Protein AF-A0A496V2T5-F1 (afdb_monomer_lite)

Sequence (507 aa):
MSQLFDITVASKQLRLDTTGYGETTFTVTNTSSEALRVATRLVTDNPKYQNWLKIESDSERNFPAKGTHQYRVKIDVPPDEFQGHFNFRLDAYSVEEPEDKFTEGQTVFVEMPPVVKPKPKKGFPWLVAIIVVLVLTNIGSGVALWLLKQQIDIALSKANTAIETANQAESKTDKVQGHADTAVSNAHTALETAKKADSKAKEAESKASQAIDTAKKAKYNAVQAIDKAKQANIKADTVQQTASMAESKATQAQKNADTAVSKANTALETASRADSKADKAQINADTAVSKANTALGTAKTAGIVADKAQENANTAISKTDEAQKIANTAASIANKAIETAKKATIQANQAVETAHLTIKILPIQTRYTDNDDGTVTDNRTRLTWLKNANCFGRQNLSKARRLAKQLKSGKCGLTDGSIQGTWRLPTKAEWETMLDTRYTAPALSNAAGTRRWEKNDAFSSVQSDYYWAASYADGTTNKWNVELNFGHVYPYGKTITGYVWLVRGKQ

pLDDT: mean 84.55, std 16.07, range [27.05, 98.5]

Foldseek 3Di:
DDQQKDKDKPDQEAEADPQFKDKIKIKIWGAAQAKFWKFKDKDWPDPVQSVQKDWPDDRIDIAGGRGMDMTMIMGGDHQVPDAFKTKMFMKMATPVCRPPRIDTGRIHIYHYDHDDDDDDDDDDDDDDDDDDDDDDDYDDDDDDDDDDDDPPVVVVVVVVVVVVVVVVVVVVVVVVVVVVVVVVVVVVVVVVVVVVVVVVVVVVVVVVVVVVVVVVVVVVVVVVVVVVVVVVVVVVVVVVVVVVVVVVVVVVVVVVVVVVVVVVVVVVVVVVVVVVVVVVVVVVVVVVVVVVVVVVVVVVVVVVVVVVVVVVVVVVVVVVVVVVVVVVVVVVVVVVVVVVVVVVVVVVVVVVVVVVVVVPDDDADWQWDAPQQQWIAGPVVRWIWGQEQFQPHWDAPVVLQVVQQCDAAVGSSGPPRGDGHQKGFAAPVRLLVQFAQVDFQFRGAFRRNPHHHDDPGRHHNDGQAWEFHDDDPPPDPFTWIAGRGRGDIDRDDPDRIGTHIIIGHDD

Secondary structure (DSSP, 8-state):
---SEEEEES-SEEE--TTSEEEEEEEEEE-SSS-EEEEEEEEESSGGGGGGEEESS-SEEEEPTT-EEEEEEEEE--TTT--EEEEEEEEEEESS-TTTSEEPPPPEEEEE-----------------------------------S--SSHHHHHHHHHHHHHHHHHHHHHHHHHHHHHHHHHHHHHHHHHHHHHHHHHHHHHHHHHHHHHHHHHHHHHHHHHHHHHHHHHHHHHHHHHHHHHHHHHHHHHHHHHHHHHHHHHHHHHHHHHHHHHHHHHHHHHHHHHHHHHHHHHHHHHHHHHHHHHHHHHHHHHHHHHHHHHHHHHHHHHHHHHHHHHHHHHHHHHHHHHHHHHHTT--PPPPSEEE-SSSEEEETTT--EEESBTTTT-EE-HHHHHHHHHH--TTSTT--S---TTS-BPPBHHHHHHH--TT--SS--B-TTSSSB--TTSSSBS--SSEEE-B----S--PPEEEETTTTEEEE-TT-S-EE---EE---

Structure (mmCIF, N/CA/C/O backbone):
data_AF-A0A496V2T5-F1
#
_entry.id   AF-A0A496V2T5-F1
#
loop_
_atom_site.group_PDB
_atom_site.id
_atom_site.type_symbol
_atom_site.label_atom_id
_atom_site.label_alt_id
_atom_site.label_comp_id
_atom_site.label_asym_id
_atom_site.label_entity_id
_atom_site.label_seq_id
_atom_site.pdbx_PDB_ins_code
_atom_site.Cartn_x
_atom_site.Cartn_y
_atom_site.Cartn_z
_atom_site.occupancy
_atom_site.B_iso_or_equiv
_atom_site.auth_seq_id
_atom_site.auth_comp_id
_atom_site.auth_asym_id
_atom_site.auth_atom_id
_atom_site.pdbx_PDB_model_num
ATOM 1 N N . MET A 1 1 ? -1.426 -23.020 36.860 1.00 50.28 1 MET A N 1
ATOM 2 C CA . MET A 1 1 ? -1.654 -21.572 36.665 1.00 50.28 1 MET A CA 1
ATOM 3 C C . MET A 1 1 ? -0.529 -20.840 37.371 1.00 50.28 1 MET A C 1
ATOM 5 O O . MET A 1 1 ? -0.210 -21.221 38.490 1.00 50.28 1 MET A O 1
ATOM 9 N N . SER A 1 2 ? 0.122 -19.882 36.717 1.00 58.62 2 SER A N 1
ATOM 10 C CA . SER A 1 2 ? 1.158 -19.039 37.327 1.00 58.62 2 SER A CA 1
ATOM 11 C C . SER A 1 2 ? 0.501 -17.880 38.076 1.00 58.62 2 SER A C 1
ATOM 13 O O . SER A 1 2 ? -0.229 -17.109 37.458 1.00 58.62 2 SER A O 1
ATOM 15 N N . GLN A 1 3 ? 0.753 -17.749 39.379 1.00 74.25 3 GLN A N 1
ATOM 16 C CA . GLN A 1 3 ? 0.284 -16.600 40.163 1.00 74.25 3 GLN A CA 1
ATOM 17 C C . GLN A 1 3 ? 0.962 -15.325 39.644 1.00 74.25 3 GLN A C 1
ATOM 19 O O . GLN A 1 3 ? 2.193 -15.276 39.587 1.00 74.25 3 GLN A O 1
ATOM 24 N N . LEU A 1 4 ? 0.178 -14.315 39.243 1.00 84.19 4 LEU A N 1
ATOM 25 C CA . LEU A 1 4 ? 0.700 -13.047 38.701 1.00 84.19 4 LEU A CA 1
ATOM 26 C C . LEU A 1 4 ? 1.333 -12.151 39.773 1.00 84.19 4 LEU A C 1
ATOM 28 O O . LEU A 1 4 ? 2.142 -11.279 39.451 1.00 84.19 4 LEU A O 1
ATOM 32 N N . PHE A 1 5 ? 0.993 -12.385 41.039 1.00 90.31 5 PHE A N 1
ATOM 33 C CA . PHE A 1 5 ? 1.552 -11.673 42.178 1.00 90.31 5 PHE A CA 1
ATOM 34 C C . PHE A 1 5 ? 2.103 -12.673 43.195 1.00 90.31 5 PHE A C 1
ATOM 36 O O . PHE A 1 5 ? 1.476 -13.692 43.469 1.00 90.31 5 PHE A O 1
ATOM 43 N N . ASP A 1 6 ? 3.266 -12.374 43.764 1.00 91.12 6 ASP A N 1
ATOM 44 C CA . ASP A 1 6 ? 3.723 -12.985 45.010 1.00 91.12 6 ASP A CA 1
ATOM 45 C C . ASP A 1 6 ? 3.375 -12.024 46.152 1.00 91.12 6 ASP A C 1
ATOM 47 O O . ASP A 1 6 ? 3.640 -10.822 46.062 1.00 91.12 6 ASP A O 1
ATOM 51 N N . ILE A 1 7 ? 2.724 -12.539 47.194 1.00 93.31 7 ILE A N 1
ATOM 52 C CA . ILE A 1 7 ? 2.193 -11.748 48.305 1.00 93.31 7 ILE A CA 1
ATOM 53 C C . ILE A 1 7 ? 2.734 -12.335 49.603 1.00 93.31 7 ILE A C 1
ATOM 55 O O . ILE A 1 7 ? 2.357 -13.431 50.025 1.00 93.31 7 ILE A O 1
ATOM 59 N N . THR A 1 8 ? 3.602 -11.579 50.265 1.00 91.62 8 THR A N 1
ATOM 60 C CA . THR A 1 8 ? 4.199 -11.930 51.559 1.00 91.62 8 THR A CA 1
ATOM 61 C C . THR A 1 8 ? 3.793 -10.921 52.629 1.00 91.62 8 THR A C 1
ATOM 63 O O . THR A 1 8 ? 3.388 -9.800 52.326 1.00 91.62 8 THR A O 1
ATOM 66 N N . VAL A 1 9 ? 3.861 -11.316 53.901 1.00 93.25 9 VAL A N 1
ATOM 67 C CA . VAL A 1 9 ? 3.476 -10.468 55.038 1.00 93.25 9 VAL A CA 1
ATOM 68 C C . VAL A 1 9 ? 4.521 -10.556 56.143 1.00 93.25 9 VAL A C 1
ATOM 70 O O . VAL A 1 9 ? 5.068 -11.630 56.391 1.00 93.25 9 VAL A O 1
ATOM 73 N N . ALA A 1 10 ? 4.805 -9.428 56.799 1.00 87.00 10 ALA A N 1
ATOM 74 C CA . ALA A 1 10 ? 5.859 -9.319 57.811 1.00 87.00 10 ALA A CA 1
ATOM 75 C C . ALA A 1 10 ? 5.652 -10.247 59.027 1.00 87.00 10 ALA A C 1
ATOM 77 O O . ALA A 1 10 ? 6.622 -10.722 59.613 1.00 87.00 10 ALA A O 1
ATOM 78 N N . SER A 1 11 ? 4.397 -10.538 59.388 1.00 87.38 11 SER A N 1
ATOM 79 C CA . SER A 1 11 ? 4.035 -11.588 60.346 1.00 87.38 11 SER A CA 1
ATOM 80 C C . SER A 1 11 ? 2.668 -12.182 60.011 1.00 87.38 11 SER A C 1
ATOM 82 O O . SER A 1 11 ? 1.758 -11.461 59.604 1.00 87.38 11 SER A O 1
ATOM 84 N N . LYS A 1 12 ? 2.512 -13.492 60.239 1.00 88.19 12 LYS A N 1
ATOM 85 C CA . LYS A 1 12 ? 1.230 -14.217 60.133 1.00 88.19 12 LYS A CA 1
ATOM 86 C C . LYS A 1 12 ? 0.382 -14.144 61.405 1.00 88.19 12 LYS A C 1
ATOM 88 O O . LYS A 1 12 ? -0.788 -14.508 61.365 1.00 88.19 12 LYS A O 1
ATOM 93 N N . GLN A 1 13 ? 0.954 -13.678 62.515 1.00 88.69 13 GLN A N 1
ATOM 94 C CA . GLN A 1 13 ? 0.244 -13.433 63.769 1.00 88.69 13 GLN A CA 1
ATOM 95 C C . GLN A 1 13 ? 0.509 -12.001 64.237 1.00 88.69 13 GLN A C 1
ATOM 97 O O . GLN A 1 13 ? 1.663 -11.582 64.356 1.00 88.69 13 GLN A O 1
ATOM 102 N N . LEU A 1 14 ? -0.561 -11.263 64.523 1.00 90.50 14 LEU A N 1
ATOM 103 C CA . LEU A 1 14 ? -0.520 -9.908 65.058 1.00 90.50 14 LEU A CA 1
ATOM 104 C C . LEU A 1 14 ? -1.245 -9.886 66.407 1.00 90.50 14 LEU A C 1
ATOM 106 O O . LEU A 1 14 ? -2.432 -10.190 66.484 1.00 90.50 14 LEU A O 1
ATOM 110 N N . ARG A 1 15 ? -0.536 -9.517 67.475 1.00 88.88 15 ARG A N 1
ATOM 111 C CA . ARG A 1 15 ? -1.150 -9.240 68.780 1.00 88.88 15 ARG A CA 1
ATOM 112 C C . ARG A 1 15 ? -1.433 -7.744 68.853 1.00 88.88 15 ARG A C 1
ATOM 114 O O . ARG A 1 15 ? -0.506 -6.961 68.660 1.00 88.88 15 ARG A O 1
ATOM 121 N N . LEU A 1 16 ? -2.681 -7.366 69.111 1.00 88.38 16 LEU A N 1
ATOM 122 C CA . LEU A 1 16 ? -3.054 -5.964 69.310 1.00 88.38 16 LEU A CA 1
ATOM 123 C C . LEU A 1 16 ? -2.628 -5.483 70.702 1.00 88.38 16 LEU A C 1
ATOM 125 O O . LEU A 1 16 ? -2.497 -6.282 71.637 1.00 88.38 16 LEU A O 1
ATOM 129 N N . ASP A 1 17 ? -2.416 -4.177 70.837 1.00 85.62 17 ASP A N 1
ATOM 130 C CA . ASP A 1 17 ? -2.117 -3.557 72.126 1.00 85.62 17 ASP A CA 1
ATOM 131 C C . ASP A 1 17 ? -3.363 -3.417 73.026 1.00 85.62 17 ASP A C 1
ATOM 133 O O . ASP A 1 17 ? -4.481 -3.801 72.675 1.00 85.62 17 ASP A O 1
ATOM 137 N N . THR A 1 18 ? -3.181 -2.859 74.226 1.00 78.25 18 THR A N 1
ATOM 138 C CA . THR A 1 18 ? -4.263 -2.662 75.207 1.00 78.25 18 THR A CA 1
ATOM 139 C C . THR A 1 18 ? -5.297 -1.602 74.813 1.00 78.25 18 THR A C 1
ATOM 141 O O . THR A 1 18 ? -6.280 -1.435 75.531 1.00 78.25 18 THR A O 1
ATOM 144 N N . THR A 1 19 ? -5.089 -0.876 73.711 1.00 80.88 19 THR A N 1
ATOM 145 C CA . THR A 1 19 ? -6.068 0.052 73.121 1.00 80.88 19 THR A CA 1
ATOM 146 C C . THR A 1 19 ? -6.819 -0.555 71.933 1.00 80.88 19 THR A C 1
ATOM 148 O O . THR A 1 19 ? -7.841 -0.006 71.533 1.00 80.88 19 THR A O 1
ATOM 151 N N . GLY A 1 20 ? -6.366 -1.709 71.423 1.00 84.88 20 GLY A N 1
ATOM 152 C CA . GLY A 1 20 ? -6.914 -2.367 70.235 1.00 84.88 20 GLY A CA 1
ATOM 153 C C . GLY A 1 20 ? -6.226 -1.979 68.925 1.00 84.88 20 GLY A C 1
ATOM 154 O O . GLY A 1 20 ? -6.755 -2.286 67.855 1.00 84.88 20 GLY A O 1
ATOM 155 N N . TYR A 1 21 ? -5.056 -1.335 68.995 1.00 90.62 21 TYR A N 1
ATOM 156 C CA . TYR A 1 21 ? -4.284 -0.933 67.822 1.00 90.62 21 TYR A CA 1
ATOM 157 C C . TYR A 1 21 ? -3.237 -1.983 67.416 1.00 90.62 21 TYR A C 1
ATOM 159 O O . TYR A 1 21 ? -2.725 -2.747 68.242 1.00 90.62 21 TYR A O 1
ATOM 167 N N . GLY A 1 22 ? -2.892 -2.001 66.128 1.00 90.56 22 GLY A N 1
ATOM 168 C CA . GLY A 1 22 ? -1.762 -2.753 65.585 1.00 90.56 22 GLY A CA 1
ATOM 169 C C . GLY A 1 22 ? -1.443 -2.370 64.139 1.00 90.56 22 GLY A C 1
ATOM 170 O O . GLY A 1 22 ? -2.271 -1.799 63.433 1.00 90.56 22 GLY A O 1
ATOM 171 N N . GLU A 1 23 ? -0.243 -2.716 63.672 1.00 93.06 23 GLU A N 1
ATOM 172 C CA . GLU A 1 23 ? 0.175 -2.525 62.277 1.00 93.06 23 GLU A CA 1
ATOM 173 C C . GLU A 1 23 ? 0.791 -3.811 61.715 1.00 93.06 23 GLU A C 1
ATOM 175 O O . GLU A 1 23 ? 1.459 -4.560 62.428 1.00 93.06 23 GLU A O 1
ATOM 180 N N . THR A 1 24 ? 0.613 -4.052 60.418 1.00 92.81 24 THR A N 1
ATOM 181 C CA . THR A 1 24 ? 1.402 -5.035 59.661 1.00 92.81 24 THR A CA 1
ATOM 182 C C . THR A 1 24 ? 1.671 -4.522 58.249 1.00 92.81 24 THR A C 1
ATOM 184 O O . THR A 1 24 ? 0.987 -3.620 57.764 1.00 92.81 24 THR A O 1
ATOM 187 N N . THR A 1 25 ? 2.658 -5.102 57.569 1.00 93.25 25 THR A N 1
ATOM 188 C CA . THR A 1 25 ? 3.022 -4.731 56.198 1.00 93.25 25 THR A CA 1
ATOM 189 C C . THR A 1 25 ? 2.975 -5.953 55.297 1.00 93.25 25 THR A C 1
ATOM 191 O O . THR A 1 25 ? 3.651 -6.954 55.553 1.00 93.25 25 THR A O 1
ATOM 194 N N . PHE A 1 26 ? 2.204 -5.843 54.218 1.00 93.81 26 PHE A N 1
ATOM 195 C CA . PHE A 1 26 ? 2.225 -6.777 53.100 1.00 93.81 26 PHE A CA 1
ATOM 196 C C . PHE A 1 26 ? 3.207 -6.278 52.042 1.00 93.81 26 PHE A C 1
ATOM 198 O O . PHE A 1 26 ? 3.248 -5.086 51.736 1.00 93.81 26 PHE A O 1
ATOM 205 N N . THR A 1 27 ? 3.982 -7.191 51.469 1.00 93.12 27 THR A N 1
ATOM 206 C CA . THR A 1 27 ? 4.836 -6.941 50.307 1.00 93.12 27 THR A CA 1
ATOM 207 C C . THR A 1 27 ? 4.235 -7.688 49.123 1.00 93.12 27 THR A C 1
ATOM 209 O O . THR A 1 27 ? 4.115 -8.912 49.161 1.00 93.12 27 THR A O 1
ATOM 212 N N . VAL A 1 28 ? 3.837 -6.943 48.094 1.00 94.31 28 VAL A N 1
ATOM 213 C CA . VAL A 1 28 ? 3.300 -7.473 46.835 1.00 94.31 28 VAL A CA 1
ATOM 214 C C . VAL A 1 28 ? 4.384 -7.332 45.773 1.00 94.31 28 VAL A C 1
ATOM 216 O O . VAL A 1 28 ? 4.971 -6.258 45.641 1.00 94.31 28 VAL A O 1
ATOM 219 N N . THR A 1 29 ? 4.635 -8.387 45.004 1.00 92.69 29 THR A N 1
ATOM 220 C CA . THR A 1 29 ? 5.609 -8.413 43.906 1.00 92.69 29 THR A CA 1
ATOM 221 C C . THR A 1 29 ? 4.930 -8.883 42.627 1.00 92.69 29 THR A C 1
ATOM 223 O O . THR A 1 29 ? 4.329 -9.953 42.599 1.00 92.69 29 THR A O 1
ATOM 226 N N . ASN A 1 30 ? 5.048 -8.107 41.552 1.00 93.00 30 ASN A N 1
ATOM 227 C CA . ASN A 1 30 ? 4.602 -8.491 40.215 1.00 93.00 30 ASN A CA 1
ATOM 228 C C . ASN A 1 30 ? 5.513 -9.604 39.673 1.00 93.00 30 ASN A C 1
ATOM 230 O O . ASN A 1 30 ? 6.698 -9.375 39.437 1.00 93.00 30 ASN A O 1
ATOM 234 N N . THR A 1 31 ? 4.985 -10.810 39.461 1.00 90.56 31 THR A N 1
ATOM 235 C CA . THR A 1 31 ? 5.780 -11.949 38.969 1.00 90.56 31 THR A CA 1
ATOM 236 C C . THR A 1 31 ? 5.911 -11.965 37.445 1.00 90.5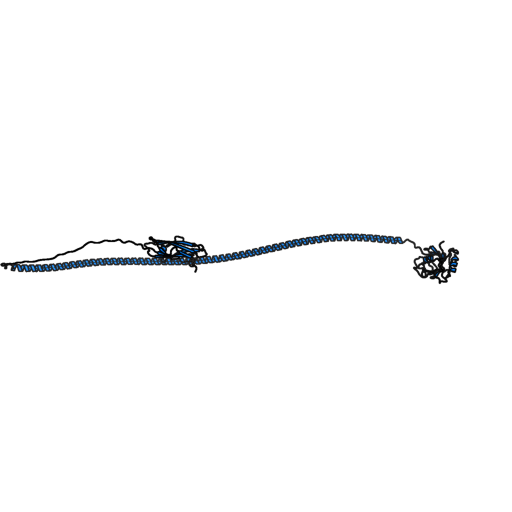6 31 THR A C 1
ATOM 238 O O . THR A 1 31 ? 6.717 -12.737 36.919 1.00 90.56 31 THR A O 1
ATOM 241 N N . SER A 1 32 ? 5.168 -11.123 36.721 1.00 87.62 32 SER A N 1
ATOM 242 C CA . SER A 1 32 ? 5.174 -11.083 35.256 1.00 87.62 32 SER A CA 1
ATOM 243 C C . SER A 1 32 ? 6.420 -10.392 34.672 1.00 87.62 32 SER A C 1
ATOM 245 O O . SER A 1 32 ? 7.260 -9.828 35.381 1.00 87.62 32 SER A O 1
ATOM 247 N N . SER A 1 33 ? 6.562 -10.476 33.349 1.00 86.31 33 SER A N 1
ATOM 248 C CA . SER A 1 33 ? 7.558 -9.751 32.546 1.00 86.31 33 SER A CA 1
ATOM 249 C C . SER A 1 33 ? 7.084 -8.369 32.080 1.00 86.31 33 SER A C 1
ATOM 251 O O . SER A 1 33 ? 7.818 -7.696 31.363 1.00 86.31 33 SER A O 1
ATOM 253 N N . GLU A 1 34 ? 5.882 -7.945 32.467 1.00 89.12 34 GLU A N 1
ATOM 254 C CA . GLU A 1 34 ? 5.214 -6.740 31.967 1.00 89.12 34 GLU A CA 1
ATOM 255 C C . GLU A 1 34 ? 4.880 -5.790 33.122 1.00 89.12 34 GLU A C 1
ATOM 257 O O . GLU A 1 34 ? 4.893 -6.182 34.291 1.00 89.12 34 GLU A O 1
ATOM 262 N N . ALA A 1 35 ? 4.625 -4.517 32.818 1.00 90.06 35 ALA A N 1
ATOM 263 C CA . ALA A 1 35 ? 4.152 -3.570 33.822 1.00 90.06 35 ALA A CA 1
ATOM 264 C C . ALA A 1 35 ? 2.628 -3.691 33.968 1.00 90.06 35 ALA A C 1
ATOM 266 O O . ALA A 1 35 ? 1.927 -3.704 32.963 1.00 90.06 35 ALA A O 1
ATOM 267 N N . LEU A 1 36 ? 2.124 -3.762 35.202 1.00 91.00 36 LEU A N 1
ATOM 268 C CA . LEU A 1 36 ? 0.703 -3.978 35.494 1.00 91.00 36 LEU A CA 1
ATOM 269 C C . LEU A 1 36 ? 0.149 -2.883 36.407 1.00 91.00 36 LEU A C 1
ATOM 271 O O . LEU A 1 36 ? 0.803 -2.471 37.371 1.00 91.00 36 LEU A O 1
ATOM 275 N N . ARG A 1 37 ? -1.090 -2.454 36.155 1.00 92.06 37 ARG A N 1
ATOM 276 C CA . ARG A 1 37 ? -1.883 -1.692 37.126 1.00 92.06 37 ARG A CA 1
ATOM 277 C C . ARG A 1 37 ? -2.508 -2.658 38.125 1.00 92.06 37 ARG A C 1
ATOM 279 O O . ARG A 1 37 ? -3.325 -3.488 37.740 1.00 92.06 37 ARG A O 1
ATOM 286 N N . VAL A 1 38 ? -2.133 -2.557 39.396 1.00 91.56 38 VAL A N 1
ATOM 287 C CA . VAL A 1 38 ? -2.556 -3.500 40.441 1.00 91.56 38 VAL A CA 1
ATOM 288 C C . VAL A 1 38 ? -3.368 -2.771 41.500 1.00 91.56 38 VAL A C 1
ATOM 290 O O . VAL A 1 38 ? -2.902 -1.793 42.088 1.00 91.56 38 VAL A O 1
ATOM 293 N N . ALA A 1 39 ? -4.567 -3.280 41.760 1.00 91.38 39 ALA A N 1
ATOM 294 C CA . ALA A 1 39 ? -5.404 -2.893 42.882 1.00 91.38 39 ALA A CA 1
ATOM 295 C C . ALA A 1 39 ? -5.279 -3.918 44.016 1.00 91.38 39 ALA A C 1
ATOM 297 O O . ALA A 1 39 ? -5.045 -5.108 43.791 1.00 91.38 39 ALA A O 1
ATOM 298 N N . THR A 1 40 ? -5.459 -3.451 45.249 1.00 91.88 40 THR A N 1
ATOM 299 C CA . THR A 1 40 ? -5.415 -4.282 46.458 1.00 91.88 40 THR A CA 1
ATOM 300 C C . THR A 1 40 ? -6.694 -4.144 47.272 1.00 91.88 40 THR A C 1
ATOM 302 O O . THR A 1 40 ? -7.312 -3.079 47.325 1.00 91.88 40 THR A O 1
ATOM 305 N N . ARG A 1 41 ? -7.113 -5.241 47.907 1.00 91.62 41 ARG A N 1
ATOM 306 C CA . ARG A 1 41 ? -8.325 -5.312 48.730 1.00 91.62 41 ARG A CA 1
ATOM 307 C C . ARG A 1 41 ? -8.058 -6.136 49.982 1.00 91.62 41 ARG A C 1
ATOM 309 O O . ARG A 1 41 ? -7.611 -7.275 49.892 1.00 91.62 41 ARG A O 1
ATOM 316 N N . LEU A 1 42 ? -8.385 -5.576 51.143 1.00 92.69 42 LEU A N 1
ATOM 317 C CA . LEU A 1 42 ? -8.433 -6.342 52.388 1.00 92.69 42 LEU A CA 1
ATOM 318 C C . LEU A 1 42 ? -9.703 -7.195 52.414 1.00 92.69 42 LEU A C 1
ATOM 320 O O . LEU A 1 42 ? -10.770 -6.716 52.024 1.00 92.69 42 LEU A O 1
ATOM 324 N N . VAL A 1 43 ? -9.574 -8.446 52.850 1.00 91.06 43 VAL A N 1
ATOM 325 C CA . VAL A 1 43 ? -10.664 -9.427 52.951 1.00 91.06 43 VAL A CA 1
ATOM 326 C C . VAL A 1 43 ? -10.601 -10.093 54.325 1.00 91.06 43 VAL A C 1
ATOM 328 O O . VAL A 1 43 ? -9.517 -10.405 54.816 1.00 91.06 43 VAL A O 1
ATOM 331 N N . THR A 1 44 ? -11.756 -10.296 54.956 1.00 91.19 44 THR A N 1
ATOM 332 C CA . THR A 1 44 ? -11.902 -10.867 56.304 1.00 91.19 44 THR A CA 1
ATOM 333 C C . THR A 1 44 ? -13.207 -11.659 56.409 1.00 91.19 44 THR A C 1
ATOM 335 O O . THR A 1 44 ? -14.183 -11.341 55.729 1.00 91.19 44 THR A O 1
ATOM 338 N N . ASP A 1 45 ? -13.226 -12.680 57.269 1.00 82.88 45 ASP A N 1
ATOM 339 C CA . ASP A 1 45 ? -14.310 -13.669 57.388 1.00 82.88 45 ASP A CA 1
ATOM 340 C C . ASP A 1 45 ? -15.663 -13.069 57.840 1.00 82.88 45 ASP A C 1
ATOM 342 O O . ASP A 1 45 ? -16.708 -13.707 57.713 1.00 82.88 45 ASP A O 1
ATOM 346 N N . ASN A 1 46 ? -15.666 -11.843 58.381 1.00 83.56 46 ASN A N 1
ATOM 347 C CA . ASN A 1 46 ? -16.862 -11.146 58.858 1.00 83.56 46 ASN A CA 1
ATOM 348 C C . ASN A 1 46 ? -16.871 -9.678 58.384 1.00 83.56 46 ASN A C 1
ATOM 350 O O . ASN A 1 46 ? -16.013 -8.903 58.816 1.00 83.56 46 ASN A O 1
ATOM 354 N N . PRO A 1 47 ? -17.873 -9.239 57.593 1.00 83.88 47 PRO A N 1
ATOM 355 C CA . PRO A 1 47 ? -17.967 -7.866 57.093 1.00 83.88 47 PRO A CA 1
ATOM 356 C C . PRO A 1 47 ? -17.910 -6.756 58.154 1.00 83.88 47 PRO A C 1
ATOM 358 O O . PRO A 1 47 ? -17.510 -5.642 57.822 1.00 83.88 47 PRO A O 1
ATOM 361 N N . LYS A 1 48 ? -18.251 -7.021 59.430 1.00 82.69 48 LYS A N 1
ATOM 362 C CA . LYS A 1 48 ? -18.083 -6.022 60.506 1.00 82.69 48 LYS A CA 1
ATOM 363 C C . LYS A 1 48 ? -16.615 -5.600 60.661 1.00 82.69 48 LYS A C 1
ATOM 365 O O . LYS A 1 48 ? -16.345 -4.430 60.924 1.00 82.69 48 LYS A O 1
ATOM 370 N N . TYR A 1 49 ? -15.680 -6.538 60.499 1.00 88.81 49 TYR A N 1
ATOM 371 C CA . TYR A 1 49 ? -14.262 -6.328 60.802 1.00 88.81 49 TYR A CA 1
ATOM 372 C C . TYR A 1 49 ? -13.549 -5.508 59.718 1.00 88.81 49 TYR A C 1
ATOM 374 O O . TYR A 1 49 ? -12.513 -4.911 59.991 1.00 88.81 49 TYR A O 1
ATOM 382 N N . GLN A 1 50 ? -14.130 -5.393 58.517 1.00 88.25 50 GLN A N 1
ATOM 383 C CA . GLN A 1 50 ? -13.586 -4.580 57.424 1.00 88.25 50 GLN A CA 1
ATOM 384 C C . GLN A 1 50 ? -13.385 -3.110 57.835 1.00 88.25 50 GLN A C 1
ATOM 386 O O . GLN A 1 50 ? -12.411 -2.482 57.435 1.00 88.25 50 GLN A O 1
ATOM 391 N N . ASN A 1 51 ? -14.266 -2.572 58.686 1.00 88.19 51 ASN A N 1
ATOM 392 C CA . ASN A 1 51 ? -14.192 -1.189 59.171 1.00 88.19 51 ASN A CA 1
ATOM 393 C C . ASN A 1 51 ? -13.010 -0.934 60.131 1.00 88.19 51 ASN A C 1
ATOM 395 O O . ASN A 1 51 ? -12.643 0.219 60.359 1.00 88.19 51 ASN A O 1
ATOM 399 N N . TRP A 1 52 ? -12.419 -1.996 60.688 1.00 91.44 52 TRP A N 1
ATOM 400 C CA . TRP A 1 52 ? -11.254 -1.946 61.579 1.00 91.44 52 TRP A CA 1
ATOM 401 C C . TRP A 1 52 ? -9.922 -2.007 60.819 1.00 91.44 52 TRP A C 1
ATOM 403 O O . TRP A 1 52 ? -8.866 -1.896 61.436 1.00 91.44 52 TRP A O 1
ATOM 413 N N . LEU A 1 53 ? -9.955 -2.204 59.496 1.00 92.25 53 LEU A N 1
ATOM 414 C CA . LEU A 1 53 ? -8.787 -2.459 58.657 1.00 92.25 53 LEU A CA 1
ATOM 415 C C . LEU A 1 53 ? -8.594 -1.325 57.642 1.00 92.25 53 LEU A C 1
ATOM 417 O O . LEU A 1 53 ? -9.442 -1.095 56.782 1.00 92.25 53 LEU A O 1
ATOM 421 N N . LYS A 1 54 ? -7.467 -0.611 57.722 1.00 91.75 54 LYS A N 1
ATOM 422 C CA . LYS A 1 54 ? -7.185 0.574 56.891 1.00 91.75 54 LYS A CA 1
ATOM 423 C C . LYS A 1 54 ? -5.815 0.441 56.226 1.00 91.75 54 LYS A C 1
ATOM 425 O O . LYS A 1 54 ? -4.818 0.253 56.918 1.00 91.75 54 LYS A O 1
ATOM 430 N N . ILE A 1 55 ? -5.746 0.552 54.899 1.00 91.31 55 ILE A N 1
ATOM 431 C CA . ILE A 1 55 ? -4.466 0.680 54.182 1.00 91.31 55 ILE A CA 1
ATOM 432 C C . ILE A 1 55 ? -4.015 2.147 54.290 1.00 91.31 55 ILE A C 1
ATOM 434 O O . ILE A 1 55 ? -4.813 3.048 54.050 1.00 91.31 55 ILE A O 1
ATOM 438 N N . GLU A 1 56 ? -2.764 2.396 54.683 1.00 86.00 56 GLU A N 1
ATOM 439 C CA . GLU A 1 56 ? -2.213 3.761 54.815 1.00 86.00 56 GLU A CA 1
ATOM 440 C C . GLU A 1 56 ? -1.801 4.381 53.467 1.00 86.00 56 GLU A C 1
ATOM 442 O O . GLU A 1 56 ? -1.740 5.600 53.328 1.00 86.00 56 GLU A O 1
ATOM 447 N N . SER A 1 57 ? -1.507 3.540 52.478 1.00 76.50 57 SER A N 1
ATOM 448 C CA . SER A 1 57 ? -1.024 3.922 51.154 1.00 76.50 57 SER A CA 1
ATOM 449 C C . SER A 1 57 ? -2.086 3.670 50.072 1.00 76.50 57 SER A C 1
ATOM 451 O O . SER A 1 57 ? -2.942 2.804 50.233 1.00 76.50 57 SER A O 1
ATOM 453 N N . ASP A 1 58 ? -2.022 4.408 48.953 1.00 80.88 58 ASP A N 1
ATOM 454 C CA . ASP A 1 58 ? -2.914 4.229 47.789 1.00 80.88 58 ASP A CA 1
ATOM 455 C C . ASP A 1 58 ? -3.064 2.743 47.420 1.00 80.88 58 ASP A C 1
ATOM 457 O O . ASP A 1 58 ? -2.054 2.051 47.226 1.00 80.88 58 ASP A O 1
ATOM 461 N N . SER A 1 59 ? -4.313 2.271 47.336 1.00 78.06 59 SER A N 1
ATOM 462 C CA . SER A 1 59 ? -4.678 0.868 47.097 1.00 78.06 59 SER A CA 1
ATOM 463 C C . SER A 1 59 ? -4.436 0.411 45.656 1.00 78.06 59 SER A C 1
ATOM 465 O O . SER A 1 59 ? -4.219 -0.782 45.433 1.00 78.06 59 SER A O 1
ATOM 467 N N . GLU A 1 60 ? -4.434 1.344 44.700 1.00 90.12 60 GLU A N 1
ATOM 468 C CA . GLU A 1 60 ? -4.027 1.147 43.305 1.00 90.12 60 GLU A CA 1
ATOM 469 C C . GLU A 1 60 ? -2.607 1.667 43.066 1.00 90.12 60 GLU A C 1
ATOM 471 O O . GLU A 1 60 ? -2.289 2.803 43.422 1.00 90.12 60 GLU A O 1
ATOM 476 N N . ARG A 1 61 ? -1.749 0.857 42.431 1.00 91.06 61 ARG A N 1
ATOM 477 C CA . ARG A 1 61 ? -0.377 1.240 42.051 1.00 91.06 61 ARG A CA 1
ATOM 478 C C . ARG A 1 61 ? 0.029 0.632 40.712 1.00 91.06 61 ARG A C 1
ATOM 480 O O . ARG A 1 61 ? -0.397 -0.465 40.358 1.00 91.06 61 ARG A O 1
ATOM 487 N N . ASN A 1 62 ? 0.919 1.317 39.998 1.00 90.94 62 ASN A N 1
ATOM 488 C CA . ASN A 1 62 ? 1.540 0.795 38.781 1.00 90.94 62 ASN A CA 1
ATOM 489 C C . ASN A 1 62 ? 2.816 0.035 39.157 1.00 90.94 62 ASN A C 1
ATOM 491 O O . ASN A 1 62 ? 3.748 0.626 39.699 1.00 90.94 62 ASN A O 1
ATOM 495 N N . PHE A 1 63 ? 2.874 -1.258 38.862 1.00 92.75 63 PHE A N 1
ATOM 496 C CA . PHE A 1 63 ? 4.027 -2.111 39.130 1.00 92.75 63 PHE A CA 1
ATOM 497 C C . PHE A 1 63 ? 4.865 -2.281 37.863 1.00 92.75 63 PHE A C 1
ATOM 499 O O . PHE A 1 63 ? 4.337 -2.780 36.870 1.00 92.75 63 PHE A O 1
ATOM 506 N N . PRO A 1 64 ? 6.170 -1.957 37.879 1.00 92.00 64 PRO A N 1
ATOM 507 C CA . PRO A 1 64 ? 7.095 -2.398 36.839 1.00 92.00 64 PRO A CA 1
ATOM 508 C C . PRO A 1 64 ? 7.126 -3.929 36.710 1.00 92.00 64 PRO A C 1
ATOM 510 O O . PRO A 1 64 ? 6.764 -4.648 37.647 1.00 92.00 64 PRO A O 1
ATOM 513 N N . ALA A 1 65 ? 7.624 -4.432 35.579 1.00 89.94 65 ALA A N 1
ATOM 514 C CA . ALA A 1 65 ? 7.980 -5.843 35.429 1.00 89.94 65 ALA A CA 1
ATOM 515 C C . ALA A 1 65 ? 8.945 -6.268 36.548 1.00 89.94 65 ALA A C 1
ATOM 517 O O . ALA A 1 65 ? 9.936 -5.579 36.797 1.00 89.94 65 ALA A O 1
ATOM 518 N N . LYS A 1 66 ? 8.646 -7.375 37.244 1.00 90.00 66 LYS A N 1
ATOM 519 C CA . LYS A 1 66 ? 9.379 -7.835 38.447 1.00 90.00 66 LYS A CA 1
ATOM 520 C C . LYS A 1 66 ? 9.454 -6.818 39.606 1.00 90.00 66 LYS A C 1
ATOM 522 O O . LYS A 1 66 ? 10.265 -6.988 40.512 1.00 90.00 66 LYS A O 1
ATOM 527 N N . GLY A 1 67 ? 8.632 -5.766 39.585 1.00 90.69 67 GLY A N 1
ATOM 528 C CA . GLY A 1 67 ? 8.599 -4.717 40.606 1.00 90.69 67 GLY A CA 1
ATOM 529 C C . GLY A 1 67 ? 7.815 -5.104 41.864 1.00 90.69 67 GLY A C 1
ATOM 530 O O . GLY A 1 67 ? 6.941 -5.971 41.830 1.00 90.69 67 GLY A O 1
ATOM 531 N N . THR A 1 68 ? 8.090 -4.404 42.966 1.00 94.12 68 THR A N 1
ATOM 532 C CA . THR A 1 68 ? 7.555 -4.693 44.306 1.00 94.12 68 THR A CA 1
ATOM 533 C C . THR A 1 68 ? 7.060 -3.415 44.984 1.00 94.12 68 THR A C 1
ATOM 535 O O . THR A 1 68 ? 7.715 -2.378 44.891 1.00 94.12 68 THR A O 1
ATOM 538 N N . HIS A 1 69 ? 5.946 -3.495 45.716 1.00 94.25 69 HIS A N 1
ATOM 539 C CA . HIS A 1 69 ? 5.457 -2.428 46.597 1.00 94.25 69 HIS A CA 1
ATOM 540 C C . HIS A 1 69 ? 5.063 -2.977 47.970 1.00 94.25 69 HIS A C 1
ATOM 542 O O . HIS A 1 69 ? 4.716 -4.150 48.120 1.00 94.25 69 HIS A O 1
ATOM 548 N N . GLN A 1 70 ? 5.086 -2.097 48.971 1.00 93.19 70 GLN A N 1
ATOM 549 C CA . GLN A 1 70 ? 4.652 -2.395 50.331 1.00 93.19 70 GLN A CA 1
ATOM 550 C C . GLN A 1 70 ? 3.355 -1.658 50.671 1.00 93.19 70 GLN A C 1
ATOM 552 O O . GLN A 1 70 ? 3.215 -0.460 50.419 1.00 93.19 70 GLN A O 1
ATOM 557 N N . TYR A 1 71 ? 2.425 -2.385 51.283 1.00 92.31 71 TYR A N 1
ATOM 558 C CA . TYR A 1 71 ? 1.149 -1.882 51.776 1.00 92.31 71 TYR A CA 1
ATOM 559 C C . TYR A 1 71 ? 1.121 -2.039 53.291 1.00 92.31 71 TYR A C 1
ATOM 561 O O . TYR A 1 71 ? 1.076 -3.161 53.805 1.00 92.31 71 TYR A O 1
ATOM 569 N N . ARG A 1 72 ? 1.163 -0.914 54.011 1.00 92.75 72 ARG A N 1
ATOM 570 C CA . ARG A 1 72 ? 0.978 -0.916 55.462 1.00 92.75 72 ARG A CA 1
ATOM 571 C C . ARG A 1 72 ? -0.513 -0.937 55.774 1.00 92.75 72 ARG A C 1
ATOM 573 O O . ARG A 1 72 ? -1.259 -0.079 55.302 1.00 92.75 72 ARG A O 1
ATOM 580 N N . VAL A 1 73 ? -0.923 -1.906 56.581 1.00 93.19 73 VAL A N 1
ATOM 581 C CA . VAL A 1 73 ? -2.282 -2.049 57.096 1.00 93.19 73 VAL A CA 1
ATOM 582 C C . VAL A 1 73 ? -2.278 -1.683 58.573 1.00 93.19 73 VAL A C 1
ATOM 584 O O . VAL A 1 73 ? -1.488 -2.220 59.349 1.00 93.19 73 VAL A O 1
ATOM 587 N N . LYS A 1 74 ? -3.175 -0.774 58.945 1.00 93.06 74 LYS A N 1
ATOM 588 C CA . LYS A 1 74 ? -3.469 -0.365 60.318 1.00 93.06 74 LYS A CA 1
ATOM 589 C C . LYS A 1 74 ? -4.740 -1.070 60.779 1.00 93.06 74 LYS A C 1
ATOM 591 O O . LYS A 1 74 ? -5.718 -1.132 60.030 1.00 93.06 74 LYS A O 1
ATOM 596 N N . ILE A 1 75 ? -4.686 -1.621 61.985 1.00 93.12 75 ILE A N 1
ATOM 597 C CA . ILE A 1 75 ? -5.753 -2.376 62.633 1.00 93.12 75 ILE A CA 1
ATOM 598 C C . ILE A 1 75 ? -6.210 -1.566 63.850 1.00 93.12 75 ILE A C 1
ATOM 600 O O . ILE A 1 75 ? -5.382 -1.143 64.652 1.00 93.12 75 ILE A O 1
ATOM 604 N N . ASP A 1 76 ? -7.514 -1.328 63.954 1.00 91.38 76 ASP A N 1
ATOM 605 C CA . ASP A 1 76 ? -8.137 -0.372 64.878 1.00 91.38 76 ASP A CA 1
ATOM 606 C C . ASP A 1 76 ? -9.461 -0.964 65.398 1.00 91.38 76 ASP A C 1
ATOM 608 O O . ASP A 1 76 ? -10.516 -0.811 64.775 1.00 91.38 76 ASP A O 1
ATOM 612 N N . VAL A 1 77 ? -9.381 -1.747 66.484 1.00 89.75 77 VAL A N 1
ATOM 613 C CA . VAL A 1 77 ? -10.486 -2.570 67.015 1.00 89.75 77 VAL A CA 1
ATOM 614 C C . VAL A 1 77 ? -11.007 -1.999 68.341 1.00 89.75 77 VAL A C 1
ATOM 616 O O . VAL A 1 77 ? -10.261 -1.990 69.320 1.00 89.75 77 VAL A O 1
ATOM 619 N N . PRO A 1 78 ? -12.286 -1.584 68.449 1.00 85.00 78 PRO A N 1
ATOM 620 C CA . PRO A 1 78 ? -12.808 -0.999 69.685 1.00 85.00 78 PRO A CA 1
ATOM 621 C C . PRO A 1 78 ? -12.843 -2.013 70.857 1.00 85.00 78 PRO A C 1
ATOM 623 O O . PRO A 1 78 ? -13.560 -3.017 70.772 1.00 85.00 78 PRO A O 1
ATOM 626 N N . PRO A 1 79 ? -12.139 -1.763 71.983 1.00 76.50 79 PRO A N 1
ATOM 627 C CA . PRO A 1 79 ? -11.898 -2.768 73.033 1.00 76.50 79 PRO A CA 1
ATOM 628 C C . PRO A 1 79 ? -13.111 -3.145 73.902 1.00 76.50 79 PRO A C 1
ATOM 630 O O . PRO A 1 79 ? -13.079 -4.170 74.590 1.00 76.50 79 PRO A O 1
ATOM 633 N N . ASP A 1 80 ? -14.187 -2.351 73.873 1.00 75.88 80 ASP A N 1
ATOM 634 C CA . ASP A 1 80 ? -15.478 -2.708 74.481 1.00 75.88 80 ASP A CA 1
ATOM 635 C C . ASP A 1 80 ? -16.448 -3.390 73.478 1.00 75.88 80 ASP A C 1
ATOM 637 O O . ASP A 1 80 ? -17.486 -3.895 73.901 1.00 75.88 80 ASP A O 1
ATOM 641 N N . GLU A 1 81 ? -16.134 -3.459 72.170 1.00 70.75 81 GLU A N 1
ATOM 642 C CA . GLU A 1 81 ? -16.978 -4.131 71.156 1.00 70.75 81 GLU A CA 1
ATOM 643 C C . GLU A 1 81 ? -16.518 -5.543 70.765 1.00 70.75 81 GLU A C 1
ATOM 645 O O . GLU A 1 81 ? -17.327 -6.325 70.254 1.00 70.75 81 GLU A O 1
ATOM 650 N N . PHE A 1 82 ? -15.234 -5.868 70.933 1.00 75.75 82 PHE A N 1
ATOM 651 C CA . PHE A 1 82 ? -14.673 -7.149 70.505 1.00 75.75 82 PHE A CA 1
ATOM 652 C C . PHE A 1 82 ? -13.549 -7.623 71.427 1.00 75.75 82 PHE A C 1
ATOM 654 O O . PHE A 1 82 ? -12.682 -6.849 71.815 1.00 75.75 82 PHE A O 1
ATOM 661 N N . GLN A 1 83 ? -13.563 -8.915 71.760 1.00 71.88 83 GLN A N 1
ATOM 662 C CA . GLN A 1 83 ? -12.498 -9.611 72.485 1.00 71.88 83 GLN A CA 1
ATOM 663 C C . GLN A 1 83 ? -12.409 -11.036 71.927 1.00 71.88 83 GLN A C 1
ATOM 665 O O . GLN A 1 83 ? -13.438 -11.693 71.762 1.00 71.88 83 GLN A O 1
ATOM 670 N N . GLY A 1 84 ? -11.201 -11.506 71.611 1.00 81.62 84 GLY A N 1
ATOM 671 C CA . GLY A 1 84 ? -10.989 -12.762 70.890 1.00 81.62 84 GLY A CA 1
ATOM 672 C C . GLY A 1 84 ? -9.987 -12.605 69.749 1.00 81.62 84 GLY A C 1
ATOM 673 O O . GLY A 1 84 ? -8.964 -11.939 69.906 1.00 81.62 84 GLY A O 1
ATOM 674 N N . HIS A 1 85 ? -10.268 -13.234 68.610 1.00 88.31 85 HIS A N 1
ATOM 675 C CA . HIS A 1 85 ? -9.395 -13.231 67.437 1.00 88.31 85 HIS A CA 1
ATOM 676 C C . HIS A 1 85 ? -10.190 -13.178 66.129 1.00 88.31 85 HIS A C 1
ATOM 678 O O . HIS A 1 85 ? -11.341 -13.610 66.084 1.00 88.31 85 HIS A O 1
ATOM 684 N N . PHE A 1 86 ? -9.568 -12.683 65.060 1.00 91.19 86 PHE A N 1
ATOM 685 C CA . PHE A 1 86 ? -10.123 -12.721 63.706 1.00 91.19 86 PHE A CA 1
ATOM 686 C C . PHE A 1 86 ? -9.019 -12.849 62.653 1.00 91.19 86 PHE A C 1
ATOM 688 O O . PHE A 1 86 ? -7.856 -12.552 62.923 1.00 91.19 86 PHE A O 1
ATOM 695 N N . ASN A 1 87 ? -9.384 -13.277 61.445 1.00 92.31 87 ASN A N 1
ATOM 696 C CA . ASN A 1 87 ? -8.464 -13.369 60.316 1.00 92.31 87 ASN A CA 1
ATOM 697 C C . ASN A 1 87 ? -8.693 -12.234 59.319 1.00 92.31 87 ASN A C 1
ATOM 699 O O . ASN A 1 87 ? -9.834 -11.822 59.087 1.00 92.31 87 ASN A O 1
ATOM 703 N N . PHE A 1 88 ? -7.630 -11.795 58.652 1.00 93.94 88 PHE A N 1
ATOM 704 C CA . PHE A 1 88 ? -7.743 -11.035 57.408 1.00 93.94 88 PHE A CA 1
ATOM 705 C C . PHE A 1 88 ? -6.575 -11.330 56.460 1.00 93.94 88 PHE A C 1
ATOM 707 O O . PHE A 1 88 ? -5.542 -11.854 56.873 1.00 93.94 88 PHE A O 1
ATOM 714 N N . ARG A 1 89 ? -6.728 -10.987 55.183 1.00 93.50 89 ARG A N 1
ATOM 715 C CA . ARG A 1 89 ? -5.686 -11.075 54.147 1.00 93.50 89 ARG A CA 1
ATOM 716 C C . ARG A 1 89 ? -5.749 -9.859 53.218 1.00 93.50 89 ARG A C 1
ATOM 718 O O . ARG A 1 89 ? -6.745 -9.134 53.219 1.00 93.50 89 ARG A O 1
ATOM 725 N N . LEU A 1 90 ? -4.695 -9.643 52.431 1.00 93.00 90 LEU A N 1
ATOM 726 C CA . LEU A 1 90 ? -4.643 -8.637 51.365 1.00 93.00 90 LEU A CA 1
ATOM 727 C C . LEU A 1 90 ? -4.566 -9.349 50.014 1.00 93.00 90 LEU A C 1
ATOM 729 O O . LEU A 1 90 ? -3.545 -9.951 49.698 1.00 93.00 90 LEU A O 1
ATOM 733 N N . ASP A 1 91 ? -5.632 -9.258 49.226 1.00 92.44 91 ASP A N 1
ATOM 734 C CA . ASP A 1 91 ? -5.703 -9.829 47.880 1.00 92.44 91 ASP A CA 1
ATOM 735 C C . ASP A 1 91 ? -5.312 -8.764 46.846 1.00 92.44 91 ASP A C 1
ATOM 737 O O . ASP A 1 91 ? -5.666 -7.589 46.998 1.00 92.44 91 ASP A O 1
ATOM 741 N N . ALA A 1 92 ? -4.599 -9.167 45.790 1.00 91.31 92 ALA A N 1
ATOM 742 C CA . ALA A 1 92 ? -4.140 -8.280 44.718 1.00 91.31 92 ALA A CA 1
ATOM 743 C C . ALA A 1 92 ? -4.678 -8.734 43.354 1.00 91.31 92 ALA A C 1
ATOM 745 O O . ALA A 1 92 ? -4.747 -9.932 43.074 1.00 91.31 92 ALA A O 1
ATOM 746 N N . TYR A 1 93 ? -5.063 -7.784 42.503 1.00 91.31 93 TYR A N 1
ATOM 747 C CA . TYR A 1 93 ? -5.653 -8.059 41.191 1.00 91.31 93 TYR A CA 1
ATOM 748 C C . TYR A 1 93 ? -5.280 -6.993 40.159 1.00 91.31 93 TYR A C 1
ATOM 750 O O . TYR A 1 93 ? -5.021 -5.839 40.506 1.00 91.31 93 TYR A O 1
ATOM 758 N N . SER A 1 94 ? -5.243 -7.381 38.883 1.00 87.69 94 SER A N 1
ATOM 759 C CA . SER A 1 94 ? -5.080 -6.431 37.780 1.00 87.69 94 SER A CA 1
ATOM 760 C C . SER A 1 94 ? -6.307 -5.525 37.670 1.00 87.69 94 SER A C 1
ATOM 762 O O . SER A 1 94 ? -7.438 -6.004 37.697 1.00 87.69 94 SER A O 1
ATOM 764 N N . VAL A 1 95 ? -6.091 -4.221 37.493 1.00 87.69 95 VAL A N 1
ATOM 765 C CA . VAL A 1 95 ? -7.162 -3.251 37.195 1.00 87.69 95 VAL A CA 1
ATOM 766 C C . VAL A 1 95 ? -7.744 -3.483 35.793 1.00 87.69 95 VAL A C 1
ATOM 768 O O . VAL A 1 95 ? -8.896 -3.147 35.537 1.00 87.69 95 VAL A O 1
ATOM 771 N N . GLU A 1 96 ? -6.956 -4.066 34.888 1.00 82.94 96 GLU A N 1
ATOM 772 C CA . GLU A 1 96 ? -7.323 -4.293 33.485 1.00 82.94 96 GLU A CA 1
ATOM 773 C C . GLU A 1 96 ? -8.143 -5.582 33.288 1.00 82.94 96 GLU A C 1
ATOM 775 O O . GLU A 1 96 ? -9.028 -5.620 32.439 1.00 82.94 96 GLU A O 1
ATOM 780 N N . GLU A 1 97 ? -7.894 -6.612 34.104 1.00 78.44 97 GLU A N 1
ATOM 781 C CA . GLU A 1 97 ? -8.566 -7.924 34.056 1.00 78.44 97 GLU A CA 1
ATOM 782 C C . GLU A 1 97 ? -8.779 -8.457 35.493 1.00 78.44 97 GLU A C 1
ATOM 784 O O . GLU A 1 97 ? -8.049 -9.345 35.948 1.00 78.44 97 GLU A O 1
ATOM 789 N N . PRO A 1 98 ? -9.737 -7.901 36.257 1.00 73.50 98 PRO A N 1
ATOM 790 C CA . PRO A 1 98 ? -9.871 -8.178 37.691 1.00 73.50 98 PRO A CA 1
ATOM 791 C C . PRO A 1 98 ? -10.366 -9.595 38.023 1.00 73.50 98 PRO A C 1
ATOM 793 O O . PRO A 1 98 ? -10.151 -10.053 39.145 1.00 73.50 98 PRO A O 1
ATOM 796 N N . GLU A 1 99 ? -11.019 -10.281 37.079 1.00 68.44 99 GLU A N 1
ATOM 797 C CA . GLU A 1 99 ? -11.562 -11.635 37.275 1.00 68.44 99 GLU A CA 1
ATOM 798 C C . GLU A 1 99 ? -10.555 -12.731 36.874 1.00 68.44 99 GLU A C 1
ATOM 800 O O . GLU A 1 99 ? -10.383 -13.698 37.615 1.00 68.44 99 GLU A O 1
ATOM 805 N N . ASP A 1 100 ? -9.818 -12.549 35.771 1.00 69.00 100 ASP A N 1
ATOM 806 C CA . ASP A 1 100 ? -8.819 -13.517 35.285 1.00 69.00 100 ASP A CA 1
ATOM 807 C C . ASP A 1 100 ? -7.429 -13.364 35.939 1.00 69.00 100 ASP A C 1
ATOM 809 O O . ASP A 1 100 ? -6.682 -14.339 36.056 1.00 69.00 100 ASP A O 1
ATOM 813 N N . LYS A 1 101 ? -7.048 -12.151 36.375 1.00 76.94 101 LYS A N 1
ATOM 814 C CA . LYS A 1 101 ? -5.694 -11.834 36.876 1.00 76.94 101 LYS A CA 1
ATOM 815 C C . LYS A 1 101 ? -5.697 -11.383 38.342 1.00 76.94 101 LYS A C 1
ATOM 817 O O . LYS A 1 101 ? -5.255 -10.276 38.661 1.00 76.94 101 LYS A O 1
ATOM 822 N N . PHE A 1 102 ? -6.142 -12.259 39.247 1.00 85.38 102 PHE A N 1
ATOM 823 C CA . PHE A 1 102 ? -6.059 -12.063 40.705 1.00 85.38 102 PHE A CA 1
ATOM 824 C C . PHE A 1 102 ? -5.079 -13.025 41.400 1.00 85.38 102 PHE A C 1
ATOM 826 O O . PHE A 1 102 ? -4.638 -14.030 40.841 1.00 85.38 102 PHE A O 1
ATOM 833 N N . THR A 1 103 ? -4.703 -12.722 42.643 1.00 88.44 103 THR A N 1
ATOM 834 C CA . THR A 1 103 ? -4.025 -13.653 43.558 1.00 88.44 103 THR A CA 1
ATOM 835 C C . THR A 1 103 ? -4.424 -13.352 45.005 1.00 88.44 103 THR A C 1
ATOM 837 O O . THR A 1 103 ? -4.418 -12.197 45.436 1.00 88.44 103 THR A O 1
ATOM 840 N N . GLU A 1 104 ? -4.779 -14.399 45.753 1.00 91.25 104 GLU A N 1
ATOM 841 C CA . GLU A 1 104 ? -5.143 -14.296 47.170 1.00 91.25 104 GLU A CA 1
ATOM 842 C C . GLU A 1 104 ? -3.905 -14.148 48.065 1.00 91.25 104 GLU A C 1
ATOM 844 O O . GLU A 1 104 ? -2.880 -14.798 47.843 1.00 91.25 104 GLU A O 1
ATOM 849 N N . GLY A 1 105 ? -4.001 -13.300 49.088 1.00 85.62 105 GLY A N 1
ATOM 850 C CA . GLY A 1 105 ? -2.910 -13.042 50.024 1.00 85.62 105 GLY A CA 1
ATOM 851 C C . GLY A 1 105 ? -2.779 -14.067 51.147 1.00 85.62 105 GLY A C 1
ATOM 852 O O . GLY A 1 105 ? -3.696 -14.827 51.457 1.00 85.62 105 GLY A O 1
ATOM 853 N N . GLN A 1 106 ? -1.635 -14.032 51.833 1.00 87.75 106 GLN A N 1
ATOM 854 C CA . GLN A 1 106 ? -1.427 -14.824 53.046 1.00 87.75 106 GLN A CA 1
ATOM 855 C C . GLN A 1 106 ? -2.283 -14.288 54.204 1.00 87.75 106 GLN A C 1
ATOM 857 O O . GLN A 1 106 ? -2.248 -13.097 54.512 1.00 87.75 106 GLN A O 1
ATOM 862 N N . THR A 1 107 ? -3.019 -15.178 54.867 1.00 89.69 107 THR A N 1
ATOM 863 C CA . THR A 1 107 ? -3.855 -14.841 56.025 1.00 89.69 107 THR A CA 1
ATOM 864 C C . THR A 1 107 ? -3.019 -14.443 57.244 1.00 89.69 107 THR A C 1
ATOM 866 O O . THR A 1 107 ? -2.055 -15.123 57.602 1.00 89.69 107 THR A O 1
ATOM 869 N N . VAL A 1 108 ? -3.436 -13.363 57.905 1.00 92.25 108 VAL A N 1
ATOM 870 C CA . VAL A 1 108 ? -2.940 -12.877 59.195 1.00 92.25 108 VAL A CA 1
ATOM 871 C C . VAL A 1 108 ? -3.991 -13.157 60.265 1.00 92.25 108 VAL A C 1
ATOM 873 O O . VAL A 1 108 ? -5.135 -12.718 60.149 1.00 92.25 108 VAL A O 1
ATOM 876 N N . PHE A 1 109 ? -3.584 -13.859 61.320 1.00 90.94 109 PHE A N 1
ATOM 877 C CA . PHE A 1 109 ? -4.369 -14.067 62.533 1.00 90.94 109 PHE A CA 1
ATOM 878 C C . PHE A 1 109 ? -4.145 -12.894 63.495 1.00 90.94 109 PHE A C 1
ATOM 880 O O . PHE A 1 109 ? -3.012 -12.629 63.905 1.00 90.94 109 PHE A O 1
ATOM 887 N N . VAL A 1 110 ? -5.214 -12.192 63.860 1.00 90.00 110 VAL A N 1
ATOM 888 C CA . VAL A 1 110 ? -5.188 -11.051 64.783 1.00 90.00 110 VAL A CA 1
ATOM 889 C C . VAL A 1 110 ? -5.759 -11.474 66.131 1.00 90.00 110 VAL A C 1
ATOM 891 O O . VAL A 1 110 ? -6.856 -12.021 66.189 1.00 90.00 110 VAL A O 1
ATOM 894 N N . GLU A 1 111 ? -5.036 -11.200 67.215 1.00 87.62 111 GLU A N 1
ATOM 895 C CA . GLU A 1 111 ? -5.388 -11.603 68.580 1.00 87.62 111 GLU A CA 1
ATOM 896 C C . GLU A 1 111 ? -5.502 -10.384 69.506 1.00 87.62 111 GLU A C 1
ATOM 898 O O . GLU A 1 111 ? -4.579 -9.568 69.581 1.00 87.62 111 GLU A O 1
ATOM 903 N N . MET A 1 112 ? -6.610 -10.283 70.247 1.00 80.69 112 MET A N 1
ATOM 904 C CA . MET A 1 112 ? -6.891 -9.175 71.161 1.00 80.69 112 MET A CA 1
ATOM 905 C C . MET A 1 112 ? -6.954 -9.645 72.628 1.00 80.69 112 MET A C 1
ATOM 907 O O . MET A 1 112 ? -7.762 -10.523 72.948 1.00 80.69 112 MET A O 1
ATOM 911 N N . PRO A 1 113 ? -6.128 -9.087 73.540 1.00 75.25 113 PRO A N 1
ATOM 912 C CA . PRO A 1 113 ? -6.068 -9.530 74.934 1.00 75.25 113 PRO A CA 1
ATOM 913 C C . PRO A 1 113 ? -7.300 -9.092 75.762 1.00 75.25 113 PRO A C 1
ATOM 915 O O . PRO A 1 113 ? -7.833 -8.003 75.546 1.00 75.25 113 PRO A O 1
ATOM 918 N N . PRO A 1 114 ? -7.752 -9.897 76.746 1.00 70.69 114 PRO A N 1
ATOM 919 C CA . PRO A 1 114 ? -8.947 -9.602 77.540 1.00 70.69 114 PRO A CA 1
ATOM 920 C C . PRO A 1 114 ? -8.714 -8.522 78.613 1.00 70.69 114 PRO A C 1
ATOM 922 O O . PRO A 1 114 ? -7.746 -8.571 79.374 1.00 70.69 114 PRO A O 1
ATOM 925 N N . VAL A 1 115 ? -9.653 -7.577 78.734 1.00 61.72 115 VAL A N 1
ATOM 926 C CA . VAL A 1 115 ? -9.574 -6.446 79.680 1.00 61.72 115 VAL A CA 1
ATOM 927 C C . VAL A 1 115 ? -10.204 -6.801 81.035 1.00 61.72 115 VAL A C 1
ATOM 929 O O . VAL A 1 115 ? -11.416 -6.988 81.150 1.00 61.72 115 VAL A O 1
ATOM 932 N N . VAL A 1 116 ? -9.392 -6.853 82.097 1.00 55.44 116 VAL A N 1
ATOM 933 C CA . VAL A 1 116 ? -9.823 -7.269 83.447 1.00 55.44 116 VAL A CA 1
ATOM 934 C C . VAL A 1 116 ? -10.363 -6.085 84.267 1.00 55.44 116 VAL A C 1
ATOM 936 O O . VAL A 1 116 ? -9.608 -5.199 84.662 1.00 55.44 116 VAL A O 1
ATOM 939 N N . LYS A 1 117 ? -11.667 -6.090 84.587 1.00 41.69 117 LYS A N 1
ATOM 940 C CA . LYS A 1 117 ? -12.336 -5.070 85.429 1.00 41.69 117 LYS A CA 1
ATOM 941 C C . LYS A 1 117 ? -12.460 -5.573 86.902 1.00 41.69 117 LYS A C 1
ATOM 943 O O . LYS A 1 117 ? -12.991 -6.668 87.107 1.00 41.69 117 LYS A O 1
ATOM 948 N N . PRO A 1 118 ? -11.970 -4.846 87.936 1.00 42.28 118 PRO A N 1
ATOM 949 C CA . PRO A 1 118 ? -11.880 -5.338 89.327 1.00 42.28 118 PRO A CA 1
ATOM 950 C C . PRO A 1 118 ? -13.192 -5.242 90.145 1.00 42.28 118 PRO A C 1
ATOM 952 O O . PRO A 1 118 ? -14.080 -4.457 89.825 1.00 42.28 118 PRO A O 1
ATOM 955 N N . LYS A 1 119 ? -13.301 -6.016 91.245 1.00 36.75 119 LYS A N 1
ATOM 956 C CA . LYS A 1 119 ? -14.470 -6.063 92.164 1.00 36.75 119 LYS A CA 1
ATOM 957 C C . LYS A 1 119 ? -14.141 -5.596 93.605 1.00 36.75 119 LYS A C 1
ATOM 959 O O . LYS A 1 119 ? -13.068 -5.939 94.101 1.00 36.75 119 LYS A O 1
ATOM 964 N N . PRO A 1 120 ? -15.060 -4.903 94.316 1.00 37.31 120 PRO A N 1
ATOM 965 C CA . PRO A 1 120 ? -14.887 -4.473 95.716 1.00 37.31 120 PRO A CA 1
ATOM 966 C C . PRO A 1 120 ? -15.306 -5.527 96.776 1.00 37.31 120 PRO A C 1
ATOM 968 O O . PRO A 1 120 ? -16.002 -6.493 96.467 1.00 37.31 120 PRO A O 1
ATOM 971 N N . LYS A 1 121 ? -14.901 -5.320 98.045 1.00 37.31 121 LYS A N 1
ATOM 972 C CA . LYS A 1 121 ? -15.183 -6.175 99.235 1.00 37.31 121 LYS A CA 1
ATOM 973 C C . LYS A 1 121 ? -16.303 -5.607 100.148 1.00 37.31 121 LYS A C 1
ATOM 975 O O . LYS A 1 121 ? -16.695 -4.456 99.983 1.00 37.31 121 LYS A O 1
ATOM 980 N N . LYS A 1 122 ? -16.797 -6.390 101.132 1.00 32.00 122 LYS A N 1
ATOM 981 C CA . LYS A 1 122 ? -17.864 -6.026 102.112 1.00 32.00 122 LYS A CA 1
ATOM 982 C C . LYS A 1 122 ? -17.649 -6.690 103.506 1.00 32.00 122 LYS A C 1
ATOM 984 O O . LYS A 1 122 ? -16.951 -7.697 103.559 1.00 32.00 122 LYS A O 1
ATOM 989 N N . GLY A 1 123 ? -18.221 -6.142 104.601 1.00 30.19 123 GLY A N 1
ATOM 990 C CA . GLY A 1 123 ? -18.047 -6.573 106.024 1.00 30.19 123 GLY A CA 1
ATOM 991 C C . GLY A 1 123 ? -19.326 -7.009 106.809 1.00 30.19 123 GLY A C 1
ATOM 992 O O . GLY A 1 123 ? -20.389 -7.110 106.201 1.00 30.19 123 GLY A O 1
ATOM 993 N N . PHE A 1 124 ? -19.204 -7.311 108.128 1.00 30.33 124 PHE A N 1
ATOM 994 C CA . PHE A 1 124 ? -20.115 -8.097 109.039 1.00 30.33 124 PHE A CA 1
ATOM 995 C C . PHE A 1 124 ? -19.543 -8.094 110.509 1.00 30.33 124 PHE A C 1
ATOM 997 O O . PHE A 1 124 ? -18.335 -7.836 110.558 1.00 30.33 124 PHE A O 1
ATOM 1004 N N . PRO A 1 125 ? -20.205 -8.407 111.683 1.00 59.41 125 PRO A N 1
ATOM 1005 C CA . PRO A 1 125 ? -21.621 -8.653 112.127 1.00 59.41 125 PRO A CA 1
ATOM 1006 C C . PRO A 1 125 ? -22.074 -7.844 113.411 1.00 59.41 125 PRO A C 1
ATOM 1008 O O . PRO A 1 125 ? -21.340 -6.950 113.815 1.00 59.41 125 PRO A O 1
ATOM 1011 N N . TRP A 1 126 ? -23.195 -8.193 114.111 1.00 32.44 126 TRP A N 1
ATOM 1012 C CA . TRP A 1 126 ? -23.333 -8.206 115.617 1.00 32.44 126 TRP A CA 1
ATOM 1013 C C . TRP A 1 126 ? -24.605 -8.936 116.211 1.00 32.44 126 TRP A C 1
ATOM 1015 O O . TRP A 1 126 ? -25.656 -8.865 115.587 1.00 32.44 126 TRP A O 1
ATOM 1025 N N . LEU A 1 127 ? -24.463 -9.596 117.401 1.00 27.05 127 LEU A N 1
ATOM 1026 C CA . LEU A 1 127 ? -25.393 -10.136 118.482 1.00 27.05 127 LEU A CA 1
ATOM 1027 C C . LEU A 1 127 ? -26.709 -10.960 118.181 1.00 27.05 127 LEU A C 1
ATOM 1029 O O . LEU A 1 127 ? -27.210 -10.870 117.070 1.00 27.05 127 LEU A O 1
ATOM 1033 N N . VAL A 1 128 ? -27.348 -11.849 119.013 1.00 36.47 128 VAL A N 1
ATOM 1034 C CA . VAL A 1 128 ? -27.281 -12.403 120.435 1.00 36.47 128 VAL A CA 1
ATOM 1035 C C . VAL A 1 128 ? -28.203 -11.717 121.506 1.00 36.47 128 VAL A C 1
ATOM 1037 O O . VAL A 1 128 ? -28.168 -10.496 121.555 1.00 36.47 128 VAL A O 1
ATOM 1040 N N . ALA A 1 129 ? -28.993 -12.329 122.444 1.00 36.03 129 ALA A N 1
ATOM 1041 C CA . ALA A 1 129 ? -29.560 -13.694 122.740 1.00 36.03 129 ALA A CA 1
ATOM 1042 C C . ALA A 1 129 ? -30.729 -13.662 123.828 1.00 36.03 129 ALA A C 1
ATOM 1044 O O . ALA A 1 129 ? -31.285 -12.588 124.037 1.00 36.03 129 ALA A O 1
ATOM 1045 N N . ILE A 1 130 ? -31.158 -14.787 124.481 1.00 34.72 130 ILE A N 1
ATOM 1046 C CA . ILE A 1 130 ? -32.433 -14.974 125.289 1.00 34.72 130 ILE A CA 1
ATOM 1047 C C . ILE A 1 130 ? -32.280 -15.783 126.642 1.00 34.72 130 ILE A C 1
ATOM 1049 O O . ILE A 1 130 ? -31.327 -16.549 126.759 1.00 34.72 130 ILE A O 1
ATOM 1053 N N . ILE A 1 131 ? -33.205 -15.642 127.642 1.00 39.31 131 ILE A N 1
ATOM 1054 C CA . ILE A 1 131 ? -33.256 -16.241 129.038 1.00 39.31 131 ILE A CA 1
ATOM 1055 C C . ILE A 1 131 ? -34.732 -16.468 129.553 1.00 39.31 131 ILE A C 1
ATOM 1057 O O . ILE A 1 131 ? -35.594 -15.728 129.087 1.00 39.31 131 ILE A O 1
ATOM 1061 N N . VAL A 1 132 ? -35.062 -17.373 130.527 1.00 42.28 132 VAL A N 1
ATOM 1062 C CA . VAL A 1 132 ? -36.318 -17.336 131.384 1.00 42.28 132 VAL A CA 1
ATOM 1063 C C . VAL A 1 132 ? -36.260 -18.166 132.729 1.00 42.28 132 VAL A C 1
ATOM 1065 O O . VAL A 1 132 ? -35.230 -18.791 132.969 1.00 42.28 132 VAL A O 1
ATOM 1068 N N . VAL A 1 133 ? -37.277 -18.131 133.643 1.00 44.25 133 VAL A N 1
ATOM 1069 C CA . VAL A 1 133 ? -37.256 -18.597 135.091 1.00 44.25 133 VAL A CA 1
ATOM 1070 C C . VAL A 1 133 ? -38.576 -19.267 135.633 1.00 44.25 133 VAL A C 1
ATOM 1072 O O . VAL A 1 133 ? -39.629 -19.082 135.031 1.00 44.25 133 VAL A O 1
ATOM 1075 N N . LEU A 1 134 ? -38.521 -20.025 136.766 1.00 41.22 134 LEU A N 1
ATOM 1076 C CA . LEU A 1 134 ? -39.563 -20.834 137.504 1.00 41.22 134 LEU A CA 1
ATOM 1077 C C . LEU A 1 134 ? -39.215 -20.939 139.052 1.00 41.22 134 LEU A C 1
ATOM 1079 O O . LEU A 1 134 ? -38.097 -20.531 139.356 1.00 41.22 134 LEU A O 1
ATOM 1083 N N . VAL A 1 135 ? -39.901 -21.490 140.107 1.00 47.09 135 VAL A N 1
ATOM 1084 C CA . VAL A 1 135 ? -41.261 -21.980 140.594 1.00 47.09 135 VAL A CA 1
ATOM 1085 C C . VAL A 1 135 ? -41.084 -22.530 142.078 1.00 47.09 135 VAL A C 1
ATOM 1087 O O . VAL A 1 135 ? -39.935 -22.825 142.388 1.00 47.09 135 VAL A O 1
ATOM 1090 N N . LEU A 1 136 ? -42.001 -22.864 143.042 1.00 48.00 136 LEU A N 1
ATOM 1091 C CA . LEU A 1 136 ? -43.239 -22.348 143.741 1.00 48.00 136 LEU A CA 1
ATOM 1092 C C . LEU A 1 136 ? -43.464 -23.124 145.111 1.00 48.00 136 LEU A C 1
ATOM 1094 O O . LEU A 1 136 ? -42.929 -24.223 145.241 1.00 48.00 136 LEU A O 1
ATOM 1098 N N . THR A 1 137 ? -44.274 -22.643 146.096 1.00 49.25 137 THR A N 1
ATOM 1099 C CA . THR A 1 137 ? -44.654 -23.320 147.404 1.00 49.25 137 THR A CA 1
ATOM 1100 C C . THR A 1 137 ? -46.091 -22.962 147.957 1.00 49.25 137 THR A C 1
ATOM 1102 O O . THR A 1 137 ? -46.832 -22.288 147.251 1.00 49.25 137 THR A O 1
ATOM 1105 N N . ASN A 1 138 ? -46.543 -23.455 149.150 1.00 49.88 138 ASN A N 1
ATOM 1106 C CA . ASN A 1 138 ? -47.964 -23.622 149.655 1.00 49.88 138 ASN A CA 1
ATOM 1107 C C . ASN A 1 138 ? -48.091 -23.539 151.236 1.00 49.88 138 ASN A C 1
ATOM 1109 O O . ASN A 1 138 ? -47.022 -23.551 151.838 1.00 49.88 138 ASN A O 1
ATOM 1113 N N . ILE A 1 139 ? -49.199 -23.543 152.053 1.00 53.78 139 ILE A N 1
ATOM 1114 C CA . ILE A 1 139 ? -50.717 -23.440 152.050 1.00 53.78 139 ILE A CA 1
ATOM 1115 C C . ILE A 1 139 ? -51.265 -23.264 153.536 1.00 53.78 139 ILE A C 1
ATOM 1117 O O . ILE A 1 139 ? -50.477 -23.481 154.454 1.00 53.78 139 ILE A O 1
ATOM 1121 N N . GLY A 1 140 ? -52.560 -22.936 153.838 1.00 49.47 140 GLY A N 1
ATOM 1122 C CA . GLY A 1 140 ? -53.153 -22.982 155.229 1.00 49.47 140 GLY A CA 1
ATOM 1123 C C . GLY A 1 140 ? -54.689 -22.705 155.448 1.00 49.47 140 GLY A C 1
ATOM 1124 O O . GLY A 1 140 ? -55.339 -22.191 154.542 1.00 49.47 140 GLY A O 1
ATOM 1125 N N . SER A 1 141 ? -55.274 -23.039 156.636 1.00 52.09 141 SER A N 1
ATOM 1126 C CA . SER A 1 141 ? -56.724 -22.910 157.072 1.00 52.09 141 SER A CA 1
ATOM 1127 C C . SER A 1 141 ? -56.951 -23.256 158.590 1.00 52.09 141 SER A C 1
ATOM 1129 O O . SER A 1 141 ? -56.026 -23.831 159.151 1.00 52.09 141 SER A O 1
ATOM 1131 N N . GLY A 1 142 ? -58.077 -23.073 159.342 1.00 52.25 142 GLY A N 1
ATOM 1132 C CA . GLY A 1 142 ? -59.409 -22.403 159.191 1.00 52.25 142 GLY A CA 1
ATOM 1133 C C . GLY A 1 142 ? -60.540 -22.877 160.196 1.00 52.25 142 GLY A C 1
ATOM 1134 O O . GLY A 1 142 ? -60.462 -24.001 160.672 1.00 52.25 142 GLY A O 1
ATOM 1135 N N . VAL A 1 143 ? -61.618 -22.071 160.424 1.00 56.44 143 VAL A N 1
ATOM 1136 C CA . VAL A 1 143 ? -63.017 -22.381 160.949 1.00 56.44 143 VAL A CA 1
ATOM 1137 C C . VAL A 1 143 ? -63.366 -22.508 162.469 1.00 56.44 143 VAL A C 1
ATOM 1139 O O . VAL A 1 143 ? -62.828 -23.374 163.146 1.00 56.44 143 VAL A O 1
ATOM 1142 N N . ALA A 1 144 ? -64.398 -21.751 162.941 1.00 42.25 144 ALA A N 1
ATOM 1143 C CA . ALA A 1 144 ? -65.585 -22.157 163.773 1.00 42.25 144 ALA A CA 1
ATOM 1144 C C . ALA A 1 144 ? -66.205 -20.985 164.594 1.00 42.25 144 ALA A C 1
ATOM 1146 O O . ALA A 1 144 ? -65.463 -20.095 164.989 1.00 42.25 144 ALA A O 1
ATOM 1147 N N . LEU A 1 145 ? -67.483 -20.912 165.015 1.00 48.94 145 LEU A N 1
ATOM 1148 C CA . LEU A 1 145 ? -68.836 -21.330 164.554 1.00 48.94 145 LEU A CA 1
ATOM 1149 C C . LEU A 1 145 ? -69.863 -20.535 165.440 1.00 48.94 145 LEU A C 1
ATOM 1151 O O . LEU A 1 145 ? -69.508 -20.177 166.556 1.00 48.94 145 LEU A O 1
ATOM 1155 N N . TRP A 1 146 ? -71.151 -20.276 165.141 1.00 46.22 146 TRP A N 1
ATOM 1156 C CA . TRP A 1 146 ? -71.886 -20.097 163.868 1.00 46.22 146 TRP A CA 1
ATOM 1157 C C . TRP A 1 146 ? -73.358 -19.621 164.076 1.00 46.22 146 TRP A C 1
ATOM 1159 O O . TRP A 1 146 ? -73.836 -18.782 163.316 1.00 46.22 146 TRP A O 1
ATOM 1169 N N . LEU A 1 147 ? -74.098 -20.145 165.068 1.00 46.56 147 LEU A N 1
ATOM 1170 C CA . LEU A 1 147 ? -75.570 -20.296 164.990 1.00 46.56 147 LEU A CA 1
ATOM 1171 C C . LEU A 1 147 ? -76.418 -19.390 165.915 1.00 46.56 147 LEU A C 1
ATOM 1173 O O . LEU A 1 147 ? -76.378 -19.586 167.125 1.00 46.56 147 LEU A O 1
ATOM 1177 N N . LEU A 1 148 ? -77.260 -18.507 165.334 1.00 45.97 148 LEU A N 1
ATOM 1178 C CA . LEU A 1 148 ? -78.637 -18.148 165.789 1.00 45.97 148 LEU A CA 1
ATOM 1179 C C . LEU A 1 148 ? -79.316 -17.056 164.906 1.00 45.97 148 LEU A C 1
ATOM 1181 O O . LEU A 1 148 ? -79.816 -16.044 165.394 1.00 45.97 148 LEU A O 1
ATOM 1185 N N . LYS A 1 149 ? -79.340 -17.226 163.574 1.00 54.97 149 LYS A N 1
ATOM 1186 C CA . LYS A 1 149 ? -79.952 -16.259 162.632 1.00 54.97 149 LYS A CA 1
ATOM 1187 C C . LYS A 1 149 ? -80.555 -16.985 161.420 1.00 54.97 149 LYS A C 1
ATOM 1189 O O . LYS A 1 149 ? -79.806 -17.367 160.529 1.00 54.97 149 LYS A O 1
ATOM 1194 N N . GLN A 1 150 ? -81.873 -17.236 161.421 1.00 55.03 150 GLN A N 1
ATOM 1195 C CA . GLN A 1 150 ? -82.498 -18.132 160.422 1.00 55.03 150 GLN A CA 1
ATOM 1196 C C . GLN A 1 150 ? -84.007 -17.907 160.133 1.00 55.03 150 GLN A C 1
ATOM 1198 O O . GLN A 1 150 ? -84.679 -18.822 159.668 1.00 55.03 150 GLN A O 1
ATOM 1203 N N . GLN A 1 151 ? -84.584 -16.737 160.442 1.00 48.78 151 GLN A N 1
ATOM 1204 C CA . GLN A 1 151 ? -86.035 -16.477 160.263 1.00 48.78 151 GLN A CA 1
ATOM 1205 C C . GLN A 1 151 ? -86.367 -15.145 159.556 1.00 48.78 151 GLN A C 1
ATOM 1207 O O . GLN A 1 151 ? -87.495 -14.669 159.623 1.00 48.78 151 GLN A O 1
ATOM 1212 N N . ILE A 1 152 ? -85.399 -14.527 158.867 1.00 55.09 152 ILE A N 1
ATOM 1213 C CA . ILE A 1 152 ? -85.610 -13.270 158.112 1.00 55.09 152 ILE A CA 1
ATOM 1214 C C . ILE A 1 152 ? -85.429 -13.481 156.595 1.00 55.09 152 ILE A C 1
ATOM 1216 O O . ILE A 1 152 ? -85.998 -12.760 155.777 1.00 55.09 152 ILE A O 1
ATOM 1220 N N . ASP A 1 153 ? -84.698 -14.519 156.196 1.00 56.41 153 ASP A N 1
ATOM 1221 C CA . ASP A 1 153 ? -84.146 -14.668 154.844 1.00 56.41 153 ASP A CA 1
ATOM 1222 C C . ASP A 1 153 ? -85.177 -15.142 153.790 1.00 56.41 153 ASP A C 1
ATOM 1224 O O . ASP A 1 153 ? -85.000 -14.937 152.586 1.00 56.41 153 ASP A O 1
ATOM 1228 N N . ILE A 1 154 ? -86.297 -15.731 154.231 1.00 55.84 154 ILE A N 1
ATOM 1229 C CA . ILE A 1 154 ? -87.308 -16.371 153.363 1.00 55.84 154 ILE A CA 1
ATOM 1230 C C . ILE A 1 154 ? -88.096 -15.350 152.521 1.00 55.84 154 ILE A C 1
ATOM 1232 O O . ILE A 1 154 ? -88.438 -15.634 151.371 1.00 55.84 154 ILE A O 1
ATOM 1236 N N . ALA A 1 155 ? -88.370 -14.156 153.058 1.00 53.66 155 ALA A N 1
ATOM 1237 C CA . ALA A 1 155 ? -89.076 -13.104 152.320 1.00 53.66 155 ALA A CA 1
ATOM 1238 C C . ALA A 1 155 ? -88.179 -12.442 151.258 1.00 53.66 155 ALA A C 1
ATOM 1240 O O . ALA A 1 155 ? -88.634 -12.158 150.150 1.00 53.66 155 ALA A O 1
ATOM 1241 N N . LEU A 1 156 ? -86.893 -12.254 151.577 1.00 55.38 156 LEU A N 1
ATOM 1242 C CA . LEU A 1 156 ? -85.911 -11.632 150.686 1.00 55.38 156 LEU A CA 1
ATOM 1243 C C . LEU A 1 156 ? -85.616 -12.515 149.460 1.00 55.38 156 LEU A C 1
ATOM 1245 O O . LEU A 1 156 ? -85.516 -12.020 148.339 1.00 55.38 156 LEU A O 1
ATOM 1249 N N . SER A 1 157 ? -85.544 -13.836 149.669 1.00 63.69 157 SER A N 1
ATOM 1250 C CA . SER A 1 157 ? -85.258 -14.833 148.630 1.00 63.69 157 SER A CA 1
ATOM 1251 C C . SER A 1 157 ? -86.146 -14.690 147.384 1.00 63.69 157 SER A C 1
ATOM 1253 O O . SER A 1 157 ? -85.622 -14.608 146.276 1.00 63.69 157 SER A O 1
ATOM 1255 N N . LYS A 1 158 ? -87.475 -14.610 147.541 1.00 64.94 158 LYS A N 1
ATOM 1256 C CA . LYS A 1 158 ? -88.403 -14.623 146.393 1.00 64.94 158 LYS A CA 1
ATOM 1257 C C . LYS A 1 158 ? -88.351 -13.347 145.550 1.00 64.94 158 LYS A C 1
ATOM 1259 O O . LYS A 1 158 ? -88.486 -13.428 144.331 1.00 64.94 158 LYS A O 1
ATOM 1264 N N . ALA A 1 159 ? -88.133 -12.190 146.179 1.00 58.47 159 ALA A N 1
ATOM 1265 C CA . ALA A 1 159 ? -87.929 -10.933 145.461 1.00 58.47 159 ALA A CA 1
ATOM 1266 C C . ALA A 1 159 ? -86.621 -10.974 144.652 1.00 58.47 159 ALA A C 1
ATOM 1268 O O . ALA A 1 159 ? -86.613 -10.629 143.470 1.00 58.47 159 ALA A O 1
ATOM 1269 N N . ASN A 1 160 ? -85.548 -11.493 145.258 1.00 65.62 160 ASN A N 1
ATOM 1270 C CA . ASN A 1 160 ? -84.258 -11.647 144.592 1.00 65.62 160 ASN A CA 1
ATOM 1271 C C . ASN A 1 160 ? -84.349 -12.586 143.378 1.00 65.62 160 ASN A C 1
ATOM 1273 O O . ASN A 1 160 ? -83.864 -12.215 142.318 1.00 65.62 160 ASN A O 1
ATOM 1277 N N . THR A 1 161 ? -85.030 -13.737 143.469 1.00 73.44 161 THR A N 1
ATOM 1278 C CA . THR A 1 161 ? -85.191 -14.659 142.323 1.00 73.44 161 THR A CA 1
ATOM 1279 C C . THR A 1 161 ? -85.971 -14.038 141.155 1.00 73.44 161 THR A C 1
ATOM 1281 O O . THR A 1 161 ? -85.667 -14.315 139.993 1.00 73.44 161 THR A O 1
ATOM 1284 N N . ALA A 1 162 ? -86.957 -13.175 141.425 1.00 66.81 162 ALA A N 1
ATOM 1285 C CA . ALA A 1 162 ? -87.685 -12.463 140.372 1.00 66.81 162 ALA A CA 1
ATOM 1286 C C . ALA A 1 162 ? -86.787 -11.441 139.649 1.00 66.81 162 ALA A C 1
ATOM 1288 O O . ALA A 1 162 ? -86.754 -11.416 138.419 1.00 66.81 162 ALA A O 1
ATOM 1289 N N . ILE A 1 163 ? -86.008 -10.662 140.408 1.00 66.81 163 ILE A N 1
ATOM 1290 C CA . ILE A 1 163 ? -85.013 -9.716 139.875 1.00 66.81 163 ILE A CA 1
ATOM 1291 C C . ILE A 1 163 ? -83.921 -10.466 139.100 1.00 66.81 163 ILE A C 1
ATOM 1293 O O . ILE A 1 163 ? -83.591 -10.101 137.981 1.00 66.81 163 ILE A O 1
ATOM 1297 N N . GLU A 1 164 ? -83.409 -11.570 139.636 1.00 72.00 164 GLU A N 1
ATOM 1298 C CA . GLU A 1 164 ? -82.402 -12.417 138.993 1.00 72.00 164 GLU A CA 1
ATOM 1299 C C . GLU A 1 164 ? -82.908 -13.021 137.671 1.00 72.00 164 GLU A C 1
ATOM 1301 O O . GLU A 1 164 ? -82.165 -13.082 136.692 1.00 72.00 164 GLU A O 1
ATOM 1306 N N . THR A 1 165 ? -84.192 -13.387 137.596 1.00 74.31 165 THR A N 1
ATOM 1307 C CA . THR A 1 165 ? -84.826 -13.856 136.352 1.00 74.31 165 THR A CA 1
ATOM 1308 C C . THR A 1 165 ? -84.986 -12.724 135.330 1.00 74.31 165 THR A C 1
ATOM 1310 O O . THR A 1 165 ? -84.741 -12.943 134.142 1.00 74.31 165 THR A O 1
ATOM 1313 N N . ALA A 1 166 ? -85.339 -11.511 135.772 1.00 68.44 166 ALA A N 1
ATOM 1314 C CA . ALA A 1 166 ? -85.402 -10.328 134.911 1.00 68.44 166 ALA A CA 1
ATOM 1315 C C . ALA A 1 166 ? -84.011 -9.963 134.361 1.00 68.44 166 ALA A C 1
ATOM 1317 O O . ALA A 1 166 ? -83.843 -9.879 133.148 1.00 68.44 166 ALA A O 1
ATOM 1318 N N . ASN A 1 167 ? -82.994 -9.898 135.223 1.00 74.56 167 ASN A N 1
ATOM 1319 C CA . ASN A 1 167 ? -81.601 -9.643 134.846 1.00 74.56 167 ASN A CA 1
ATOM 1320 C C . ASN A 1 167 ? -81.055 -10.729 133.892 1.00 74.56 167 ASN A C 1
ATOM 1322 O O . ASN A 1 167 ? -80.249 -10.444 133.007 1.00 74.56 167 ASN A O 1
ATOM 1326 N N . GLN A 1 168 ? -81.501 -11.986 134.021 1.00 76.69 168 GLN A N 1
ATOM 1327 C CA . GLN A 1 168 ? -81.181 -13.046 133.054 1.00 76.69 168 GLN A CA 1
ATOM 1328 C C . GLN A 1 168 ? -81.898 -12.879 131.706 1.00 76.69 168 GLN A C 1
ATOM 1330 O O . GLN A 1 168 ? -81.356 -13.315 130.689 1.00 76.69 168 GLN A O 1
ATOM 1335 N N . ALA A 1 169 ? -83.100 -12.300 131.670 1.00 73.00 169 ALA A N 1
ATOM 1336 C CA . ALA A 1 169 ? -83.808 -11.986 130.429 1.00 73.00 169 ALA A CA 1
ATOM 1337 C C . ALA A 1 169 ? -83.182 -10.770 129.725 1.00 73.00 169 ALA A C 1
ATOM 1339 O O . ALA A 1 169 ? -82.940 -10.820 128.519 1.00 73.00 169 ALA A O 1
ATOM 1340 N N . GLU A 1 170 ? -82.821 -9.736 130.484 1.00 71.69 170 GLU A N 1
ATOM 1341 C CA . GLU A 1 170 ? -82.055 -8.571 130.028 1.00 71.69 170 GLU A CA 1
ATOM 1342 C C . GLU A 1 170 ? -80.695 -9.017 129.464 1.00 71.69 170 GLU A C 1
ATOM 1344 O O . GLU A 1 170 ? -80.460 -8.880 128.269 1.00 71.69 170 GLU A O 1
ATOM 1349 N N . SER A 1 171 ? -79.899 -9.779 130.226 1.00 76.38 171 SER A N 1
ATOM 1350 C CA . SER A 1 171 ? -78.612 -10.337 129.768 1.00 76.38 171 SER A CA 1
ATOM 1351 C C . SER A 1 171 ? -78.710 -11.315 128.580 1.00 76.38 171 SER A C 1
ATOM 1353 O O . SER A 1 171 ? -77.702 -11.603 127.925 1.00 76.38 171 SER A O 1
ATOM 1355 N N . LYS A 1 172 ? -79.888 -11.887 128.296 1.00 77.19 172 LYS A N 1
ATOM 1356 C CA . LYS A 1 172 ? -80.145 -12.643 127.053 1.00 77.19 172 LYS A CA 1
ATOM 1357 C C . LYS A 1 172 ? -80.485 -11.704 125.897 1.00 77.19 172 LYS A C 1
ATOM 1359 O O . LYS A 1 172 ? -80.027 -11.945 124.784 1.00 77.19 172 LYS A O 1
ATOM 1364 N N . THR A 1 173 ? -81.228 -10.636 126.165 1.00 70.69 173 THR A N 1
ATOM 1365 C CA . THR A 1 173 ? -81.574 -9.592 125.194 1.00 70.69 173 THR A CA 1
ATOM 1366 C C . THR A 1 173 ? -80.323 -8.826 124.758 1.00 70.69 173 THR A C 1
ATOM 1368 O O . THR A 1 173 ? -80.093 -8.710 123.560 1.00 70.69 173 THR A O 1
ATOM 1371 N N . ASP A 1 174 ? -79.434 -8.462 125.687 1.00 79.00 174 ASP A N 1
ATOM 1372 C CA . ASP A 1 174 ? -78.121 -7.859 125.404 1.00 79.00 174 ASP A CA 1
ATOM 1373 C C . ASP A 1 174 ? -77.252 -8.746 124.505 1.00 79.00 174 ASP A C 1
ATOM 1375 O O . ASP A 1 174 ? -76.569 -8.265 123.603 1.00 79.00 174 ASP A O 1
ATOM 1379 N N . LYS A 1 175 ? -77.283 -10.069 124.720 1.00 79.38 175 LYS A N 1
ATOM 1380 C CA . LYS A 1 175 ? -76.556 -11.033 123.877 1.00 79.38 175 LYS A CA 1
ATOM 1381 C C . LYS A 1 175 ? -77.165 -11.134 122.482 1.00 79.38 175 LYS A C 1
ATOM 1383 O O . LYS A 1 175 ? -76.422 -11.186 121.508 1.00 79.38 175 LYS A O 1
ATOM 1388 N N . VAL A 1 176 ? -78.494 -11.133 122.365 1.00 79.06 176 VAL A N 1
ATOM 1389 C CA . VAL A 1 176 ? -79.183 -11.097 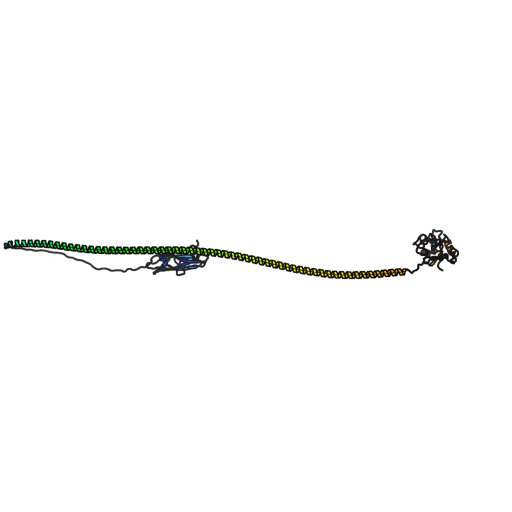121.064 1.00 79.06 176 VAL A CA 1
ATOM 1390 C C . VAL A 1 176 ? -78.881 -9.790 120.327 1.00 79.06 176 VAL A C 1
ATOM 1392 O O . VAL A 1 176 ? -78.557 -9.840 119.142 1.00 79.06 176 VAL A O 1
ATOM 1395 N N . GLN A 1 177 ? -78.887 -8.649 121.022 1.00 81.00 177 GLN A N 1
ATOM 1396 C CA . GLN A 1 177 ? -78.514 -7.352 120.462 1.00 81.00 177 GLN A CA 1
ATOM 1397 C C . GLN A 1 177 ? -77.046 -7.344 120.016 1.00 81.00 177 GLN A C 1
ATOM 1399 O O . GLN A 1 177 ? -76.773 -7.079 118.853 1.00 81.00 177 GLN A O 1
ATOM 1404 N N . GLY A 1 178 ? -76.107 -7.770 120.866 1.00 80.62 178 GLY A N 1
ATOM 1405 C CA . GLY A 1 178 ? -74.689 -7.871 120.511 1.00 80.62 178 GLY A CA 1
ATOM 1406 C C . GLY A 1 178 ? -74.411 -8.834 119.347 1.00 80.62 178 GLY A C 1
ATOM 1407 O O . GLY A 1 178 ? -73.520 -8.583 118.532 1.00 80.62 178 GLY A O 1
ATOM 1408 N N . HIS A 1 179 ? -75.191 -9.912 119.200 1.00 85.06 179 HIS A N 1
ATOM 1409 C CA . HIS A 1 179 ? -75.144 -10.775 118.016 1.00 85.06 179 HIS A CA 1
ATOM 1410 C C . HIS A 1 179 ? -75.716 -10.089 116.764 1.00 85.06 179 HIS A C 1
ATOM 1412 O O . HIS A 1 179 ? -75.133 -10.235 115.687 1.00 85.06 179 HIS A O 1
ATOM 1418 N N . ALA A 1 180 ? -76.800 -9.316 116.885 1.00 82.00 180 ALA A N 1
ATOM 1419 C CA . ALA A 1 180 ? -77.351 -8.520 115.790 1.00 82.00 180 ALA A CA 1
ATOM 1420 C C . ALA A 1 180 ? -76.375 -7.414 115.345 1.00 82.00 180 ALA A C 1
ATOM 1422 O O . ALA A 1 180 ? -76.089 -7.300 114.155 1.00 82.00 180 ALA A O 1
ATOM 1423 N N . ASP A 1 181 ? -75.774 -6.683 116.283 1.00 86.62 181 ASP A N 1
ATOM 1424 C CA . ASP A 1 181 ? -74.763 -5.653 116.024 1.00 86.62 181 ASP A CA 1
ATOM 1425 C C . ASP A 1 181 ? -73.510 -6.255 115.368 1.00 86.62 181 ASP A C 1
ATOM 1427 O O . ASP A 1 181 ? -72.973 -5.706 114.403 1.00 86.62 181 ASP A O 1
ATOM 1431 N N . THR A 1 182 ? -73.086 -7.444 115.816 1.00 89.31 182 THR A N 1
ATOM 1432 C CA . THR A 1 182 ? -72.008 -8.215 115.173 1.00 89.31 182 THR A CA 1
ATOM 1433 C C . THR A 1 182 ? -72.379 -8.602 113.737 1.00 89.31 182 THR A C 1
ATOM 1435 O O . THR A 1 182 ? -71.558 -8.462 112.830 1.00 89.31 182 THR A O 1
ATOM 1438 N N . ALA A 1 183 ? -73.614 -9.048 113.491 1.00 87.19 183 ALA A N 1
ATOM 1439 C CA . ALA A 1 183 ? -74.089 -9.380 112.148 1.00 87.19 183 ALA A CA 1
ATOM 1440 C C . ALA A 1 183 ? -74.164 -8.142 111.233 1.00 87.19 183 ALA A C 1
ATOM 1442 O O . ALA A 1 183 ? -73.731 -8.210 110.082 1.00 87.19 183 ALA A O 1
ATOM 1443 N N . VAL A 1 184 ? -74.625 -6.997 111.746 1.00 89.00 184 VAL A N 1
ATOM 1444 C CA . VAL A 1 184 ? -74.658 -5.710 111.028 1.00 89.00 184 VAL A CA 1
ATOM 1445 C C . VAL A 1 184 ? -73.243 -5.207 110.723 1.00 89.00 184 VAL A C 1
ATOM 1447 O O . VAL A 1 184 ? -72.991 -4.746 109.608 1.00 89.00 184 VAL A O 1
ATOM 1450 N N . SER A 1 185 ? -72.301 -5.341 111.659 1.00 89.88 185 SER A N 1
ATOM 1451 C CA . SER A 1 185 ? -70.883 -4.999 111.467 1.00 89.88 185 SER A CA 1
ATOM 1452 C C . SER A 1 185 ? -70.213 -5.885 110.406 1.00 89.88 185 SER A C 1
ATOM 1454 O O . SER A 1 185 ? -69.541 -5.392 109.492 1.00 89.88 185 SER A O 1
ATOM 1456 N N . ASN A 1 186 ? -70.477 -7.194 110.443 1.00 91.44 186 ASN A N 1
ATOM 1457 C CA . ASN A 1 186 ? -70.013 -8.139 109.427 1.00 91.44 186 ASN A CA 1
ATOM 1458 C C . ASN A 1 186 ? -70.625 -7.840 108.046 1.00 91.44 186 ASN A C 1
ATOM 1460 O O . ASN A 1 186 ? -69.908 -7.869 107.046 1.00 91.44 186 ASN A O 1
ATOM 1464 N N . ALA A 1 187 ? -71.913 -7.486 107.979 1.00 89.75 187 ALA A N 1
ATOM 1465 C CA . ALA A 1 187 ? -72.582 -7.099 106.736 1.00 89.75 187 ALA A CA 1
ATOM 1466 C C . ALA A 1 187 ? -71.995 -5.809 106.133 1.00 89.75 187 ALA A C 1
ATOM 1468 O O . ALA A 1 187 ? -71.728 -5.766 104.931 1.00 89.75 187 ALA A O 1
ATOM 1469 N N . HIS A 1 188 ? -71.707 -4.790 106.952 1.00 93.19 188 HIS A N 1
ATOM 1470 C CA . HIS A 1 188 ? -70.991 -3.589 106.504 1.00 93.19 188 HIS A CA 1
ATOM 1471 C C . HIS A 1 188 ? -69.578 -3.924 106.002 1.00 93.19 188 HIS A C 1
ATOM 1473 O O . HIS A 1 188 ? -69.171 -3.459 104.939 1.00 93.19 188 HIS A O 1
ATOM 1479 N N . THR A 1 189 ? -68.846 -4.783 106.714 1.00 93.19 189 THR A N 1
ATOM 1480 C CA . THR A 1 189 ? -67.488 -5.209 106.335 1.00 93.19 189 THR A CA 1
ATOM 1481 C C . THR A 1 189 ? -67.477 -5.981 105.010 1.00 93.19 189 THR A C 1
ATOM 1483 O O . THR A 1 189 ? -66.616 -5.745 104.155 1.00 93.19 189 THR A O 1
ATOM 1486 N N . ALA A 1 190 ? -68.463 -6.852 104.786 1.00 92.00 190 ALA A N 1
ATOM 1487 C CA . ALA A 1 190 ? -68.673 -7.536 103.513 1.00 92.00 190 ALA A CA 1
ATOM 1488 C C . ALA A 1 190 ? -69.036 -6.553 102.384 1.00 92.00 190 ALA A C 1
ATOM 1490 O O . ALA A 1 190 ? -68.451 -6.626 101.303 1.00 92.00 190 ALA A O 1
ATOM 1491 N N . LEU A 1 191 ? -69.926 -5.586 102.639 1.00 93.31 191 LEU A N 1
ATOM 1492 C CA . LEU A 1 191 ? -70.320 -4.562 101.667 1.00 93.31 191 LEU A CA 1
ATOM 1493 C C . LEU A 1 191 ? -69.140 -3.662 101.257 1.00 93.31 191 LEU A C 1
ATOM 1495 O O . LEU A 1 191 ? -68.939 -3.416 100.069 1.00 93.31 191 LEU A O 1
ATOM 1499 N N . GLU A 1 192 ? -68.315 -3.217 102.207 1.00 93.50 192 GLU A N 1
ATOM 1500 C CA . GLU A 1 192 ? -67.099 -2.444 101.912 1.00 93.50 192 GLU A CA 1
ATOM 1501 C C . GLU A 1 192 ? -66.038 -3.273 101.177 1.00 93.50 192 GLU A C 1
ATOM 1503 O O . GLU A 1 192 ? -65.299 -2.751 100.340 1.00 93.50 192 GLU A O 1
ATOM 1508 N N . THR A 1 193 ? -65.979 -4.581 101.433 1.00 93.38 193 THR A N 1
ATOM 1509 C CA . THR A 1 193 ? -65.117 -5.501 100.678 1.00 93.38 193 THR A CA 1
ATOM 1510 C C . THR A 1 193 ? -65.611 -5.660 99.236 1.00 93.38 193 THR A C 1
ATOM 1512 O O . THR A 1 193 ? -64.811 -5.585 98.303 1.00 93.38 193 THR A O 1
ATOM 1515 N N . ALA A 1 194 ? -66.926 -5.779 99.033 1.00 92.69 194 ALA A N 1
ATOM 1516 C CA . ALA A 1 194 ? -67.547 -5.838 97.713 1.00 92.69 194 ALA A CA 1
ATOM 1517 C C . ALA A 1 194 ? -67.343 -4.537 96.910 1.00 92.69 194 ALA A C 1
ATOM 1519 O O . ALA A 1 194 ? -66.925 -4.599 95.756 1.00 92.69 194 ALA A O 1
ATOM 1520 N N . LYS A 1 195 ? -67.516 -3.356 97.527 1.00 95.12 195 LYS A N 1
ATOM 1521 C CA . LYS A 1 195 ? -67.199 -2.050 96.908 1.00 95.12 195 LYS A CA 1
ATOM 1522 C C . LYS A 1 195 ? -65.729 -1.948 96.482 1.00 95.12 195 LYS A C 1
ATOM 1524 O O . LYS A 1 195 ? -65.425 -1.458 95.396 1.00 95.12 195 LYS A O 1
ATOM 1529 N N . LYS A 1 196 ? -64.798 -2.442 97.309 1.00 94.31 196 LYS A N 1
ATOM 1530 C CA . LYS A 1 196 ? -63.360 -2.487 96.978 1.00 94.31 196 LYS A CA 1
ATOM 1531 C C . LYS A 1 196 ? -63.048 -3.464 95.838 1.00 94.31 196 LYS A C 1
ATOM 1533 O O . LYS A 1 196 ? -62.123 -3.203 95.072 1.00 94.31 196 LYS A O 1
ATOM 1538 N N . ALA A 1 197 ? -63.798 -4.559 95.708 1.00 93.75 197 ALA A N 1
ATOM 1539 C CA . ALA A 1 197 ? -63.670 -5.495 94.592 1.00 93.75 197 ALA A CA 1
ATOM 1540 C C . ALA A 1 197 ? -64.212 -4.903 93.276 1.00 93.75 197 ALA A C 1
ATOM 1542 O O . ALA A 1 197 ? -63.510 -4.938 92.270 1.00 93.75 197 ALA A O 1
ATOM 1543 N N . ASP A 1 198 ? -65.398 -4.288 93.302 1.00 93.81 198 ASP A N 1
ATOM 1544 C CA . ASP A 1 198 ? -66.004 -3.573 92.167 1.00 93.81 198 ASP A CA 1
ATOM 1545 C C . ASP A 1 198 ? -65.104 -2.435 91.645 1.00 93.81 198 ASP A C 1
ATOM 1547 O O . ASP A 1 198 ? -64.838 -2.343 90.447 1.00 93.81 198 ASP A O 1
ATOM 1551 N N . SER A 1 199 ? -64.541 -1.628 92.550 1.00 95.19 199 SER A N 1
ATOM 1552 C CA . SER A 1 199 ? -63.581 -0.574 92.200 1.00 95.19 199 SER A CA 1
ATOM 1553 C C . SER A 1 199 ? -62.339 -1.130 91.481 1.00 95.19 199 SER A C 1
ATOM 1555 O O . SER A 1 199 ? -61.952 -0.629 90.424 1.00 95.19 199 SER A O 1
ATOM 1557 N N . LYS A 1 200 ? -61.763 -2.236 91.979 1.00 95.88 200 LYS A N 1
ATOM 1558 C CA . LYS A 1 200 ? -60.639 -2.927 91.318 1.00 95.88 200 LYS A CA 1
ATOM 1559 C C . LYS A 1 200 ? -61.019 -3.552 89.973 1.00 95.88 200 LYS A C 1
ATOM 1561 O O . LYS A 1 200 ? -60.189 -3.566 89.067 1.00 95.88 200 LYS A O 1
ATOM 1566 N N . ALA A 1 201 ? -62.245 -4.055 89.822 1.00 94.75 201 ALA A N 1
ATOM 1567 C CA . ALA A 1 201 ? -62.733 -4.586 88.551 1.00 94.75 201 ALA A CA 1
ATOM 1568 C C . ALA A 1 201 ? -62.818 -3.480 87.485 1.00 94.75 201 ALA A C 1
ATOM 1570 O O . ALA A 1 201 ? -62.304 -3.654 86.383 1.00 94.75 201 ALA A O 1
ATOM 1571 N N . LYS A 1 202 ? -63.350 -2.306 87.846 1.00 96.06 202 LYS A N 1
ATOM 1572 C CA . LYS A 1 202 ? -63.404 -1.115 86.976 1.00 96.06 202 LYS A CA 1
ATOM 1573 C C . LYS A 1 202 ? -62.013 -0.569 86.637 1.00 96.06 202 LYS A C 1
ATOM 1575 O O . LYS A 1 202 ? -61.760 -0.163 85.504 1.00 96.06 202 LYS A O 1
ATOM 1580 N N . GLU A 1 203 ? -61.074 -0.612 87.583 1.00 95.44 203 GLU A N 1
ATOM 1581 C CA . GLU A 1 203 ? -59.668 -0.277 87.320 1.00 95.44 203 GLU A CA 1
ATOM 1582 C C . GLU A 1 203 ? -59.028 -1.252 86.307 1.00 95.44 203 GLU A C 1
ATOM 1584 O O . GLU A 1 203 ? -58.295 -0.829 85.410 1.00 95.44 203 GLU A O 1
ATOM 1589 N N . ALA A 1 204 ? -59.330 -2.551 86.410 1.00 95.06 204 ALA A N 1
ATOM 1590 C CA . ALA A 1 204 ? -58.857 -3.570 85.473 1.00 95.06 204 ALA A CA 1
ATOM 1591 C C . ALA A 1 204 ? -59.494 -3.433 84.076 1.00 95.06 204 ALA A C 1
ATOM 1593 O O . ALA A 1 204 ? -58.781 -3.532 83.079 1.00 95.06 204 ALA A O 1
ATOM 1594 N N . GLU A 1 205 ? -60.793 -3.141 83.989 1.00 95.81 205 GLU A N 1
ATOM 1595 C CA . GLU A 1 205 ? -61.516 -2.879 82.734 1.00 95.81 205 GLU A CA 1
ATOM 1596 C C . GLU A 1 205 ? -60.972 -1.636 82.005 1.00 95.81 205 GLU A C 1
ATOM 1598 O O . GLU A 1 205 ? -60.727 -1.666 80.793 1.00 95.81 205 GLU A O 1
ATOM 1603 N N . SER A 1 206 ? -60.676 -0.567 82.750 1.00 96.56 206 SER A N 1
ATOM 1604 C CA . SER A 1 206 ? -60.014 0.634 82.225 1.00 96.56 206 SER A CA 1
ATOM 1605 C C . SER A 1 206 ? -58.620 0.316 81.665 1.00 96.56 206 SER A C 1
ATOM 1607 O O . SER A 1 206 ? -58.300 0.689 80.533 1.00 96.56 206 SER A O 1
ATOM 1609 N N . LYS A 1 207 ? -57.802 -0.457 82.396 1.00 96.44 207 LYS A N 1
ATOM 1610 C CA . LYS A 1 207 ? -56.475 -0.902 81.926 1.00 96.44 207 LYS A CA 1
ATOM 1611 C C . LYS A 1 207 ? -56.560 -1.822 80.705 1.00 96.44 207 LYS A C 1
ATOM 1613 O O . LYS A 1 207 ? -55.758 -1.673 79.784 1.00 96.44 207 LYS A O 1
ATOM 1618 N N . ALA A 1 208 ? -57.536 -2.729 80.655 1.00 95.56 208 ALA A N 1
ATOM 1619 C CA . ALA A 1 208 ? -57.781 -3.584 79.494 1.00 95.56 208 ALA A CA 1
ATOM 1620 C C . ALA A 1 208 ? -58.156 -2.753 78.254 1.00 95.56 208 ALA A C 1
ATOM 1622 O O . ALA A 1 208 ? -57.612 -2.977 77.174 1.00 95.56 208 ALA A O 1
ATOM 1623 N N . SER A 1 209 ? -59.003 -1.735 78.424 1.00 96.62 209 SER A N 1
ATOM 1624 C CA . SER A 1 209 ? -59.383 -0.798 77.359 1.00 96.62 209 SER A CA 1
ATOM 1625 C C . SER A 1 209 ? -58.174 -0.012 76.828 1.00 96.62 209 SER A C 1
ATOM 1627 O O . SER A 1 209 ? -57.939 0.027 75.620 1.00 96.62 209 SER A O 1
ATOM 1629 N N . GLN A 1 210 ? -57.332 0.523 77.721 1.00 96.81 210 GLN A N 1
ATOM 1630 C CA . GLN A 1 210 ? -56.085 1.211 77.350 1.00 96.81 210 GLN A CA 1
ATOM 1631 C C . GLN A 1 210 ? -55.094 0.288 76.619 1.00 96.81 210 GLN A C 1
ATOM 1633 O O . GLN A 1 210 ? -54.445 0.708 75.655 1.00 96.81 210 GLN A O 1
ATOM 1638 N N . ALA A 1 211 ? -54.987 -0.979 77.032 1.00 95.94 211 ALA A N 1
ATOM 1639 C CA . ALA A 1 211 ? -54.158 -1.975 76.354 1.00 95.94 211 ALA A CA 1
ATOM 1640 C C . ALA A 1 211 ? -54.690 -2.303 74.946 1.00 95.94 211 ALA A C 1
ATOM 1642 O O . ALA A 1 211 ? -53.911 -2.362 73.992 1.00 95.94 211 ALA A O 1
ATOM 1643 N N . ILE A 1 212 ? -56.011 -2.439 74.792 1.00 96.62 212 ILE A N 1
ATOM 1644 C CA . ILE A 1 212 ? -56.680 -2.646 73.501 1.00 96.62 212 ILE A CA 1
ATOM 1645 C C . ILE A 1 212 ? -56.427 -1.464 72.553 1.00 96.62 212 ILE A C 1
ATOM 1647 O O . ILE A 1 212 ? -56.063 -1.681 71.396 1.00 96.62 212 ILE A O 1
ATOM 1651 N N . ASP A 1 213 ? -56.552 -0.220 73.016 1.00 96.94 213 ASP A N 1
ATOM 1652 C CA . ASP A 1 213 ? -56.309 0.960 72.174 1.00 96.94 213 ASP A CA 1
ATOM 1653 C C . ASP A 1 213 ? -54.826 1.150 71.831 1.00 96.94 213 ASP A C 1
ATOM 1655 O O . ASP A 1 213 ? -54.484 1.515 70.701 1.00 96.94 213 ASP A O 1
ATOM 1659 N N . THR A 1 214 ? -53.926 0.788 72.748 1.00 96.44 214 THR A N 1
ATOM 1660 C CA . THR A 1 214 ? -52.485 0.704 72.470 1.00 96.44 214 THR A CA 1
ATOM 1661 C C . THR A 1 214 ? -52.195 -0.337 71.382 1.00 96.44 214 THR A C 1
ATOM 1663 O O . THR A 1 214 ? -51.454 -0.051 70.440 1.00 96.44 214 THR A O 1
ATOM 1666 N N . ALA A 1 215 ? -52.836 -1.510 71.435 1.00 96.31 215 ALA A N 1
ATOM 1667 C CA . ALA A 1 215 ? -52.710 -2.550 70.413 1.00 96.31 215 ALA A CA 1
ATOM 1668 C C . ALA A 1 215 ? -53.300 -2.125 69.052 1.00 96.31 215 ALA A C 1
ATOM 1670 O O . ALA A 1 215 ? -52.677 -2.369 68.015 1.00 96.31 215 ALA A O 1
ATOM 1671 N N . LYS A 1 216 ? -54.445 -1.420 69.026 1.00 97.50 216 LYS A N 1
ATOM 1672 C CA . LYS A 1 216 ? -54.998 -0.806 67.799 1.00 97.50 216 LYS A CA 1
ATOM 1673 C C . LYS A 1 216 ? -54.000 0.176 67.177 1.00 97.50 216 LYS A C 1
ATOM 1675 O O . LYS A 1 216 ? -53.736 0.100 65.976 1.00 97.50 216 LYS A O 1
ATOM 1680 N N . LYS A 1 217 ? -53.402 1.060 67.986 1.00 97.12 217 LYS A N 1
ATOM 1681 C CA . LYS A 1 217 ? -52.407 2.050 67.539 1.00 97.12 217 LYS A CA 1
ATOM 1682 C C . LYS A 1 217 ? -51.124 1.388 67.025 1.00 97.12 217 LYS A C 1
ATOM 1684 O O . LYS A 1 217 ? -50.609 1.791 65.984 1.00 97.12 217 LYS A O 1
ATOM 1689 N N . ALA A 1 218 ? -50.650 0.333 67.689 1.00 96.69 218 ALA A N 1
ATOM 1690 C CA . ALA A 1 218 ? -49.520 -0.469 67.222 1.00 96.69 218 ALA A CA 1
ATOM 1691 C C . ALA A 1 218 ? -49.816 -1.146 65.870 1.00 96.69 218 ALA A C 1
ATOM 1693 O O . ALA A 1 218 ? -49.007 -1.046 64.948 1.00 96.69 218 ALA A O 1
ATOM 1694 N N . LYS A 1 219 ? -51.002 -1.752 65.706 1.00 97.62 219 LYS A N 1
ATOM 1695 C CA . LYS A 1 219 ? -51.441 -2.357 64.436 1.00 97.62 219 LYS A CA 1
ATOM 1696 C C . LYS A 1 219 ? -51.533 -1.325 63.306 1.00 97.62 219 LYS A C 1
ATOM 1698 O O . LYS A 1 219 ? -51.067 -1.600 62.204 1.00 97.62 219 LYS A O 1
ATOM 1703 N N . TYR A 1 220 ? -52.081 -0.138 63.573 1.00 96.44 220 TYR A N 1
ATOM 1704 C CA . TYR A 1 220 ? -52.135 0.958 62.600 1.00 96.44 220 TYR A CA 1
ATOM 1705 C C . TYR A 1 220 ? -50.731 1.397 62.149 1.00 96.44 220 TYR A C 1
ATOM 1707 O O . TYR A 1 220 ? -50.462 1.484 60.951 1.00 96.44 220 TYR A O 1
ATOM 1715 N N . ASN A 1 221 ? -49.811 1.591 63.099 1.00 96.94 221 ASN A N 1
ATOM 1716 C CA . ASN A 1 221 ? -48.422 1.941 62.802 1.00 96.94 221 ASN A CA 1
ATOM 1717 C C . ASN A 1 221 ? -47.705 0.846 61.990 1.00 96.94 221 ASN A C 1
ATOM 1719 O O . ASN A 1 221 ? -46.939 1.167 61.083 1.00 96.94 221 ASN A O 1
ATOM 1723 N N . ALA A 1 222 ? -47.973 -0.434 62.271 1.00 96.69 222 ALA A N 1
ATOM 1724 C CA . ALA A 1 222 ? -47.411 -1.556 61.518 1.00 96.69 222 ALA A CA 1
ATOM 1725 C C . ALA A 1 222 ? -47.904 -1.590 60.058 1.00 96.69 222 ALA A C 1
ATOM 1727 O O . ALA A 1 222 ? -47.095 -1.777 59.152 1.00 96.69 222 ALA A O 1
ATOM 1728 N N . VAL A 1 223 ? -49.195 -1.335 59.807 1.00 97.06 223 VAL A N 1
ATOM 1729 C CA . VAL A 1 223 ? -49.737 -1.213 58.437 1.00 97.06 223 VAL A CA 1
ATOM 1730 C C . VAL A 1 223 ? -49.085 -0.040 57.697 1.00 97.06 223 VAL A C 1
ATOM 1732 O O . VAL A 1 223 ? -48.576 -0.220 56.594 1.00 97.06 223 VAL A O 1
ATOM 1735 N N . GLN A 1 224 ? -48.986 1.131 58.335 1.00 97.50 224 GLN A N 1
ATOM 1736 C CA . GLN A 1 224 ? -48.303 2.304 57.770 1.00 97.50 224 GLN A CA 1
ATOM 1737 C C . GLN A 1 224 ? -46.814 2.048 57.458 1.00 97.50 224 GLN A C 1
ATOM 1739 O O . GLN A 1 224 ? -46.285 2.581 56.483 1.00 97.50 224 GLN A O 1
ATOM 1744 N N . ALA A 1 225 ? -46.123 1.225 58.254 1.00 96.75 225 ALA A N 1
ATOM 1745 C CA . ALA A 1 225 ? -44.749 0.808 57.971 1.00 96.75 225 ALA A CA 1
ATOM 1746 C C . ALA A 1 225 ? -44.671 -0.154 56.770 1.00 96.75 225 ALA A C 1
ATOM 1748 O O . ALA A 1 225 ? -43.823 0.028 55.896 1.00 96.75 225 ALA A O 1
ATOM 1749 N N . ILE A 1 226 ? -45.586 -1.126 56.686 1.00 97.12 226 ILE A N 1
ATOM 1750 C CA . ILE A 1 226 ? -45.696 -2.067 55.561 1.00 97.12 226 ILE A CA 1
ATOM 1751 C C . ILE A 1 226 ? -45.975 -1.327 54.246 1.00 97.12 226 ILE A C 1
ATOM 1753 O O . ILE A 1 226 ? -45.337 -1.615 53.236 1.00 97.12 226 ILE A O 1
ATOM 1757 N N . ASP A 1 227 ? -46.879 -0.348 54.237 1.00 97.44 227 ASP A N 1
ATOM 1758 C CA . ASP A 1 227 ? -47.217 0.384 53.011 1.00 97.44 227 ASP A CA 1
ATOM 1759 C C . ASP A 1 227 ? -46.095 1.335 52.565 1.00 97.44 227 ASP A C 1
ATOM 1761 O O . ASP A 1 227 ? -45.833 1.457 51.366 1.00 97.44 227 ASP A O 1
ATOM 1765 N N . LYS A 1 228 ? -45.333 1.912 53.505 1.00 97.50 228 LYS A N 1
ATOM 1766 C CA . LYS A 1 228 ? -44.072 2.609 53.189 1.00 97.50 228 LYS A CA 1
ATOM 1767 C C . LYS A 1 228 ? -43.019 1.665 52.603 1.00 97.50 228 LYS A C 1
ATOM 1769 O O . LYS A 1 228 ? -42.350 2.048 51.646 1.00 97.50 228 LYS A O 1
ATOM 1774 N N . ALA A 1 229 ? -42.896 0.439 53.117 1.00 96.88 229 ALA A N 1
ATOM 1775 C CA . ALA A 1 229 ? -41.984 -0.565 52.566 1.00 96.88 229 ALA A CA 1
ATOM 1776 C C . ALA A 1 229 ? -42.385 -0.985 51.138 1.00 96.88 229 ALA A C 1
ATOM 1778 O O . ALA A 1 229 ? -41.535 -1.015 50.253 1.00 96.88 229 ALA A O 1
ATOM 1779 N N . LYS A 1 230 ? -43.683 -1.192 50.860 1.00 97.94 230 LYS A N 1
ATOM 1780 C CA . LYS A 1 230 ? -44.183 -1.428 49.489 1.00 97.94 230 LYS A CA 1
ATOM 1781 C C . LYS A 1 230 ? -43.824 -0.277 48.543 1.00 97.94 230 LYS A C 1
ATOM 1783 O O . LYS A 1 230 ? -43.344 -0.522 47.442 1.00 97.94 230 LYS A O 1
ATOM 1788 N N . GLN A 1 231 ? -44.020 0.975 48.967 1.00 97.31 231 GLN A N 1
ATOM 1789 C CA . GLN A 1 231 ? -43.648 2.148 48.164 1.00 97.31 231 GLN A CA 1
ATOM 1790 C C . GLN A 1 231 ? -42.132 2.268 47.946 1.00 97.31 231 GLN A C 1
ATOM 1792 O O . GLN A 1 231 ? -41.713 2.760 46.898 1.00 97.31 231 GLN A O 1
ATOM 1797 N N . ALA A 1 232 ? -41.310 1.834 48.905 1.00 96.88 232 ALA A N 1
ATOM 1798 C CA . ALA A 1 232 ? -39.861 1.766 48.740 1.00 96.88 232 ALA A CA 1
ATOM 1799 C C . ALA A 1 232 ? -39.464 0.700 47.704 1.00 96.88 232 ALA A C 1
ATOM 1801 O O . ALA A 1 232 ? -38.682 1.008 46.808 1.00 96.88 232 ALA A O 1
ATOM 1802 N N . ASN A 1 233 ? -40.066 -0.494 47.756 1.00 96.75 233 ASN A N 1
ATOM 1803 C CA . ASN A 1 233 ? -39.822 -1.553 46.772 1.00 96.75 233 ASN A CA 1
ATOM 1804 C C . ASN A 1 233 ? -40.232 -1.121 45.356 1.00 96.75 233 ASN A C 1
ATOM 1806 O O . ASN A 1 233 ? -39.403 -1.177 44.462 1.00 96.75 233 ASN A O 1
ATOM 1810 N N . ILE A 1 234 ? -41.432 -0.555 45.164 1.00 97.44 234 ILE A N 1
ATOM 1811 C CA . ILE A 1 234 ? -41.883 -0.057 43.845 1.00 97.44 234 ILE A CA 1
ATOM 1812 C C . ILE A 1 234 ? -40.903 0.984 43.267 1.00 97.44 234 ILE A C 1
ATOM 1814 O O . ILE A 1 234 ? -40.648 1.016 42.060 1.00 97.44 234 ILE A O 1
ATOM 1818 N N . LYS A 1 235 ? -40.310 1.834 44.119 1.00 97.12 235 LYS A N 1
ATOM 1819 C CA . LYS A 1 235 ? -39.256 2.772 43.702 1.00 97.12 235 LYS A CA 1
ATOM 1820 C C . LYS A 1 235 ? -37.950 2.057 43.347 1.00 97.12 235 LYS A C 1
ATOM 1822 O O . LYS A 1 235 ? -37.337 2.431 42.353 1.00 97.12 235 LYS A O 1
ATOM 1827 N N . ALA A 1 236 ? -37.544 1.041 44.107 1.00 96.31 236 ALA A N 1
ATOM 1828 C CA . ALA A 1 236 ? -36.376 0.219 43.793 1.00 96.31 236 ALA A CA 1
ATOM 1829 C C . ALA A 1 236 ? -36.550 -0.530 42.458 1.00 96.31 236 ALA A C 1
ATOM 1831 O O . ALA A 1 236 ? -35.662 -0.458 41.615 1.00 96.31 236 ALA A O 1
ATOM 1832 N N . ASP A 1 237 ? -37.718 -1.130 42.210 1.00 97.50 237 ASP A N 1
ATOM 1833 C CA . ASP A 1 237 ? -38.065 -1.792 40.945 1.00 97.50 237 ASP A CA 1
ATOM 1834 C C . ASP A 1 237 ? -37.985 -0.808 39.761 1.00 97.50 237 ASP A C 1
ATOM 1836 O O . ASP A 1 237 ? -37.418 -1.116 38.712 1.00 97.50 237 ASP A O 1
ATOM 1840 N N . THR A 1 238 ? -38.488 0.419 39.950 1.00 97.31 238 THR A N 1
ATOM 1841 C CA . THR A 1 238 ? -38.419 1.498 38.946 1.00 97.31 238 THR A CA 1
ATOM 1842 C C . THR A 1 238 ? -36.972 1.925 38.664 1.00 97.31 238 THR A C 1
ATOM 1844 O O . THR A 1 238 ? -36.596 2.143 37.509 1.00 97.31 238 THR A O 1
ATOM 1847 N N . VAL A 1 239 ? -36.132 2.024 39.702 1.00 97.31 239 VAL A N 1
ATOM 1848 C CA . VAL A 1 239 ? -34.695 2.316 39.563 1.00 97.31 239 VAL A CA 1
ATOM 1849 C C . VAL A 1 239 ? -33.974 1.171 38.849 1.00 97.31 239 VAL A C 1
ATOM 1851 O O . VAL A 1 239 ? -33.194 1.439 37.940 1.00 97.31 239 VAL A O 1
ATOM 1854 N N . GLN A 1 240 ? -34.281 -0.087 39.176 1.00 97.56 240 GLN A N 1
ATOM 1855 C CA . GLN A 1 240 ? -33.687 -1.262 38.536 1.00 97.56 240 GLN A CA 1
ATOM 1856 C C . GLN A 1 240 ? -34.030 -1.330 37.040 1.00 97.56 240 GLN A C 1
ATOM 1858 O O . GLN A 1 240 ? -33.138 -1.509 36.214 1.00 97.56 240 GLN A O 1
ATOM 1863 N N . GLN A 1 241 ? -35.296 -1.102 36.668 1.00 97.19 241 GLN A N 1
ATOM 1864 C CA . GLN A 1 241 ? -35.704 -1.002 35.260 1.00 97.19 241 GLN A CA 1
ATOM 1865 C C . GLN A 1 241 ? -34.978 0.144 34.540 1.00 97.19 241 GLN A C 1
ATOM 1867 O O . GLN A 1 241 ? -34.489 -0.032 33.424 1.00 97.19 241 GLN A O 1
ATOM 1872 N N . THR A 1 242 ? -34.846 1.303 35.194 1.00 97.44 242 THR A N 1
ATOM 1873 C CA . THR A 1 242 ? -34.119 2.459 34.643 1.00 97.44 242 THR A CA 1
ATOM 1874 C C . THR A 1 242 ? -32.632 2.147 34.435 1.00 97.44 242 THR A C 1
ATOM 1876 O O . THR A 1 242 ? -32.070 2.527 33.407 1.00 97.44 242 THR A O 1
ATOM 1879 N N . ALA A 1 243 ? -32.004 1.416 35.362 1.00 97.00 243 ALA A N 1
ATOM 1880 C CA . ALA A 1 243 ? -30.615 0.978 35.261 1.00 97.00 243 ALA A CA 1
ATOM 1881 C C . ALA A 1 243 ? -30.406 0.016 34.080 1.00 97.00 243 ALA A C 1
ATOM 1883 O O . ALA A 1 243 ? -29.569 0.294 33.225 1.00 97.00 243 ALA A O 1
ATOM 1884 N N . SER A 1 244 ? -31.224 -1.033 33.944 1.00 98.00 244 SER A N 1
ATOM 1885 C CA . SER A 1 244 ? -31.136 -1.963 32.804 1.00 98.00 244 SER A CA 1
ATOM 1886 C C . SER A 1 244 ? -31.447 -1.291 31.455 1.00 98.00 244 SER A C 1
ATOM 1888 O O . SER A 1 244 ? -30.862 -1.640 30.429 1.00 98.00 244 SER A O 1
ATOM 1890 N N . MET A 1 245 ? -32.313 -0.269 31.427 1.00 97.88 245 MET A N 1
ATOM 1891 C CA . MET A 1 245 ? -32.514 0.567 30.234 1.00 97.88 245 MET A CA 1
ATOM 1892 C C . MET A 1 245 ? -31.300 1.451 29.905 1.00 97.88 245 MET A C 1
ATOM 1894 O O . MET A 1 245 ? -31.058 1.731 28.728 1.00 97.88 245 MET A O 1
ATOM 1898 N N . ALA A 1 246 ? -30.554 1.921 30.907 1.00 97.38 246 ALA A N 1
ATOM 1899 C CA . ALA A 1 246 ? -29.324 2.688 30.708 1.00 97.38 246 ALA A CA 1
ATOM 1900 C C . ALA A 1 246 ? -28.170 1.787 30.238 1.00 97.38 246 ALA A C 1
ATOM 1902 O O . ALA A 1 246 ? -27.481 2.134 29.281 1.00 97.38 246 ALA A O 1
ATOM 1903 N N . GLU A 1 247 ? -28.028 0.607 30.840 1.00 98.25 247 GLU A N 1
ATOM 1904 C CA . GLU A 1 247 ? -27.089 -0.449 30.449 1.00 98.25 247 GLU A CA 1
ATOM 1905 C C . GLU A 1 247 ? -27.297 -0.867 28.986 1.00 98.25 247 GLU A C 1
ATOM 1907 O O . GLU A 1 247 ? -26.382 -0.746 28.176 1.00 98.25 247 GLU A O 1
ATOM 1912 N N . SER A 1 248 ? -28.528 -1.221 28.598 1.00 98.00 248 SER A N 1
ATOM 1913 C CA . SER A 1 248 ? -28.868 -1.574 27.211 1.00 98.00 248 SER A CA 1
ATOM 1914 C C . SER A 1 248 ? -28.518 -0.462 26.206 1.00 98.00 248 SER A C 1
ATOM 1916 O O . SER A 1 248 ? -27.996 -0.733 25.119 1.00 98.00 248 SER A O 1
ATOM 1918 N N . LYS A 1 249 ? -28.735 0.810 26.577 1.00 98.12 249 LYS A N 1
ATOM 1919 C CA . LYS A 1 249 ? -28.322 1.967 25.764 1.00 98.12 249 LYS A CA 1
ATOM 1920 C C . LYS A 1 249 ? -26.801 2.109 25.684 1.00 98.12 249 LYS A C 1
ATOM 1922 O O . LYS A 1 249 ? -26.303 2.436 24.609 1.00 98.12 249 LYS A O 1
ATOM 1927 N N . ALA A 1 250 ? -26.071 1.846 26.767 1.00 97.56 250 ALA A N 1
ATOM 1928 C CA . ALA A 1 250 ? -24.610 1.855 26.778 1.00 97.56 250 ALA A CA 1
ATOM 1929 C C . ALA A 1 250 ? -24.034 0.743 25.883 1.00 97.56 250 ALA A C 1
ATOM 1931 O O . ALA A 1 250 ? -23.182 1.027 25.043 1.00 97.56 250 ALA A O 1
ATOM 1932 N N . THR A 1 251 ? -24.566 -0.484 25.950 1.00 98.12 251 THR A N 1
ATOM 1933 C CA . THR A 1 251 ? -24.177 -1.588 25.053 1.00 98.12 251 THR A CA 1
ATOM 1934 C C . THR A 1 251 ? -24.419 -1.237 23.581 1.00 98.12 251 THR A C 1
ATOM 1936 O O . THR A 1 251 ? -23.567 -1.489 22.729 1.00 98.12 251 THR A O 1
ATOM 1939 N N . GLN A 1 252 ? -25.559 -0.613 23.258 1.00 98.12 252 GLN A N 1
ATOM 1940 C CA . GLN A 1 252 ? -25.849 -0.187 21.886 1.00 98.12 252 GLN A CA 1
ATOM 1941 C C . GLN A 1 252 ? -24.969 0.992 21.434 1.00 98.12 252 GLN A C 1
ATOM 1943 O O . GLN A 1 252 ? -24.598 1.057 20.260 1.00 98.12 252 GLN A O 1
ATOM 1948 N N . ALA A 1 253 ? -24.598 1.903 22.339 1.00 97.94 253 ALA A N 1
ATOM 1949 C CA . ALA A 1 253 ? -23.643 2.972 22.055 1.00 97.94 253 ALA A CA 1
ATOM 1950 C C . ALA A 1 253 ? -22.235 2.417 21.778 1.00 97.94 253 ALA A C 1
ATOM 1952 O O . ALA A 1 253 ? -21.625 2.811 20.785 1.00 97.94 253 ALA A O 1
ATOM 1953 N N . GLN A 1 254 ? -21.768 1.447 22.574 1.00 98.25 254 GLN A N 1
ATOM 1954 C CA . GLN A 1 254 ? -20.497 0.754 22.345 1.00 98.25 254 GLN A CA 1
ATOM 1955 C C . GLN A 1 254 ? -20.492 0.058 20.979 1.00 98.25 254 GLN A C 1
ATOM 1957 O O . GLN A 1 254 ? -19.654 0.366 20.139 1.00 98.25 254 GLN A O 1
ATOM 1962 N N . LYS A 1 255 ? -21.517 -0.752 20.681 1.00 98.25 255 LYS A N 1
ATOM 1963 C CA . LYS A 1 255 ? -21.662 -1.434 19.383 1.00 98.25 255 LYS A CA 1
ATOM 1964 C C . LYS A 1 255 ? -21.666 -0.469 18.188 1.00 98.25 255 LYS A C 1
ATOM 1966 O O . LYS A 1 255 ? -21.169 -0.805 17.108 1.00 98.25 255 LYS A O 1
ATOM 1971 N N . ASN A 1 256 ? -22.212 0.737 18.360 1.00 97.81 256 ASN A N 1
ATOM 1972 C CA . ASN A 1 256 ? -22.157 1.793 17.346 1.00 97.81 256 ASN A CA 1
ATOM 1973 C C . ASN A 1 256 ? -20.735 2.363 17.186 1.00 97.81 256 ASN A C 1
ATOM 1975 O O . ASN A 1 256 ? -20.312 2.600 16.054 1.00 97.81 256 ASN A O 1
ATOM 1979 N N . ALA A 1 257 ? -19.994 2.547 18.284 1.00 97.62 257 ALA A N 1
ATOM 1980 C CA . ALA A 1 257 ? -18.594 2.968 18.264 1.00 97.62 257 ALA A CA 1
ATOM 1981 C C . ALA A 1 257 ? -17.688 1.908 17.610 1.00 97.62 257 ALA A C 1
ATOM 1983 O O . ALA A 1 257 ? -16.932 2.244 16.701 1.00 97.62 257 ALA A O 1
ATOM 1984 N N . ASP A 1 258 ? -17.841 0.628 17.959 1.00 98.06 258 ASP A N 1
ATOM 1985 C CA . ASP A 1 258 ? -17.104 -0.492 17.350 1.00 98.06 258 ASP A CA 1
ATOM 1986 C C . ASP A 1 258 ? -17.334 -0.542 15.828 1.00 98.06 258 ASP A C 1
ATOM 1988 O O . ASP A 1 258 ? -16.404 -0.680 15.028 1.00 98.06 258 ASP A O 1
ATOM 1992 N N . THR A 1 259 ? -18.589 -0.338 15.409 1.00 98.25 259 THR A N 1
ATOM 1993 C CA . THR A 1 259 ? -18.978 -0.246 13.993 1.00 98.25 259 THR A CA 1
ATOM 1994 C C . THR A 1 259 ? -18.343 0.966 13.298 1.00 98.25 259 THR A C 1
ATOM 1996 O O . THR A 1 259 ? -17.986 0.885 12.120 1.00 98.25 259 THR A O 1
ATOM 1999 N N . ALA A 1 260 ? -18.188 2.096 13.995 1.00 97.88 260 ALA A N 1
ATOM 2000 C CA . ALA A 1 260 ? -17.519 3.281 13.462 1.00 97.88 260 ALA A CA 1
ATOM 2001 C C . ALA A 1 260 ? -16.000 3.067 13.320 1.00 97.88 260 ALA A C 1
ATOM 2003 O O . ALA A 1 260 ? -15.446 3.398 12.272 1.00 97.88 260 ALA A O 1
ATOM 2004 N N . VAL A 1 261 ? -15.348 2.437 14.305 1.00 98.44 261 VAL A N 1
ATOM 2005 C CA . VAL A 1 261 ? -13.922 2.060 14.254 1.00 98.44 261 VAL A CA 1
ATOM 2006 C C . VAL A 1 261 ? -13.655 1.072 13.114 1.00 98.44 261 VAL A C 1
ATOM 2008 O O . VAL A 1 261 ? -12.745 1.284 12.317 1.00 98.44 261 VAL A O 1
ATOM 2011 N N . SER A 1 262 ? -14.496 0.046 12.949 1.00 98.12 262 SER A N 1
ATOM 2012 C CA . SER A 1 262 ? -14.395 -0.903 11.829 1.00 98.12 262 SER A CA 1
ATOM 2013 C C . SER A 1 262 ? -14.473 -0.203 10.458 1.00 98.12 262 SER A C 1
ATOM 2015 O O . SER A 1 262 ? -13.666 -0.478 9.562 1.00 98.12 262 SER A O 1
ATOM 2017 N N . LYS A 1 263 ? -15.382 0.770 10.303 1.00 98.31 263 LYS A N 1
ATOM 2018 C CA . LYS A 1 263 ? -15.494 1.589 9.082 1.00 98.31 263 LYS A CA 1
ATOM 2019 C C . LYS A 1 263 ? -14.284 2.502 8.873 1.00 98.31 263 LYS A C 1
ATOM 2021 O O . LYS A 1 263 ? -13.813 2.612 7.744 1.00 98.31 263 LYS A O 1
ATOM 2026 N N . ALA A 1 264 ? -13.764 3.118 9.935 1.00 97.75 264 ALA A N 1
ATOM 2027 C CA . ALA A 1 264 ? -12.565 3.955 9.878 1.00 97.75 264 ALA A CA 1
ATOM 2028 C C . ALA A 1 264 ? -11.328 3.150 9.445 1.00 97.75 264 ALA A C 1
ATOM 2030 O O . ALA A 1 264 ? -10.613 3.574 8.541 1.00 97.75 264 ALA A O 1
ATOM 2031 N N . ASN A 1 265 ? -11.136 1.948 9.997 1.00 98.12 265 ASN A N 1
ATOM 2032 C CA . ASN A 1 265 ? -10.051 1.045 9.603 1.00 98.12 265 ASN A CA 1
ATOM 2033 C C . ASN A 1 265 ? -10.182 0.622 8.128 1.00 98.12 265 ASN A C 1
ATOM 2035 O O . ASN A 1 265 ? -9.213 0.686 7.376 1.00 98.12 265 ASN A O 1
ATOM 2039 N N . THR A 1 266 ? -11.397 0.286 7.678 1.00 98.19 266 THR A N 1
ATOM 2040 C CA . THR A 1 266 ? -11.680 -0.040 6.265 1.00 98.19 266 THR A CA 1
ATOM 2041 C C . THR A 1 266 ? -11.364 1.135 5.324 1.00 98.19 266 THR A C 1
ATOM 2043 O O . THR A 1 266 ? -10.830 0.941 4.226 1.00 98.19 266 THR A O 1
ATOM 2046 N N . ALA A 1 267 ? -11.662 2.369 5.745 1.00 98.00 267 ALA A N 1
ATOM 2047 C CA . ALA A 1 267 ? -11.312 3.578 5.002 1.00 98.00 267 ALA A CA 1
ATOM 2048 C C . ALA A 1 267 ? -9.790 3.815 4.971 1.00 98.00 267 ALA A C 1
ATOM 2050 O O . ALA A 1 267 ? -9.254 4.124 3.907 1.00 98.00 267 ALA A O 1
ATOM 2051 N N . LEU A 1 268 ? -9.089 3.597 6.090 1.00 98.44 268 LEU A N 1
ATOM 2052 C CA . LEU A 1 268 ? -7.632 3.714 6.186 1.00 98.44 268 LEU A CA 1
ATOM 2053 C C . LEU A 1 268 ? -6.916 2.710 5.269 1.00 98.44 268 LEU A C 1
ATOM 2055 O O . LEU A 1 268 ? -6.068 3.111 4.476 1.00 98.44 268 LEU A O 1
ATOM 2059 N N . GLU A 1 269 ? -7.313 1.432 5.281 1.00 98.19 269 GLU A N 1
ATOM 2060 C CA . GLU A 1 269 ? -6.787 0.445 4.327 1.00 98.19 269 GLU A CA 1
ATOM 2061 C C . GLU A 1 269 ? -7.031 0.865 2.868 1.00 98.19 269 GLU A C 1
ATOM 2063 O O . GLU A 1 269 ? -6.212 0.608 1.985 1.00 98.19 269 GLU A O 1
ATOM 2068 N N . THR A 1 270 ? -8.183 1.482 2.591 1.00 98.12 270 THR A N 1
ATOM 2069 C CA . THR A 1 270 ? -8.545 1.942 1.245 1.00 98.12 270 THR A CA 1
ATOM 2070 C C . THR A 1 270 ? -7.681 3.125 0.806 1.00 98.12 270 THR A C 1
ATOM 2072 O O . THR A 1 270 ? -7.272 3.157 -0.356 1.00 98.12 270 THR A O 1
ATOM 2075 N N . ALA A 1 271 ? -7.323 4.028 1.726 1.00 97.69 271 ALA A N 1
ATOM 2076 C CA . ALA A 1 271 ? -6.345 5.088 1.491 1.00 97.69 271 ALA A CA 1
ATOM 2077 C C . ALA A 1 271 ? -4.948 4.509 1.203 1.00 97.69 271 ALA A C 1
ATOM 2079 O O . ALA A 1 271 ? -4.411 4.750 0.127 1.00 97.69 271 ALA A O 1
ATOM 2080 N N . SER A 1 272 ? -4.419 3.615 2.047 1.00 98.19 272 SER A N 1
ATOM 2081 C CA . SER A 1 272 ? -3.100 2.996 1.809 1.00 98.19 272 SER A CA 1
ATOM 2082 C C . SER A 1 272 ? -3.036 2.175 0.506 1.00 98.19 272 SER A C 1
ATOM 2084 O O . SER A 1 272 ? -1.996 2.101 -0.152 1.00 98.19 272 SER A O 1
ATOM 2086 N N . ARG A 1 273 ? -4.160 1.577 0.078 1.00 98.12 273 ARG A N 1
ATOM 2087 C CA . ARG A 1 273 ? -4.302 0.933 -1.245 1.00 98.12 273 ARG A CA 1
ATOM 2088 C C . ARG A 1 273 ? -4.347 1.933 -2.407 1.00 98.12 273 ARG A C 1
ATOM 2090 O O . ARG A 1 273 ? -4.060 1.527 -3.534 1.00 98.12 273 ARG A O 1
ATOM 2097 N N . ALA A 1 274 ? -4.744 3.183 -2.175 1.00 97.44 274 ALA A N 1
ATOM 2098 C CA . ALA A 1 274 ? -4.692 4.261 -3.159 1.00 97.44 274 ALA A CA 1
ATOM 2099 C C . ALA A 1 274 ? -3.273 4.843 -3.259 1.00 97.44 274 ALA A C 1
ATOM 2101 O O . ALA A 1 274 ? -2.753 4.941 -4.369 1.00 97.44 274 ALA A O 1
ATOM 2102 N N . ASP A 1 275 ? -2.609 5.093 -2.129 1.00 98.25 275 ASP A N 1
ATOM 2103 C CA . ASP A 1 275 ? -1.221 5.572 -2.075 1.00 98.25 275 ASP A CA 1
ATOM 2104 C C . ASP A 1 275 ? -0.280 4.598 -2.807 1.00 98.25 275 ASP A C 1
ATOM 2106 O O . ASP A 1 275 ? 0.374 4.963 -3.781 1.00 98.25 275 ASP A O 1
ATOM 2110 N N . SER A 1 276 ? -0.361 3.296 -2.497 1.00 97.81 276 SER A N 1
ATOM 2111 C CA . SER A 1 276 ? 0.429 2.256 -3.184 1.00 97.81 276 SER A CA 1
ATOM 2112 C C . SER A 1 276 ? 0.082 2.060 -4.677 1.00 97.81 276 SER A C 1
ATOM 2114 O O . SER A 1 276 ? 0.770 1.315 -5.388 1.00 97.81 276 SER A O 1
ATOM 2116 N N . LYS A 1 277 ? -0.999 2.677 -5.179 1.00 97.94 277 LYS A N 1
ATOM 2117 C CA . LYS A 1 277 ? -1.283 2.796 -6.622 1.00 97.94 277 LYS A CA 1
ATOM 2118 C C . LYS A 1 277 ? -0.692 4.081 -7.203 1.00 97.94 277 LYS A C 1
ATOM 2120 O O . LYS A 1 277 ? -0.198 4.026 -8.327 1.00 97.94 277 LYS A O 1
ATOM 2125 N N . ALA A 1 278 ? -0.705 5.187 -6.459 1.00 97.56 278 ALA A N 1
ATOM 2126 C CA . ALA A 1 278 ? -0.047 6.434 -6.838 1.00 97.56 278 ALA A CA 1
ATOM 2127 C C . ALA A 1 278 ? 1.474 6.242 -6.970 1.00 97.56 278 ALA A C 1
ATOM 2129 O O . ALA A 1 278 ? 2.025 6.578 -8.015 1.00 97.56 278 ALA A O 1
ATOM 2130 N N . ASP A 1 279 ? 2.123 5.573 -6.010 1.00 98.25 279 ASP A N 1
ATOM 2131 C CA . ASP A 1 279 ? 3.555 5.229 -6.072 1.00 98.25 279 ASP A CA 1
ATOM 2132 C C . ASP A 1 279 ? 3.902 4.461 -7.358 1.00 98.25 279 ASP A C 1
ATOM 2134 O O . ASP A 1 279 ? 4.847 4.781 -8.079 1.00 98.25 279 ASP A O 1
ATOM 2138 N N . LYS A 1 280 ? 3.089 3.449 -7.692 1.00 98.06 280 LYS A N 1
ATOM 2139 C CA . LYS A 1 280 ? 3.263 2.639 -8.908 1.00 98.06 280 LYS A CA 1
ATOM 2140 C C . LYS A 1 280 ? 3.009 3.446 -10.180 1.00 98.06 280 LYS A C 1
ATOM 2142 O O . LYS A 1 280 ? 3.672 3.205 -11.187 1.00 98.06 280 LYS A O 1
ATOM 2147 N N . ALA A 1 281 ? 2.074 4.395 -10.156 1.00 97.62 281 ALA A N 1
ATOM 2148 C CA . ALA A 1 281 ? 1.847 5.311 -11.269 1.00 97.62 281 ALA A CA 1
ATOM 2149 C C . ALA A 1 281 ? 3.047 6.254 -11.471 1.00 97.62 281 ALA A C 1
ATOM 2151 O O . ALA A 1 281 ? 3.479 6.426 -12.611 1.00 97.62 281 ALA A O 1
ATOM 2152 N N . GLN A 1 282 ? 3.635 6.774 -10.388 1.00 98.25 282 GLN A N 1
ATOM 2153 C CA . GLN A 1 282 ? 4.831 7.616 -10.436 1.00 98.25 282 GLN A CA 1
ATOM 2154 C C . GLN A 1 282 ? 6.040 6.847 -10.986 1.00 98.25 282 GLN A C 1
ATOM 2156 O O . GLN A 1 282 ? 6.625 7.270 -11.977 1.00 98.25 282 GLN A O 1
ATOM 2161 N N . ILE A 1 283 ? 6.337 5.654 -10.455 1.00 98.12 283 ILE A N 1
ATOM 2162 C CA . ILE A 1 283 ? 7.432 4.792 -10.944 1.00 98.12 283 ILE A CA 1
ATOM 2163 C C . ILE A 1 283 ? 7.275 4.473 -12.444 1.00 98.12 283 ILE A C 1
ATOM 2165 O O . ILE A 1 283 ? 8.257 4.460 -13.195 1.00 98.12 283 ILE A O 1
ATOM 2169 N N . ASN A 1 284 ? 6.043 4.246 -12.912 1.00 97.88 284 ASN A N 1
ATOM 2170 C CA . ASN A 1 284 ? 5.756 4.040 -14.333 1.00 97.88 284 ASN A CA 1
ATOM 2171 C C . ASN A 1 284 ? 5.978 5.314 -15.170 1.00 97.88 284 ASN A C 1
ATOM 2173 O O . ASN A 1 284 ? 6.514 5.220 -16.277 1.00 97.88 284 ASN A O 1
ATOM 2177 N N . ALA A 1 285 ? 5.610 6.492 -14.655 1.00 97.75 285 ALA A N 1
ATOM 2178 C CA . ALA A 1 285 ? 5.856 7.778 -15.305 1.00 97.75 285 ALA A CA 1
ATOM 2179 C C . ALA A 1 285 ? 7.361 8.087 -15.401 1.00 97.75 285 ALA A C 1
ATOM 2181 O O . ALA A 1 285 ? 7.852 8.385 -16.490 1.00 97.75 285 ALA A O 1
ATOM 2182 N N . ASP A 1 286 ? 8.114 7.908 -14.315 1.00 98.31 286 ASP A N 1
ATOM 2183 C CA . ASP A 1 286 ? 9.570 8.097 -14.275 1.00 98.31 286 ASP A CA 1
ATOM 2184 C C . ASP A 1 286 ? 10.283 7.143 -15.248 1.00 98.31 286 ASP A C 1
ATOM 2186 O O . ASP A 1 286 ? 11.181 7.534 -16.000 1.00 98.31 286 ASP A O 1
ATOM 2190 N N . THR A 1 287 ? 9.816 5.890 -15.319 1.00 98.44 287 THR A N 1
ATOM 2191 C CA . THR A 1 287 ? 10.286 4.893 -16.294 1.00 98.44 287 THR A CA 1
ATOM 2192 C C . THR A 1 287 ? 9.998 5.323 -17.738 1.00 98.44 287 THR A C 1
ATOM 2194 O O . THR A 1 287 ? 10.834 5.112 -18.622 1.00 98.44 287 THR A O 1
ATOM 2197 N N . ALA A 1 288 ? 8.840 5.932 -18.008 1.00 97.88 288 ALA A N 1
ATOM 2198 C CA . ALA A 1 288 ? 8.498 6.451 -19.331 1.00 97.88 288 ALA A CA 1
ATOM 2199 C C . ALA A 1 288 ? 9.364 7.666 -19.712 1.00 97.88 288 ALA A C 1
ATOM 2201 O O . ALA A 1 288 ? 9.891 7.708 -20.825 1.00 97.88 288 ALA A O 1
ATOM 2202 N N . VAL A 1 289 ? 9.592 8.599 -18.781 1.00 98.50 289 VAL A N 1
ATOM 2203 C CA . VAL A 1 289 ? 10.487 9.758 -18.960 1.00 98.50 289 VAL A CA 1
ATOM 2204 C C . VAL A 1 289 ? 11.929 9.307 -19.221 1.00 98.50 289 VAL A C 1
ATOM 2206 O O . VAL A 1 289 ? 12.570 9.798 -20.148 1.00 98.50 289 VAL A O 1
ATOM 2209 N N . SER A 1 290 ? 12.428 8.315 -18.479 1.00 98.38 290 SER A N 1
ATOM 2210 C CA . SER A 1 290 ? 13.756 7.724 -18.695 1.00 98.38 290 SER A CA 1
ATOM 2211 C C . SER A 1 290 ? 13.905 7.108 -20.098 1.00 98.38 290 SER A C 1
ATOM 2213 O O . SER A 1 290 ? 14.878 7.379 -20.813 1.00 98.38 290 SER A O 1
ATOM 2215 N N . LYS A 1 291 ? 12.895 6.360 -20.566 1.00 98.38 291 LYS A N 1
ATOM 2216 C CA . LYS A 1 291 ? 12.866 5.809 -21.934 1.00 98.38 291 LYS A CA 1
ATOM 2217 C C . LYS A 1 291 ? 12.805 6.906 -23.002 1.00 98.38 291 LYS A C 1
ATOM 2219 O O . LYS A 1 291 ? 13.520 6.814 -23.998 1.00 98.38 291 LYS A O 1
ATOM 2224 N N . ALA A 1 292 ? 12.013 7.958 -22.786 1.00 97.81 292 ALA A N 1
ATOM 2225 C CA . ALA A 1 292 ? 11.921 9.099 -23.696 1.00 97.81 292 ALA A CA 1
ATOM 2226 C C . ALA A 1 292 ? 13.251 9.867 -23.804 1.00 97.81 292 ALA A C 1
ATOM 2228 O O . ALA A 1 292 ? 13.693 10.180 -24.908 1.00 97.81 292 ALA A O 1
ATOM 2229 N N . ASN A 1 293 ? 13.939 10.095 -22.680 1.00 98.25 293 ASN A N 1
ATOM 2230 C CA . ASN A 1 293 ? 15.270 10.707 -22.654 1.00 98.25 293 ASN A CA 1
ATOM 2231 C C . ASN A 1 293 ? 16.318 9.838 -23.369 1.00 98.25 293 ASN A C 1
ATOM 2233 O O . ASN A 1 293 ? 17.141 10.365 -24.119 1.00 98.25 293 ASN A O 1
ATOM 2237 N N . THR A 1 294 ? 16.251 8.511 -23.206 1.00 98.19 294 THR A N 1
ATOM 2238 C CA . THR A 1 294 ? 17.096 7.563 -23.954 1.00 98.19 294 THR A CA 1
ATOM 2239 C C . THR A 1 294 ? 16.867 7.691 -25.464 1.00 98.19 294 THR A C 1
ATOM 2241 O O . THR A 1 294 ? 17.819 7.889 -26.218 1.00 98.19 294 THR A O 1
ATOM 2244 N N . ALA A 1 295 ? 15.605 7.660 -25.905 1.00 97.88 295 ALA A N 1
ATOM 2245 C CA . ALA A 1 295 ? 15.232 7.795 -27.314 1.00 97.88 295 ALA A CA 1
ATOM 2246 C C . ALA A 1 295 ? 15.646 9.154 -27.910 1.00 97.88 295 ALA A C 1
ATOM 2248 O O . ALA A 1 295 ? 16.142 9.209 -29.035 1.00 97.88 295 ALA A O 1
ATOM 2249 N N . LEU A 1 296 ? 15.517 10.243 -27.143 1.00 98.31 296 LEU A N 1
ATOM 2250 C CA . LEU A 1 296 ? 16.009 11.572 -27.516 1.00 98.31 296 LEU A CA 1
ATOM 2251 C C . LEU A 1 296 ? 17.541 11.602 -27.658 1.00 98.31 296 LEU A C 1
ATOM 2253 O O . LEU A 1 296 ? 18.058 12.263 -28.558 1.00 98.31 296 LEU A O 1
ATOM 2257 N N . GLY A 1 297 ? 18.269 10.874 -26.806 1.00 98.25 297 GLY A N 1
ATOM 2258 C CA . GLY A 1 297 ? 19.712 10.662 -26.943 1.00 98.25 297 GLY A CA 1
ATOM 2259 C C . GLY A 1 297 ? 20.064 9.973 -28.263 1.00 98.25 297 GLY A C 1
ATOM 2260 O O . GLY A 1 297 ? 20.838 10.516 -29.050 1.00 98.25 297 GLY A O 1
ATOM 2261 N N . THR A 1 298 ? 19.427 8.835 -28.558 1.00 97.94 298 THR A N 1
ATOM 2262 C CA . THR A 1 298 ? 19.609 8.108 -29.827 1.00 97.94 298 THR A CA 1
ATOM 2263 C C . THR A 1 298 ? 19.269 8.972 -31.045 1.00 97.94 298 THR A C 1
ATOM 2265 O O . THR A 1 298 ? 20.025 8.979 -32.014 1.00 97.94 298 THR A O 1
ATOM 2268 N N . ALA A 1 299 ? 18.181 9.748 -30.993 1.00 97.38 299 ALA A N 1
ATOM 2269 C CA . ALA A 1 299 ? 17.783 10.652 -32.072 1.00 97.38 299 ALA A CA 1
ATOM 2270 C C . ALA A 1 299 ? 18.818 11.765 -32.320 1.00 97.38 299 ALA A C 1
ATOM 2272 O O . ALA A 1 299 ? 19.140 12.055 -33.471 1.00 97.38 299 ALA A O 1
ATOM 2273 N N . LYS A 1 300 ? 19.403 12.343 -31.260 1.00 98.38 300 LYS A N 1
ATOM 2274 C CA . LYS A 1 300 ? 20.501 13.320 -31.379 1.00 98.38 300 LYS A CA 1
ATOM 2275 C C . LYS A 1 300 ? 21.749 12.702 -32.013 1.00 98.38 300 LYS A C 1
ATOM 2277 O O . LYS A 1 300 ? 22.336 13.312 -32.902 1.00 98.38 300 LYS A O 1
ATOM 2282 N N . THR A 1 301 ? 22.131 11.487 -31.614 1.00 98.12 301 THR A N 1
ATOM 2283 C CA . THR A 1 301 ? 23.251 10.761 -32.241 1.00 98.12 301 THR A CA 1
ATOM 2284 C C . THR A 1 301 ? 22.981 10.465 -33.718 1.00 98.12 301 THR A C 1
ATOM 2286 O O . THR A 1 301 ? 23.871 10.658 -34.542 1.00 98.12 301 THR A O 1
ATOM 2289 N N . ALA A 1 302 ? 21.759 10.058 -34.075 1.00 97.56 302 ALA A N 1
ATOM 2290 C CA . ALA A 1 302 ? 21.369 9.833 -35.467 1.00 97.56 302 ALA A CA 1
ATOM 2291 C C . ALA A 1 302 ? 21.433 11.123 -36.309 1.00 97.56 302 ALA A C 1
ATOM 2293 O O . ALA A 1 302 ? 21.906 11.074 -37.443 1.00 97.56 302 ALA A O 1
ATOM 2294 N N . GLY A 1 303 ? 21.041 12.271 -35.740 1.00 98.00 303 GLY A N 1
ATOM 2295 C CA . GLY A 1 303 ? 21.213 13.590 -36.361 1.00 98.00 303 GLY A CA 1
ATOM 2296 C C . GLY A 1 303 ? 22.677 13.895 -36.687 1.00 98.00 303 GLY A C 1
ATOM 2297 O O . GLY A 1 303 ? 23.005 14.110 -37.846 1.00 98.00 303 GLY A O 1
ATOM 2298 N N . ILE A 1 304 ? 23.577 13.772 -35.704 1.00 98.00 304 ILE A N 1
ATOM 2299 C CA . ILE A 1 304 ? 25.024 14.004 -35.889 1.00 98.00 304 ILE A CA 1
ATOM 2300 C C . ILE A 1 304 ? 25.619 13.092 -36.983 1.00 98.00 304 ILE A C 1
ATOM 2302 O O . ILE A 1 304 ? 26.483 13.514 -37.755 1.00 98.00 304 ILE A O 1
ATOM 2306 N N . VAL A 1 305 ? 25.157 11.840 -37.079 1.00 97.88 305 VAL A N 1
ATOM 2307 C CA . VAL A 1 305 ? 25.576 10.909 -38.143 1.00 97.88 305 VAL A CA 1
ATOM 2308 C C . VAL A 1 305 ? 25.044 11.342 -39.515 1.00 97.88 305 VAL A C 1
ATOM 2310 O O . VAL A 1 305 ? 25.784 11.261 -40.497 1.00 97.88 305 VAL A O 1
ATOM 2313 N N . ALA A 1 306 ? 23.805 11.836 -39.598 1.00 97.31 306 ALA A N 1
ATOM 2314 C CA . ALA A 1 306 ? 23.233 12.377 -40.831 1.00 97.31 306 ALA A CA 1
ATOM 2315 C C . ALA A 1 306 ? 23.952 13.661 -41.288 1.00 97.31 306 ALA A C 1
ATOM 2317 O O . ALA A 1 306 ? 24.314 13.767 -42.460 1.00 97.31 306 ALA A O 1
ATOM 2318 N N . ASP A 1 307 ? 24.256 14.578 -40.365 1.00 98.12 307 ASP A N 1
ATOM 2319 C CA . ASP A 1 307 ? 25.028 15.797 -40.636 1.00 98.12 307 ASP A CA 1
ATOM 2320 C C . ASP A 1 307 ? 26.416 15.454 -41.206 1.00 98.12 307 ASP A C 1
ATOM 2322 O O . ASP A 1 307 ? 26.835 15.996 -42.233 1.00 98.12 307 ASP A O 1
ATOM 2326 N N . LYS A 1 308 ? 27.111 14.476 -40.602 1.00 98.06 308 LYS A N 1
ATOM 2327 C CA . LYS A 1 308 ? 28.414 14.003 -41.097 1.00 98.06 308 LYS A CA 1
ATOM 2328 C C . LYS A 1 308 ? 28.307 13.309 -42.460 1.00 98.06 308 LYS A C 1
ATOM 2330 O O . LYS A 1 308 ? 29.199 13.465 -43.295 1.00 98.06 308 LYS A O 1
ATOM 2335 N N . ALA A 1 309 ? 27.229 12.567 -42.716 1.00 97.25 309 ALA A N 1
ATOM 2336 C CA . ALA A 1 309 ? 26.972 11.978 -44.028 1.00 97.25 309 ALA A CA 1
ATOM 2337 C C . ALA A 1 309 ? 26.747 13.060 -45.102 1.00 97.25 309 ALA A C 1
ATOM 2339 O O . ALA A 1 309 ? 27.296 12.946 -46.199 1.00 97.25 309 ALA A O 1
ATOM 2340 N N . GLN A 1 310 ? 26.027 14.138 -44.773 1.00 98.00 310 GLN A N 1
ATOM 2341 C CA . GLN A 1 310 ? 25.823 15.280 -45.666 1.00 98.00 310 GLN A CA 1
ATOM 2342 C C . GLN A 1 310 ? 27.130 16.044 -45.936 1.00 98.00 310 GLN A C 1
ATOM 2344 O O . GLN A 1 310 ? 27.410 16.388 -47.082 1.00 98.00 310 GLN A O 1
ATOM 2349 N N . GLU A 1 311 ? 27.975 16.259 -44.923 1.00 97.75 311 GLU A N 1
ATOM 2350 C CA . GLU A 1 311 ? 29.307 16.865 -45.089 1.00 97.75 311 GLU A CA 1
ATOM 2351 C C . GLU A 1 311 ? 30.199 16.036 -46.035 1.00 97.75 311 GLU A C 1
ATOM 2353 O O . GLU A 1 311 ? 30.835 16.572 -46.950 1.00 97.75 311 GLU A O 1
ATOM 2358 N N . ASN A 1 312 ? 30.194 14.709 -45.868 1.00 97.25 312 ASN A N 1
ATOM 2359 C CA . ASN A 1 312 ? 30.919 13.784 -46.738 1.00 97.25 312 ASN A CA 1
ATOM 2360 C C . ASN A 1 312 ? 30.377 13.814 -48.182 1.00 97.25 312 ASN A C 1
ATOM 2362 O O . ASN A 1 312 ? 31.165 13.823 -49.130 1.00 97.25 312 ASN A O 1
ATOM 2366 N N . ALA A 1 313 ? 29.052 13.878 -48.364 1.00 96.44 313 ALA A N 1
ATOM 2367 C CA . ALA A 1 313 ? 28.417 13.988 -49.679 1.00 96.44 313 ALA A CA 1
ATOM 2368 C C . ALA A 1 313 ? 28.767 15.316 -50.376 1.00 96.44 313 ALA A C 1
ATOM 2370 O O . ALA A 1 313 ? 29.195 15.310 -51.530 1.00 96.44 313 ALA A O 1
ATOM 2371 N N . ASN A 1 314 ? 28.693 16.441 -49.659 1.00 97.38 314 ASN A N 1
ATOM 2372 C CA . ASN A 1 314 ? 29.097 17.759 -50.162 1.00 97.38 314 ASN A CA 1
ATOM 2373 C C . ASN A 1 314 ? 30.581 17.768 -50.585 1.00 97.38 314 ASN A C 1
ATOM 2375 O O . ASN A 1 314 ? 30.941 18.323 -51.624 1.00 97.38 314 ASN A O 1
ATOM 2379 N N . THR A 1 315 ? 31.440 17.090 -49.817 1.00 98.00 315 THR A N 1
ATOM 2380 C CA . THR A 1 315 ? 32.867 16.916 -50.139 1.00 98.00 315 THR A CA 1
ATOM 2381 C C . THR A 1 315 ? 33.080 16.077 -51.406 1.00 98.00 315 THR A C 1
ATOM 2383 O O . THR A 1 315 ? 33.980 16.370 -52.194 1.00 98.00 315 THR A O 1
ATOM 2386 N N . ALA A 1 316 ? 32.261 15.045 -51.634 1.00 96.50 316 ALA A N 1
ATOM 2387 C CA . ALA A 1 316 ? 32.314 14.231 -52.849 1.00 96.50 316 ALA A CA 1
ATOM 2388 C C . ALA A 1 316 ? 31.838 15.003 -54.095 1.00 96.50 316 ALA A C 1
ATOM 2390 O O . ALA A 1 316 ? 32.463 14.890 -55.151 1.00 96.50 316 ALA A O 1
ATOM 2391 N N . ILE A 1 317 ? 30.795 15.832 -53.964 1.00 97.50 317 ILE A N 1
ATOM 2392 C CA . ILE A 1 317 ? 30.315 16.723 -55.034 1.00 97.50 317 ILE A CA 1
ATOM 2393 C C . ILE A 1 317 ? 31.420 17.711 -55.431 1.00 97.50 317 ILE A C 1
ATOM 2395 O O . ILE A 1 317 ? 31.826 17.725 -56.588 1.00 97.50 317 ILE A O 1
ATOM 2399 N N . SER A 1 318 ? 32.013 18.421 -54.464 1.00 97.44 318 SER A N 1
ATOM 2400 C CA . SER A 1 318 ? 33.106 19.380 -54.708 1.00 97.44 318 SER A CA 1
ATOM 2401 C C . SER A 1 318 ? 34.300 18.764 -55.463 1.00 97.44 318 SER A C 1
ATOM 2403 O O . SER A 1 318 ? 34.793 19.326 -56.443 1.00 97.44 318 SER A O 1
ATOM 2405 N N . LYS A 1 319 ? 34.716 17.543 -55.090 1.00 96.94 319 LYS A N 1
ATOM 2406 C CA . LYS A 1 319 ? 35.758 16.788 -55.817 1.00 96.94 319 LYS A CA 1
ATOM 2407 C C . LYS A 1 319 ? 35.336 16.382 -57.233 1.00 96.94 319 LYS A C 1
ATOM 2409 O O . LYS A 1 319 ? 36.185 16.283 -58.117 1.00 96.94 319 LYS A O 1
ATOM 2414 N N . THR A 1 320 ? 34.046 16.142 -57.454 1.00 96.69 320 THR A N 1
ATOM 2415 C CA . THR A 1 320 ? 33.491 15.812 -58.775 1.00 96.69 320 THR A CA 1
ATOM 2416 C C . THR A 1 320 ? 33.475 17.045 -59.681 1.00 96.69 320 THR A C 1
ATOM 2418 O O . THR A 1 320 ? 33.884 16.947 -60.837 1.00 96.69 320 THR A O 1
ATOM 2421 N N . ASP A 1 321 ? 33.117 18.217 -59.151 1.00 97.31 321 ASP A N 1
ATOM 2422 C CA . ASP A 1 321 ? 33.174 19.493 -59.875 1.00 97.31 321 ASP A CA 1
ATOM 2423 C C . ASP A 1 321 ? 34.616 19.863 -60.269 1.00 97.31 321 ASP A C 1
ATOM 2425 O O . ASP A 1 321 ? 34.877 20.291 -61.398 1.00 97.31 321 ASP A O 1
ATOM 2429 N N . GLU A 1 322 ? 35.584 19.642 -59.372 1.00 96.94 322 GLU A N 1
ATOM 2430 C CA . GLU A 1 322 ? 37.008 19.826 -59.671 1.00 96.94 322 GLU A CA 1
ATOM 2431 C C . GLU A 1 322 ? 37.503 18.846 -60.749 1.00 96.94 322 GLU A C 1
ATOM 2433 O O . GLU A 1 322 ? 38.148 19.263 -61.717 1.00 96.94 322 GLU A O 1
ATOM 2438 N N . ALA A 1 323 ? 37.135 17.563 -60.659 1.00 95.81 323 ALA A N 1
ATOM 2439 C CA . ALA A 1 323 ? 37.446 16.573 -61.690 1.00 95.81 323 ALA A CA 1
ATOM 2440 C C . ALA A 1 323 ? 36.825 16.936 -63.054 1.00 95.81 323 ALA A C 1
ATOM 2442 O O . ALA A 1 323 ? 37.499 16.840 -64.083 1.00 95.81 323 ALA A O 1
ATOM 2443 N N . GLN A 1 324 ? 35.583 17.432 -63.079 1.00 97.50 324 GLN A N 1
ATOM 2444 C CA . GLN A 1 324 ? 34.924 17.895 -64.303 1.00 97.50 324 GLN A CA 1
ATOM 2445 C C . GLN A 1 324 ? 35.615 19.135 -64.890 1.00 97.50 324 GLN A C 1
ATOM 2447 O O . GLN A 1 324 ? 35.784 19.235 -66.107 1.00 97.50 324 GLN A O 1
ATOM 2452 N N . LYS A 1 325 ? 36.084 20.066 -64.050 1.00 97.25 325 LYS A N 1
ATOM 2453 C CA . LYS A 1 325 ? 36.883 21.228 -64.474 1.00 97.25 325 LYS A CA 1
ATOM 2454 C C . LYS A 1 325 ? 38.220 20.805 -65.099 1.00 97.25 325 LYS A C 1
ATOM 2456 O O . LYS A 1 325 ? 38.620 21.369 -66.123 1.00 97.25 325 LYS A O 1
ATOM 2461 N N . ILE A 1 326 ? 38.882 19.790 -64.541 1.00 96.38 326 ILE A N 1
ATOM 2462 C CA . ILE A 1 326 ? 40.100 19.190 -65.112 1.00 96.38 326 ILE A CA 1
ATOM 2463 C C . ILE A 1 326 ? 39.786 18.522 -66.462 1.00 96.38 326 ILE A C 1
ATOM 2465 O O . ILE A 1 326 ? 40.466 18.806 -67.449 1.00 96.38 326 ILE A O 1
ATOM 2469 N N . ALA A 1 327 ? 38.719 17.721 -66.550 1.00 95.38 327 ALA A N 1
ATOM 2470 C CA . ALA A 1 327 ? 38.293 17.067 -67.790 1.00 95.38 327 ALA A CA 1
ATOM 2471 C C . ALA A 1 327 ? 37.953 18.076 -68.906 1.00 95.38 327 ALA A C 1
ATOM 2473 O O . ALA A 1 327 ? 38.429 17.940 -70.034 1.00 95.38 327 ALA A O 1
ATOM 2474 N N . ASN A 1 328 ? 37.216 19.144 -68.583 1.00 96.75 328 ASN A N 1
ATOM 2475 C CA . ASN A 1 328 ? 36.902 20.236 -69.511 1.00 96.75 328 ASN A CA 1
ATOM 2476 C C . ASN A 1 328 ? 38.176 20.950 -70.006 1.00 96.75 328 ASN A C 1
ATOM 2478 O O . ASN A 1 328 ? 38.285 21.310 -71.182 1.00 96.75 328 ASN A O 1
ATOM 2482 N N . THR A 1 329 ? 39.168 21.119 -69.127 1.00 97.31 329 THR A N 1
ATOM 2483 C CA . THR A 1 329 ? 40.472 21.705 -69.476 1.00 97.31 329 THR A CA 1
ATOM 2484 C C . THR A 1 329 ? 41.256 20.786 -70.418 1.00 97.31 329 THR A C 1
ATOM 2486 O O . THR A 1 329 ? 41.760 21.248 -71.443 1.00 97.31 329 THR A O 1
ATOM 2489 N N . ALA A 1 330 ? 41.296 19.480 -70.137 1.00 95.56 330 ALA A N 1
ATOM 2490 C CA . ALA A 1 330 ? 41.932 18.483 -70.996 1.00 95.56 330 ALA A CA 1
ATOM 2491 C C . ALA A 1 330 ? 41.273 18.411 -72.387 1.00 95.56 330 ALA A C 1
ATOM 2493 O O . ALA A 1 330 ? 41.977 18.416 -73.397 1.00 95.56 330 ALA A O 1
ATOM 2494 N N . ALA A 1 331 ? 39.938 18.448 -72.462 1.00 96.44 331 ALA A N 1
ATOM 2495 C CA . ALA A 1 331 ? 39.202 18.509 -73.726 1.00 96.44 331 ALA A CA 1
ATOM 2496 C C . ALA A 1 331 ? 39.519 19.789 -74.528 1.00 96.44 331 ALA A C 1
ATOM 2498 O O . ALA A 1 331 ? 39.716 19.733 -75.743 1.00 96.44 331 ALA A O 1
ATOM 2499 N N . SER A 1 332 ? 39.649 20.944 -73.861 1.00 96.75 332 SER A N 1
ATOM 2500 C CA . SER A 1 332 ? 40.076 22.197 -74.504 1.00 96.75 332 SER A CA 1
ATOM 2501 C C . SER A 1 332 ? 41.494 22.102 -75.086 1.00 96.75 332 SER A C 1
ATOM 2503 O O . SER A 1 332 ? 41.742 22.574 -76.198 1.00 96.75 332 SER A O 1
ATOM 2505 N N . ILE A 1 333 ? 42.422 21.455 -74.372 1.00 96.06 333 ILE A N 1
ATOM 2506 C CA . ILE A 1 333 ? 43.794 21.206 -74.843 1.00 96.06 333 ILE A CA 1
ATOM 2507 C C . ILE A 1 333 ? 43.792 20.242 -76.040 1.00 96.06 333 ILE A C 1
ATOM 2509 O O . ILE A 1 333 ? 44.430 20.539 -77.050 1.00 96.06 333 ILE A O 1
ATOM 2513 N N . ALA A 1 334 ? 43.031 19.145 -75.977 1.00 94.38 334 ALA A N 1
ATOM 2514 C CA . ALA A 1 334 ? 42.899 18.188 -77.076 1.00 94.38 334 ALA A CA 1
ATOM 2515 C C . ALA A 1 334 ? 42.344 18.849 -78.351 1.00 94.38 334 ALA A C 1
ATOM 2517 O O . ALA A 1 334 ? 42.913 18.685 -79.429 1.00 94.38 334 ALA A O 1
ATOM 2518 N N . ASN A 1 335 ? 41.308 19.685 -78.229 1.00 95.94 335 ASN A N 1
ATOM 2519 C CA . ASN A 1 335 ? 40.758 20.441 -79.357 1.00 95.94 335 ASN A CA 1
ATOM 2520 C C . ASN A 1 335 ? 41.790 21.412 -79.965 1.00 95.94 335 ASN A C 1
ATOM 2522 O O . ASN A 1 335 ? 41.928 21.478 -81.186 1.00 95.94 335 ASN A O 1
ATOM 2526 N N . LYS A 1 336 ? 42.585 22.113 -79.142 1.00 96.19 336 LYS A N 1
ATOM 2527 C CA . LYS A 1 336 ? 43.692 22.963 -79.631 1.00 96.19 336 LYS A CA 1
ATOM 2528 C C . LYS A 1 336 ? 44.782 22.156 -80.345 1.00 96.19 336 LYS A C 1
ATOM 2530 O O . LYS A 1 336 ? 45.321 22.623 -81.350 1.00 96.19 336 LYS A O 1
ATOM 2535 N N . ALA A 1 337 ? 45.094 20.952 -79.864 1.00 94.19 337 ALA A N 1
ATOM 2536 C CA . ALA A 1 337 ? 46.038 20.049 -80.519 1.00 94.19 337 ALA A CA 1
ATOM 2537 C C . ALA A 1 337 ? 45.508 19.565 -81.882 1.00 94.19 337 ALA A C 1
ATOM 2539 O O . ALA A 1 337 ? 46.248 19.600 -82.863 1.00 94.19 337 ALA A O 1
ATOM 2540 N N . ILE A 1 338 ? 44.218 19.220 -81.976 1.00 95.25 338 ILE A N 1
ATOM 2541 C CA . ILE A 1 338 ? 43.548 18.847 -83.233 1.00 95.25 338 ILE A CA 1
ATOM 2542 C C . ILE A 1 338 ? 43.605 19.996 -84.255 1.00 95.25 338 ILE A C 1
ATOM 2544 O O . ILE A 1 338 ? 43.998 19.771 -85.398 1.00 95.25 338 ILE A O 1
ATOM 2548 N N . GLU A 1 339 ? 43.296 21.236 -83.860 1.00 95.00 339 GLU A N 1
ATOM 2549 C CA . GLU A 1 339 ? 43.408 22.396 -84.764 1.00 95.00 339 GLU A CA 1
ATOM 2550 C C . GLU A 1 339 ? 44.855 22.705 -85.179 1.00 95.00 339 GLU A C 1
ATOM 2552 O O . GLU A 1 339 ? 45.103 23.172 -86.292 1.00 95.00 339 GLU A O 1
ATOM 2557 N N . THR A 1 340 ? 45.830 22.412 -84.318 1.00 94.69 340 THR A N 1
ATOM 2558 C CA . THR A 1 340 ? 47.258 22.545 -84.648 1.00 94.69 340 THR A CA 1
ATOM 2559 C C . THR A 1 340 ? 47.691 21.475 -85.655 1.00 94.69 340 THR A C 1
ATOM 2561 O O . THR A 1 340 ? 48.350 21.796 -86.645 1.00 94.69 340 THR A O 1
ATOM 2564 N N . ALA A 1 341 ? 47.249 20.227 -85.472 1.00 92.94 341 ALA A N 1
ATOM 2565 C CA . ALA A 1 341 ? 47.493 19.133 -86.408 1.00 92.94 341 ALA A CA 1
ATOM 2566 C C . ALA A 1 341 ? 46.861 19.402 -87.786 1.00 92.94 341 ALA A C 1
ATOM 2568 O O . ALA A 1 341 ? 47.551 19.286 -88.796 1.00 92.94 341 ALA A O 1
ATOM 2569 N N . LYS A 1 342 ? 45.601 19.864 -87.841 1.00 95.69 342 LYS A N 1
ATOM 2570 C CA . LYS A 1 342 ? 44.931 20.268 -89.096 1.00 95.69 342 LYS A CA 1
ATOM 2571 C C . LYS A 1 342 ? 45.745 21.304 -89.878 1.00 95.69 342 LYS A C 1
ATOM 2573 O O . LYS A 1 342 ? 45.927 21.154 -91.085 1.00 95.69 342 LYS A O 1
ATOM 2578 N N . LYS A 1 343 ? 46.270 22.333 -89.200 1.00 94.38 343 LYS A N 1
ATOM 2579 C CA . LYS A 1 343 ? 47.129 23.359 -89.822 1.00 94.38 343 LYS A CA 1
ATOM 2580 C C . LYS A 1 343 ? 48.420 22.762 -90.385 1.00 94.38 343 LYS A C 1
ATOM 2582 O O . LYS A 1 343 ? 48.775 23.079 -91.517 1.00 94.38 343 LYS A O 1
ATOM 2587 N N . ALA A 1 344 ? 49.073 21.865 -89.645 1.00 92.38 344 ALA A N 1
ATOM 2588 C CA . ALA A 1 344 ? 50.265 21.165 -90.119 1.00 92.38 344 ALA A CA 1
ATOM 2589 C C . ALA A 1 344 ? 49.973 20.272 -91.344 1.00 92.38 344 ALA A C 1
ATOM 2591 O O . ALA A 1 344 ? 50.753 20.268 -92.292 1.00 92.38 344 ALA A O 1
ATOM 2592 N N . THR A 1 345 ? 48.828 19.578 -91.385 1.00 92.88 345 THR A N 1
ATOM 2593 C CA . THR A 1 345 ? 48.400 18.797 -92.562 1.00 92.88 345 THR A CA 1
ATOM 2594 C C . THR A 1 345 ? 48.164 19.684 -93.788 1.00 92.88 345 THR A C 1
ATOM 2596 O O . THR A 1 345 ? 48.596 19.333 -94.883 1.00 92.88 345 THR A O 1
ATOM 2599 N N . ILE A 1 346 ? 47.535 20.854 -93.623 1.00 92.50 346 ILE A N 1
ATOM 2600 C CA . ILE A 1 346 ? 47.340 21.816 -94.723 1.00 92.50 346 ILE A CA 1
ATOM 2601 C C . ILE A 1 346 ? 48.695 22.295 -95.270 1.00 92.50 346 ILE A C 1
ATOM 2603 O O . ILE A 1 346 ? 48.903 22.271 -96.482 1.00 92.50 346 ILE A O 1
ATOM 2607 N N . GLN A 1 347 ? 49.636 22.652 -94.391 1.00 92.12 347 GLN A N 1
ATOM 2608 C CA . GLN A 1 347 ? 50.990 23.066 -94.783 1.00 92.12 347 GLN A CA 1
ATOM 2609 C C . GLN A 1 347 ? 51.768 21.943 -95.490 1.00 92.12 347 GLN A C 1
ATOM 2611 O O . GLN A 1 347 ? 52.436 22.193 -96.492 1.00 92.12 347 GLN A O 1
ATOM 2616 N N . ALA A 1 348 ? 51.651 20.698 -95.017 1.00 87.69 348 ALA A N 1
ATOM 2617 C CA . ALA A 1 348 ? 52.266 19.540 -95.664 1.00 87.69 348 ALA A CA 1
ATOM 2618 C C . ALA A 1 348 ? 51.709 19.310 -97.081 1.00 87.69 348 ALA A C 1
ATOM 2620 O O . ALA A 1 348 ? 52.480 19.097 -98.017 1.00 87.69 348 ALA A O 1
ATOM 2621 N N . ASN A 1 349 ? 50.390 19.428 -97.267 1.00 88.31 349 ASN A N 1
ATOM 2622 C CA . ASN A 1 349 ? 49.758 19.298 -98.582 1.00 88.31 349 ASN A CA 1
ATOM 2623 C C . ASN A 1 349 ? 50.232 20.396 -99.556 1.00 88.31 349 ASN A C 1
ATOM 2625 O O . ASN A 1 349 ? 50.573 20.092 -100.698 1.00 88.31 349 ASN A O 1
ATOM 2629 N N . GLN A 1 350 ? 50.339 21.648 -99.092 1.00 89.06 350 GLN A N 1
ATOM 2630 C CA . GLN A 1 350 ? 50.880 22.768 -99.879 1.00 89.06 350 GLN A CA 1
ATOM 2631 C C . GLN A 1 350 ? 52.350 22.547 -100.286 1.00 89.06 350 GLN A C 1
ATOM 2633 O O . GLN A 1 350 ? 52.749 22.873 -101.407 1.00 89.06 350 GLN A O 1
ATOM 2638 N N . ALA A 1 351 ? 53.163 21.951 -99.407 1.00 84.56 351 ALA A N 1
ATOM 2639 C CA . ALA A 1 351 ? 54.547 21.595 -99.722 1.00 84.56 351 ALA A CA 1
ATOM 2640 C C . ALA A 1 351 ? 54.639 20.484 -100.789 1.00 84.56 351 ALA A C 1
ATOM 2642 O O . ALA A 1 351 ? 55.471 20.573 -101.693 1.00 84.56 351 ALA A O 1
ATOM 2643 N N . VAL A 1 352 ? 53.760 19.473 -100.737 1.00 84.12 352 VAL A N 1
ATOM 2644 C CA . VAL A 1 352 ? 53.677 18.406 -101.755 1.00 84.12 352 VAL A CA 1
ATOM 2645 C C . VAL A 1 352 ? 53.248 18.961 -103.117 1.00 84.12 352 VAL A C 1
ATOM 2647 O O . VAL A 1 352 ? 53.860 18.633 -104.134 1.00 84.12 352 VAL A O 1
ATOM 2650 N N . GLU A 1 353 ? 52.250 19.846 -103.153 1.00 82.56 353 GLU A N 1
ATOM 2651 C CA . GLU A 1 353 ? 51.811 20.522 -104.382 1.00 82.56 353 GLU A CA 1
ATOM 2652 C C . GLU A 1 353 ? 52.945 21.355 -105.010 1.00 82.56 353 GLU A C 1
ATOM 2654 O O . GLU A 1 353 ? 53.225 21.239 -106.207 1.00 82.56 353 GLU A O 1
ATOM 2659 N N . THR A 1 354 ? 53.682 22.105 -104.185 1.00 80.00 354 THR A N 1
ATOM 2660 C CA . THR A 1 354 ? 54.870 22.867 -104.610 1.00 80.00 354 THR A CA 1
ATOM 2661 C C . THR A 1 354 ? 55.963 21.953 -105.190 1.00 80.00 354 THR A C 1
ATOM 2663 O O . THR A 1 354 ? 56.552 22.253 -106.236 1.00 80.00 354 THR A O 1
ATOM 2666 N N . ALA A 1 355 ? 56.220 20.802 -104.560 1.00 72.81 355 ALA A N 1
ATOM 2667 C CA . ALA A 1 355 ? 57.208 19.833 -105.037 1.00 72.81 355 ALA A CA 1
ATOM 2668 C C . ALA A 1 355 ? 56.823 19.222 -106.399 1.00 72.81 355 ALA A C 1
ATOM 2670 O O . ALA A 1 355 ? 57.676 19.108 -107.282 1.00 72.81 355 ALA A O 1
ATOM 2671 N N . HIS A 1 356 ? 55.542 18.901 -106.616 1.00 74.88 356 HIS A N 1
ATOM 2672 C CA . HIS A 1 356 ? 55.048 18.403 -107.906 1.00 74.88 356 HIS A CA 1
ATOM 2673 C C . HIS A 1 356 ? 55.216 19.411 -109.053 1.00 74.88 356 HIS A C 1
ATOM 2675 O O . HIS A 1 356 ? 55.534 19.005 -110.173 1.00 74.88 356 HIS A O 1
ATOM 2681 N N . LEU A 1 357 ? 55.053 20.714 -108.797 1.00 68.62 357 LEU A N 1
ATOM 2682 C CA . LEU A 1 357 ? 55.280 21.750 -109.813 1.00 68.62 357 LEU A CA 1
ATOM 2683 C C . LEU A 1 357 ? 56.759 21.830 -110.236 1.00 68.62 357 LEU A C 1
ATOM 2685 O O . LEU A 1 357 ? 57.058 21.985 -111.420 1.00 68.62 357 LEU A O 1
ATOM 2689 N N . THR A 1 358 ? 57.681 21.657 -109.285 1.00 58.66 358 THR A N 1
ATOM 2690 C CA . THR A 1 358 ? 59.134 21.811 -109.498 1.00 58.66 358 THR A CA 1
ATOM 2691 C C . THR A 1 358 ? 59.740 20.702 -110.374 1.00 58.66 358 THR A C 1
ATOM 2693 O O . THR A 1 358 ? 60.686 20.941 -111.120 1.00 58.66 358 THR A O 1
ATOM 2696 N N . ILE A 1 359 ? 59.178 19.488 -110.343 1.00 57.66 359 ILE A N 1
ATOM 2697 C CA . ILE A 1 359 ? 59.699 18.309 -111.068 1.00 57.66 359 ILE A CA 1
ATOM 2698 C C . ILE A 1 359 ? 59.548 18.426 -112.603 1.00 57.66 359 ILE A C 1
ATOM 2700 O O . ILE A 1 359 ? 60.185 17.692 -113.358 1.00 57.66 359 ILE A O 1
ATOM 2704 N N . LYS A 1 360 ? 58.735 19.365 -113.101 1.00 53.47 360 LYS A N 1
ATOM 2705 C CA . LYS A 1 360 ? 58.259 19.395 -114.496 1.00 53.47 360 LYS A CA 1
ATOM 2706 C C . LYS A 1 360 ? 59.265 19.924 -115.543 1.00 53.47 360 LYS A C 1
ATOM 2708 O O . LYS A 1 360 ? 58.876 20.080 -116.698 1.00 53.47 360 LYS A O 1
ATOM 2713 N N . ILE A 1 361 ? 60.515 20.238 -115.171 1.00 54.12 361 ILE A N 1
ATOM 2714 C CA . ILE A 1 361 ? 61.448 21.031 -116.007 1.00 54.12 361 ILE A CA 1
ATOM 2715 C C . ILE A 1 361 ? 62.900 20.484 -116.018 1.00 54.12 361 ILE A C 1
ATOM 2717 O O . ILE A 1 361 ? 63.844 21.207 -115.708 1.00 54.12 361 ILE A O 1
ATOM 2721 N N . LEU A 1 362 ? 63.113 19.218 -116.403 1.00 47.69 362 LEU A N 1
ATOM 2722 C CA . LEU A 1 362 ? 64.456 18.673 -116.697 1.00 47.69 362 LEU A CA 1
ATOM 2723 C C . LEU A 1 362 ? 64.454 17.751 -117.941 1.00 47.69 362 LEU A C 1
ATOM 2725 O O . LEU A 1 362 ? 63.579 16.888 -118.043 1.00 47.69 362 LEU A O 1
ATOM 2729 N N . PRO A 1 363 ? 65.416 17.887 -118.880 1.00 51.81 363 PRO A N 1
ATOM 2730 C CA . PRO A 1 363 ? 65.516 17.033 -120.066 1.00 51.81 363 PRO A CA 1
ATOM 2731 C C . PRO A 1 363 ? 66.267 15.715 -119.796 1.00 51.81 363 PRO A C 1
ATOM 2733 O O . PRO A 1 363 ? 67.233 15.668 -119.036 1.00 51.81 363 PRO A O 1
ATOM 2736 N N . ILE A 1 364 ? 65.853 14.641 -120.475 1.00 55.69 364 ILE A N 1
ATOM 2737 C CA . ILE A 1 364 ? 66.434 13.293 -120.352 1.00 55.69 364 ILE A CA 1
ATOM 2738 C C . ILE A 1 364 ? 67.598 13.126 -121.346 1.00 55.69 364 ILE A C 1
ATOM 2740 O O . ILE A 1 364 ? 67.418 13.362 -122.539 1.00 55.69 364 ILE A O 1
ATOM 2744 N N . GLN A 1 365 ? 68.771 12.669 -120.888 1.00 64.38 365 GLN A N 1
ATOM 2745 C CA . GLN A 1 365 ? 69.865 12.242 -121.778 1.00 64.38 365 GLN A CA 1
ATOM 2746 C C . GLN A 1 365 ? 69.748 10.761 -122.170 1.00 64.38 365 GLN A C 1
ATOM 2748 O O . GLN A 1 365 ? 69.367 9.919 -121.358 1.00 64.38 365 GLN A O 1
ATOM 2753 N N . THR A 1 366 ? 70.121 10.438 -123.410 1.00 81.81 366 THR A N 1
ATOM 2754 C CA . THR A 1 366 ? 70.155 9.070 -123.950 1.00 81.81 366 THR A CA 1
ATOM 2755 C C . THR A 1 366 ? 71.489 8.368 -123.673 1.00 81.81 366 THR A C 1
ATOM 2757 O O . THR A 1 366 ? 72.545 9.000 -123.582 1.00 81.81 366 THR A O 1
ATOM 2760 N N . ARG A 1 367 ? 71.463 7.033 -123.573 1.00 87.25 367 ARG A N 1
ATOM 2761 C CA . ARG A 1 367 ? 72.651 6.186 -123.369 1.00 87.25 367 ARG A CA 1
ATOM 2762 C C . ARG A 1 367 ? 73.531 6.115 -124.616 1.00 87.25 367 ARG A C 1
ATOM 2764 O O . ARG A 1 367 ? 74.747 6.235 -124.492 1.00 87.25 367 ARG A O 1
ATOM 2771 N N . TYR A 1 368 ? 72.925 5.922 -125.782 1.00 90.56 368 TYR A N 1
ATOM 2772 C CA . TYR A 1 368 ? 73.617 5.878 -127.066 1.00 90.56 368 TYR A CA 1
ATOM 2773 C C . TYR A 1 368 ? 73.102 7.000 -127.971 1.00 90.56 368 TYR A C 1
ATOM 2775 O O . TYR A 1 368 ? 71.902 7.279 -128.011 1.00 90.56 368 TYR A O 1
ATOM 2783 N N . THR A 1 369 ? 74.021 7.627 -128.697 1.00 90.94 369 THR A N 1
ATOM 2784 C CA . THR A 1 369 ? 73.743 8.588 -129.764 1.00 90.94 369 THR A CA 1
ATOM 2785 C C . THR A 1 369 ? 74.213 7.976 -131.072 1.00 90.94 369 THR A C 1
ATOM 2787 O O . THR A 1 369 ? 75.386 7.637 -131.219 1.00 90.94 369 THR A O 1
ATOM 2790 N N . ASP A 1 370 ? 73.286 7.812 -132.005 1.00 91.00 370 ASP A N 1
ATOM 2791 C CA . ASP A 1 370 ? 73.596 7.506 -133.396 1.00 91.00 370 ASP A CA 1
ATOM 2792 C C . ASP A 1 370 ? 74.281 8.727 -134.028 1.00 91.00 370 ASP A C 1
ATOM 2794 O O . ASP A 1 370 ? 73.813 9.850 -133.840 1.00 91.00 370 ASP A O 1
ATOM 2798 N N . ASN A 1 371 ? 75.406 8.528 -134.716 1.00 90.62 371 ASN A N 1
ATOM 2799 C CA . ASN A 1 371 ? 76.168 9.625 -135.320 1.00 90.62 371 ASN A CA 1
ATOM 2800 C C . ASN A 1 371 ? 75.838 9.813 -136.818 1.00 90.62 371 ASN A C 1
ATOM 2802 O O . ASN A 1 371 ? 76.443 10.664 -137.465 1.00 90.62 371 ASN A O 1
ATOM 2806 N N . ASP A 1 372 ? 74.954 8.977 -137.385 1.00 90.88 372 ASP A N 1
ATOM 2807 C CA . ASP A 1 372 ? 74.584 8.889 -138.814 1.00 90.88 372 ASP A CA 1
ATOM 2808 C C . ASP A 1 372 ? 75.738 8.655 -139.819 1.00 90.88 372 ASP A C 1
ATOM 2810 O O . ASP A 1 372 ? 75.507 8.426 -141.006 1.00 90.88 372 ASP A O 1
ATOM 2814 N N . ASP A 1 373 ? 76.981 8.569 -139.344 1.00 92.06 373 ASP A N 1
ATOM 2815 C CA . ASP A 1 373 ? 78.208 8.342 -140.121 1.00 92.06 373 ASP A CA 1
ATOM 2816 C C . ASP A 1 373 ? 78.651 6.861 -140.188 1.00 92.06 373 ASP A C 1
ATOM 2818 O O . ASP A 1 373 ? 79.787 6.534 -140.552 1.00 92.06 373 ASP A O 1
ATOM 2822 N N . GLY A 1 374 ? 77.765 5.947 -139.781 1.00 90.88 374 GLY A N 1
ATOM 2823 C CA . GLY A 1 374 ? 78.067 4.525 -139.591 1.00 90.88 374 GLY A CA 1
ATOM 2824 C C . GLY A 1 374 ? 78.680 4.181 -138.226 1.00 90.88 374 GLY A C 1
ATOM 2825 O O . GLY A 1 374 ? 79.025 3.015 -137.996 1.00 90.88 374 GLY A O 1
ATOM 2826 N N . THR A 1 375 ? 78.786 5.141 -137.306 1.00 93.81 375 THR A N 1
ATOM 2827 C CA . THR A 1 375 ? 79.214 4.936 -135.915 1.00 93.81 375 THR A CA 1
ATOM 2828 C C . THR A 1 375 ? 78.143 5.333 -134.898 1.00 93.81 375 THR A C 1
ATOM 2830 O O . THR A 1 375 ? 77.124 5.937 -135.227 1.00 93.81 375 THR A O 1
ATOM 2833 N N . VAL A 1 376 ? 78.363 4.939 -133.644 1.00 93.31 376 VAL A N 1
ATOM 2834 C CA . VAL A 1 376 ? 77.477 5.210 -132.507 1.00 93.31 376 VAL A CA 1
ATOM 2835 C C . VAL A 1 376 ? 78.329 5.620 -131.315 1.00 93.31 376 VAL A C 1
ATOM 2837 O O . VAL A 1 376 ? 79.279 4.919 -130.950 1.00 93.31 376 VAL A O 1
ATOM 2840 N N . THR A 1 377 ? 77.984 6.737 -130.688 1.00 92.44 377 THR A N 1
ATOM 2841 C CA . THR A 1 377 ? 78.616 7.224 -129.460 1.00 92.44 377 THR A CA 1
ATOM 2842 C C . THR A 1 377 ? 77.895 6.661 -128.239 1.00 92.44 377 THR A C 1
ATOM 2844 O O . THR A 1 377 ? 76.698 6.872 -128.060 1.00 92.44 377 THR A O 1
ATOM 2847 N N . ASP A 1 378 ? 78.621 5.993 -127.346 1.00 91.56 378 ASP A N 1
ATOM 2848 C CA . ASP A 1 378 ? 78.130 5.698 -125.997 1.00 91.56 378 ASP A CA 1
ATOM 2849 C C . ASP A 1 378 ? 78.345 6.924 -125.097 1.00 91.56 378 ASP A C 1
ATOM 2851 O O . ASP A 1 378 ? 79.478 7.291 -124.790 1.00 91.56 378 ASP A O 1
ATOM 2855 N N . ASN A 1 379 ? 77.268 7.561 -124.637 1.00 88.44 379 ASN A N 1
ATOM 2856 C CA . ASN A 1 379 ? 77.355 8.751 -123.789 1.00 88.44 379 ASN A CA 1
ATOM 2857 C C . ASN A 1 379 ? 77.890 8.456 -122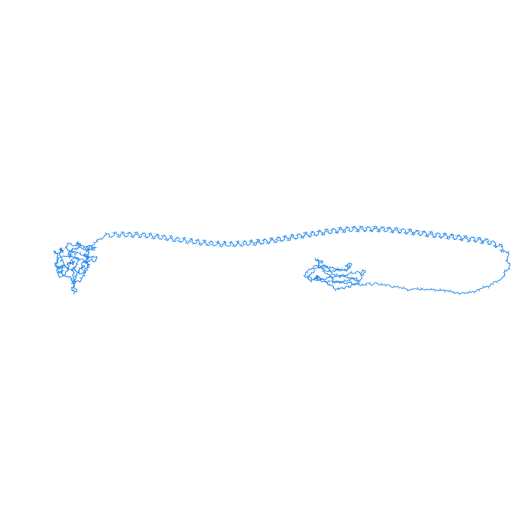.379 1.00 88.44 379 ASN A C 1
ATOM 2859 O O . ASN A 1 379 ? 78.417 9.369 -121.742 1.00 88.44 379 ASN A O 1
ATOM 2863 N N . ARG A 1 380 ? 77.814 7.200 -121.907 1.00 87.31 380 ARG A N 1
ATOM 2864 C CA . ARG A 1 380 ? 78.351 6.770 -120.603 1.00 87.31 380 ARG A CA 1
ATOM 2865 C C . ARG A 1 380 ? 79.867 6.578 -120.634 1.00 87.31 380 ARG A C 1
ATOM 2867 O O . ARG A 1 380 ? 80.530 6.919 -119.662 1.00 87.31 380 ARG A O 1
ATOM 2874 N N . THR A 1 381 ? 80.413 6.036 -121.724 1.00 87.75 381 THR A N 1
ATOM 2875 C CA . THR A 1 381 ? 81.854 5.714 -121.845 1.00 87.75 381 THR A CA 1
ATOM 2876 C C . THR A 1 381 ? 82.634 6.664 -122.759 1.00 87.75 381 THR A C 1
ATOM 2878 O O . THR A 1 381 ? 83.861 6.662 -122.735 1.00 87.75 381 THR A O 1
ATOM 2881 N N . ARG A 1 382 ? 81.937 7.488 -123.556 1.00 89.38 382 ARG A N 1
ATOM 2882 C CA . ARG A 1 382 ? 82.480 8.352 -124.625 1.00 89.38 382 ARG A CA 1
ATOM 2883 C C . ARG A 1 382 ? 83.272 7.597 -125.703 1.00 89.38 382 ARG A C 1
ATOM 2885 O O . ARG A 1 382 ? 84.123 8.180 -126.372 1.00 89.38 382 ARG A O 1
ATOM 2892 N N . LEU A 1 383 ? 82.973 6.310 -125.883 1.00 92.50 383 LEU A N 1
ATOM 2893 C CA . LEU A 1 383 ? 83.543 5.459 -126.926 1.00 92.50 383 LEU A CA 1
ATOM 2894 C C . LEU A 1 383 ? 82.695 5.494 -128.199 1.00 92.50 383 LEU A C 1
ATOM 2896 O O . LEU A 1 383 ? 81.464 5.542 -128.135 1.00 92.50 383 LEU A O 1
ATOM 2900 N N . THR A 1 384 ? 83.365 5.401 -129.347 1.00 93.75 384 THR A N 1
ATOM 2901 C CA . THR A 1 384 ? 82.734 5.363 -130.669 1.00 93.75 384 THR A CA 1
ATOM 2902 C C . THR A 1 384 ? 82.790 3.940 -131.214 1.00 93.75 384 THR A C 1
ATOM 2904 O O . THR A 1 384 ? 83.861 3.398 -131.496 1.00 93.75 384 THR A O 1
ATOM 2907 N N . TRP A 1 385 ? 81.624 3.320 -131.352 1.00 94.69 385 TRP A N 1
ATOM 2908 C CA . TRP A 1 385 ? 81.450 1.938 -131.791 1.00 94.69 385 TRP A CA 1
ATOM 2909 C C . TRP A 1 385 ? 81.005 1.886 -133.255 1.00 94.69 385 TRP A C 1
ATOM 2911 O O . TRP A 1 385 ? 80.282 2.762 -133.726 1.00 94.69 385 TRP A O 1
ATOM 2921 N N . LEU A 1 386 ? 81.398 0.839 -133.983 1.00 94.06 386 LEU A N 1
ATOM 2922 C CA . LEU A 1 386 ? 80.887 0.583 -135.333 1.00 94.06 386 LEU A CA 1
ATOM 2923 C C . LEU A 1 386 ? 79.380 0.259 -135.267 1.00 94.06 386 LEU A C 1
ATOM 2925 O O . LEU A 1 386 ? 78.995 -0.670 -134.559 1.00 94.06 386 LEU A O 1
ATOM 2929 N N . LYS A 1 387 ? 78.525 0.971 -136.015 1.00 93.38 387 LYS A N 1
ATOM 2930 C CA . LYS A 1 387 ? 77.055 0.800 -135.974 1.00 93.38 387 LYS A CA 1
ATOM 2931 C C . LYS A 1 387 ? 76.600 -0.584 -136.443 1.00 93.38 387 LYS A C 1
ATOM 2933 O O . LYS A 1 387 ? 75.603 -1.106 -135.949 1.00 93.38 387 LYS A O 1
ATOM 2938 N N . ASN A 1 388 ? 77.322 -1.187 -137.390 1.00 92.94 388 ASN A N 1
ATOM 2939 C CA . ASN A 1 388 ? 77.089 -2.552 -137.865 1.00 92.94 388 ASN A CA 1
ATOM 2940 C C . ASN A 1 388 ? 77.968 -3.556 -137.105 1.00 92.94 388 ASN A C 1
ATOM 2942 O O . ASN A 1 388 ? 79.123 -3.803 -137.466 1.00 92.94 388 ASN A O 1
ATOM 2946 N N . ALA A 1 389 ? 77.380 -4.187 -136.092 1.00 91.81 389 ALA A N 1
ATOM 2947 C CA . ALA A 1 389 ? 78.026 -5.169 -135.228 1.00 91.81 389 ALA A CA 1
ATOM 2948 C C . ALA A 1 389 ? 78.476 -6.456 -135.948 1.00 91.81 389 ALA A C 1
ATOM 2950 O O . ALA A 1 389 ? 79.199 -7.261 -135.367 1.00 91.81 389 ALA A O 1
ATOM 2951 N N . ASN A 1 390 ? 78.047 -6.697 -137.190 1.00 91.88 390 ASN A N 1
ATOM 2952 C CA . ASN A 1 390 ? 78.330 -7.929 -137.930 1.00 91.88 390 ASN A CA 1
ATOM 2953 C C . ASN A 1 390 ? 78.896 -7.658 -139.338 1.00 91.88 390 ASN A C 1
ATOM 2955 O O . ASN A 1 390 ? 78.701 -8.443 -140.261 1.00 91.88 390 ASN A O 1
ATOM 2959 N N . CYS A 1 391 ? 79.641 -6.561 -139.523 1.00 92.06 391 CYS A N 1
ATOM 2960 C CA . CYS A 1 391 ? 80.266 -6.259 -140.818 1.00 92.06 391 CYS A CA 1
ATOM 2961 C C . CYS A 1 391 ? 81.174 -7.393 -141.343 1.00 92.06 391 CYS A C 1
ATOM 2963 O O . CYS A 1 391 ? 81.262 -7.621 -142.548 1.00 92.06 391 CYS A O 1
ATOM 2965 N N . PHE A 1 392 ? 81.872 -8.101 -140.448 1.00 92.00 392 PHE A N 1
ATOM 2966 C CA . PHE A 1 392 ? 82.919 -9.055 -140.827 1.00 92.00 392 PHE A CA 1
ATOM 2967 C C . PHE A 1 392 ? 82.531 -10.533 -140.679 1.00 92.00 392 PHE A C 1
ATOM 2969 O O . PHE A 1 392 ? 83.351 -11.392 -141.009 1.00 92.00 392 PHE A O 1
ATOM 2976 N N . GLY A 1 393 ? 81.344 -10.862 -140.159 1.00 89.50 393 GLY A N 1
ATOM 2977 C CA . GLY A 1 393 ? 81.005 -12.239 -139.784 1.00 89.50 393 GLY A CA 1
ATOM 2978 C C . GLY A 1 393 ? 81.891 -12.809 -138.665 1.00 89.50 393 GLY A C 1
ATOM 2979 O O . GLY A 1 393 ? 82.657 -12.093 -138.009 1.00 89.50 393 GLY A O 1
ATOM 2980 N N . ARG A 1 394 ? 81.820 -14.131 -138.465 1.00 89.06 394 ARG A N 1
ATOM 2981 C CA . ARG A 1 394 ? 82.709 -14.856 -137.543 1.00 89.06 394 ARG A CA 1
ATOM 2982 C C . ARG A 1 394 ? 84.088 -15.043 -138.181 1.00 89.06 394 ARG A C 1
ATOM 2984 O O . ARG A 1 394 ? 84.216 -15.625 -139.254 1.00 89.06 394 ARG A O 1
ATOM 2991 N N . GLN A 1 395 ? 85.134 -14.573 -137.510 1.00 89.81 395 GLN A N 1
ATOM 2992 C CA . GLN A 1 395 ? 86.531 -14.651 -137.957 1.00 89.81 395 GLN A CA 1
ATOM 2993 C C . GLN A 1 395 ? 87.409 -15.270 -136.865 1.00 89.81 395 GLN A C 1
ATOM 2995 O O . GLN A 1 395 ? 87.005 -15.320 -135.707 1.00 89.81 395 GLN A O 1
ATOM 3000 N N . ASN A 1 396 ? 88.619 -15.730 -137.195 1.00 85.75 396 ASN A N 1
ATOM 3001 C CA . ASN A 1 396 ? 89.612 -16.084 -136.170 1.00 85.75 396 ASN A CA 1
ATOM 3002 C C . ASN A 1 396 ? 90.310 -14.821 -135.625 1.00 85.75 396 ASN A C 1
ATOM 3004 O O . ASN A 1 396 ? 90.402 -13.813 -136.328 1.00 85.75 396 ASN A O 1
ATOM 3008 N N . LEU A 1 397 ? 90.844 -14.875 -134.400 1.00 82.75 397 LEU A N 1
ATOM 3009 C CA . LEU A 1 397 ? 91.426 -13.711 -133.710 1.00 82.75 397 LEU A CA 1
ATOM 3010 C C . LEU A 1 397 ? 92.579 -13.027 -134.481 1.00 82.75 397 LEU A C 1
ATOM 3012 O O . LEU A 1 397 ? 92.706 -11.803 -134.440 1.00 82.75 397 LEU A O 1
ATOM 3016 N N . SER A 1 398 ? 93.398 -13.781 -135.227 1.00 83.06 398 SER A N 1
ATOM 3017 C CA . SER A 1 398 ? 94.480 -13.219 -136.059 1.00 83.06 398 SER A CA 1
ATOM 3018 C C . SER A 1 398 ? 93.924 -12.386 -137.220 1.00 83.06 398 SER A C 1
ATOM 3020 O O . SER A 1 398 ? 94.381 -11.268 -137.478 1.00 83.06 398 SER A O 1
ATOM 3022 N N . LYS A 1 399 ? 92.879 -12.886 -137.889 1.00 88.81 399 LYS A N 1
ATOM 3023 C CA . LYS A 1 399 ? 92.173 -12.157 -138.946 1.00 88.81 399 LYS A CA 1
ATOM 3024 C C . LYS A 1 399 ? 91.346 -10.997 -138.379 1.00 88.81 399 LYS A C 1
ATOM 3026 O O . LYS A 1 399 ? 91.380 -9.925 -138.967 1.00 88.81 399 LYS A O 1
ATOM 3031 N N . ALA A 1 400 ? 90.712 -11.149 -137.215 1.00 86.38 400 ALA A N 1
ATOM 3032 C CA . ALA A 1 400 ? 89.991 -10.076 -136.523 1.00 86.38 400 ALA A CA 1
ATOM 3033 C C . ALA A 1 400 ? 90.901 -8.877 -136.192 1.00 86.38 400 ALA A C 1
ATOM 3035 O O .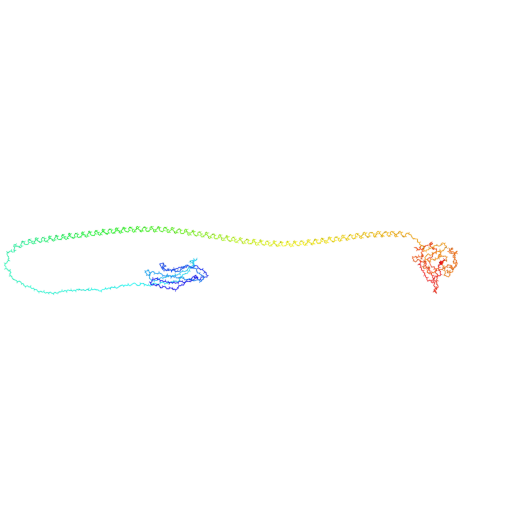 ALA A 1 400 ? 90.591 -7.747 -136.561 1.00 86.38 400 ALA A O 1
ATOM 3036 N N . ARG A 1 401 ? 92.080 -9.119 -135.595 1.00 87.12 401 ARG A N 1
ATOM 3037 C CA . ARG A 1 401 ? 93.088 -8.072 -135.320 1.00 87.12 401 ARG A CA 1
ATOM 3038 C C . ARG A 1 401 ? 93.598 -7.381 -136.593 1.00 87.12 401 ARG A C 1
ATOM 3040 O O . ARG A 1 401 ? 93.897 -6.190 -136.565 1.00 87.12 401 ARG A O 1
ATOM 3047 N N . ARG A 1 402 ? 93.697 -8.113 -137.709 1.00 88.56 402 ARG A N 1
ATOM 3048 C CA . ARG A 1 402 ? 94.102 -7.572 -139.019 1.00 88.56 402 ARG A CA 1
ATOM 3049 C C . ARG A 1 402 ? 93.007 -6.705 -139.642 1.00 88.56 402 ARG A C 1
ATOM 3051 O O . ARG A 1 402 ? 93.302 -5.607 -140.095 1.00 88.56 402 ARG A O 1
ATOM 3058 N N . LEU A 1 403 ? 91.759 -7.177 -139.607 1.00 91.25 403 LEU A N 1
ATOM 3059 C CA . LEU A 1 403 ? 90.580 -6.445 -140.077 1.00 91.25 403 LEU A CA 1
ATOM 3060 C C . LEU A 1 403 ? 90.373 -5.151 -139.288 1.00 91.25 403 LEU A C 1
ATOM 3062 O O . LEU A 1 403 ? 90.116 -4.125 -139.905 1.00 91.25 403 LEU A O 1
ATOM 3066 N N . ALA A 1 404 ? 90.589 -5.173 -137.968 1.00 89.25 404 ALA A N 1
ATOM 3067 C CA . ALA A 1 404 ? 90.574 -3.978 -137.127 1.00 89.25 404 ALA A CA 1
ATOM 3068 C C . ALA A 1 404 ? 91.530 -2.895 -137.651 1.00 89.25 404 ALA A C 1
ATOM 3070 O O . ALA A 1 404 ? 91.098 -1.805 -138.016 1.00 89.25 404 ALA A O 1
ATOM 3071 N N . LYS A 1 405 ? 92.814 -3.240 -137.829 1.00 88.50 405 LYS A N 1
ATOM 3072 C CA . LYS A 1 405 ? 93.818 -2.321 -138.391 1.00 88.50 405 LYS A CA 1
ATOM 3073 C C . LYS A 1 405 ? 93.529 -1.892 -139.839 1.00 88.50 405 LYS A C 1
ATOM 3075 O O . LYS A 1 405 ? 94.050 -0.871 -140.268 1.00 88.50 405 LYS A O 1
ATOM 3080 N N . GLN A 1 406 ? 92.734 -2.649 -140.596 1.00 91.12 406 GLN A N 1
ATOM 3081 C CA . GLN A 1 406 ? 92.422 -2.377 -142.006 1.00 91.12 406 GLN A CA 1
ATOM 3082 C C . GLN A 1 406 ? 91.074 -1.673 -142.240 1.00 91.12 406 GLN A C 1
ATOM 3084 O O . GLN A 1 406 ? 90.804 -1.286 -143.387 1.00 91.12 406 GLN A O 1
ATOM 3089 N N . LEU A 1 407 ? 90.242 -1.507 -141.204 1.00 92.75 407 LEU A N 1
ATOM 3090 C CA . LEU A 1 407 ? 88.999 -0.740 -141.281 1.00 92.75 407 LEU A CA 1
ATOM 3091 C C . LEU A 1 407 ? 89.311 0.757 -141.421 1.00 92.75 407 LEU A C 1
ATOM 3093 O O . LEU A 1 407 ? 90.247 1.276 -140.815 1.00 92.75 407 LEU A O 1
ATOM 3097 N N . LYS A 1 408 ? 88.531 1.410 -142.277 1.00 92.25 408 LYS A N 1
ATOM 3098 C CA . LYS A 1 408 ? 88.530 2.840 -142.577 1.00 92.25 408 LYS A CA 1
ATOM 3099 C C . LYS A 1 408 ? 87.156 3.222 -143.147 1.00 92.25 408 LYS A C 1
ATOM 3101 O O . LYS A 1 408 ? 86.415 2.323 -143.560 1.00 92.25 408 LYS A O 1
ATOM 3106 N N . SER A 1 409 ? 86.871 4.516 -143.250 1.00 90.56 409 SER A N 1
ATOM 3107 C CA . SER A 1 409 ? 85.723 5.055 -143.989 1.00 90.56 409 SER A CA 1
ATOM 3108 C C . SER A 1 409 ? 85.650 4.497 -145.426 1.00 90.56 409 SER A C 1
ATOM 3110 O O . SER A 1 409 ? 86.669 4.150 -146.042 1.00 90.56 409 SER A O 1
ATOM 3112 N N . GLY A 1 410 ? 84.427 4.325 -145.933 1.00 89.12 410 GLY A N 1
ATOM 3113 C CA . GLY A 1 410 ? 84.119 3.590 -147.163 1.00 89.12 410 GLY A CA 1
ATOM 3114 C C . GLY A 1 410 ? 84.035 2.064 -146.993 1.00 89.12 410 GLY A C 1
ATOM 3115 O O . GLY A 1 410 ? 83.997 1.336 -147.984 1.00 89.12 410 GLY A O 1
ATOM 3116 N N . LYS A 1 411 ? 84.021 1.547 -145.756 1.00 89.50 411 LYS A N 1
ATOM 3117 C CA . LYS A 1 411 ? 83.785 0.125 -145.432 1.00 89.50 411 LYS A CA 1
ATOM 3118 C C . LYS A 1 411 ? 82.828 -0.008 -144.249 1.00 89.50 411 LYS A C 1
ATOM 3120 O O . LYS A 1 411 ? 82.735 0.890 -143.426 1.00 89.50 411 LYS A O 1
ATOM 3125 N N . CYS A 1 412 ? 82.126 -1.137 -144.147 1.00 88.75 412 CYS A N 1
ATOM 3126 C CA . CYS A 1 412 ? 81.171 -1.430 -143.063 1.00 88.75 412 CYS A CA 1
ATOM 3127 C C . CYS A 1 412 ? 79.997 -0.444 -142.890 1.00 88.75 412 CYS A C 1
ATOM 3129 O O . CYS A 1 412 ? 79.312 -0.507 -141.872 1.00 88.75 412 CYS A O 1
ATOM 3131 N N . GLY A 1 413 ? 79.749 0.433 -143.868 1.00 88.25 413 GLY A N 1
ATOM 3132 C CA . GLY A 1 413 ? 78.792 1.538 -143.748 1.00 88.25 413 GLY A CA 1
ATOM 3133 C C . GLY A 1 413 ? 79.369 2.809 -143.115 1.00 88.25 413 GLY A C 1
ATOM 3134 O O . GLY A 1 413 ? 78.614 3.745 -142.897 1.00 88.25 413 GLY A O 1
ATOM 3135 N N . LEU A 1 414 ? 80.678 2.860 -142.835 1.00 91.81 414 LEU A N 1
ATOM 3136 C CA . LEU A 1 414 ? 81.347 4.060 -142.334 1.00 91.81 414 LEU A CA 1
ATOM 3137 C C . LEU A 1 414 ? 81.472 5.139 -143.412 1.00 91.81 414 LEU A C 1
ATOM 3139 O O . LEU A 1 414 ? 82.049 4.892 -144.475 1.00 91.81 414 LEU A O 1
ATOM 3143 N N . THR A 1 415 ? 81.048 6.349 -143.069 1.00 91.69 415 THR A N 1
ATOM 3144 C CA . THR A 1 415 ? 81.410 7.616 -143.720 1.00 91.69 415 THR A CA 1
ATOM 3145 C C . THR A 1 415 ? 82.230 8.534 -142.795 1.00 91.69 415 THR A C 1
ATOM 3147 O O . THR A 1 415 ? 82.766 9.530 -143.274 1.00 91.69 415 THR A O 1
ATOM 3150 N N . ASP A 1 416 ? 82.434 8.131 -141.532 1.00 88.75 416 ASP A N 1
ATOM 3151 C CA . ASP A 1 416 ? 83.106 8.779 -140.378 1.00 88.75 416 ASP A CA 1
ATOM 3152 C C . ASP A 1 416 ? 84.539 9.347 -140.540 1.00 88.75 416 ASP A C 1
ATOM 3154 O O . ASP A 1 416 ? 85.214 9.643 -139.550 1.00 88.75 416 ASP A O 1
ATOM 3158 N N . GLY A 1 417 ? 85.065 9.431 -141.762 1.00 89.75 417 GLY A N 1
ATOM 3159 C CA . GLY A 1 417 ? 86.422 9.900 -142.062 1.00 89.75 417 GLY A CA 1
ATOM 3160 C C . GLY A 1 417 ? 87.568 9.024 -141.532 1.00 89.75 417 GLY A C 1
ATOM 3161 O O . GLY A 1 417 ? 88.730 9.370 -141.746 1.00 89.75 417 GLY A O 1
ATOM 3162 N N . SER A 1 418 ? 87.296 7.896 -140.863 1.00 90.31 418 SER A N 1
ATOM 3163 C CA . SER A 1 418 ? 88.339 7.097 -140.210 1.00 90.31 418 SER A CA 1
ATOM 3164 C C . SER A 1 418 ? 89.365 6.533 -141.197 1.00 90.31 418 SER A C 1
ATOM 3166 O O . SER A 1 418 ? 89.032 6.105 -142.303 1.00 90.31 418 SER A O 1
ATOM 3168 N N . ILE A 1 419 ? 90.633 6.492 -140.778 1.00 90.38 419 ILE A N 1
ATOM 3169 C CA . ILE A 1 419 ? 91.752 5.924 -141.546 1.00 90.38 419 ILE A CA 1
ATOM 3170 C C . ILE A 1 419 ? 92.205 4.580 -140.961 1.00 90.38 419 ILE A C 1
ATOM 3172 O O . ILE A 1 419 ? 91.854 4.221 -139.836 1.00 90.38 419 ILE A O 1
ATOM 3176 N N . GLN A 1 420 ? 93.009 3.829 -141.717 1.00 89.94 420 GLN A N 1
ATOM 3177 C CA . GLN A 1 420 ? 93.534 2.542 -141.254 1.00 89.94 420 GLN A CA 1
ATOM 3178 C C . GLN A 1 420 ? 94.357 2.700 -139.968 1.00 89.94 420 GLN A C 1
ATOM 3180 O O . GLN A 1 420 ? 95.089 3.671 -139.795 1.00 89.94 420 GLN A O 1
ATOM 3185 N N . GLY A 1 421 ? 94.210 1.743 -139.052 1.00 85.38 421 GLY A N 1
ATOM 3186 C CA . GLY A 1 421 ? 94.824 1.759 -137.722 1.00 85.38 421 GLY A CA 1
ATOM 3187 C C . GLY A 1 421 ? 94.009 2.452 -136.621 1.00 85.38 421 GLY A C 1
ATOM 3188 O O . GLY A 1 421 ? 94.305 2.216 -135.454 1.00 85.38 421 GLY A O 1
ATOM 3189 N N . THR A 1 422 ? 92.974 3.239 -136.948 1.00 88.56 422 THR A N 1
ATOM 3190 C CA . THR A 1 422 ? 92.131 3.925 -135.937 1.00 88.56 422 THR A CA 1
ATOM 3191 C C . THR A 1 422 ? 91.214 2.981 -135.152 1.00 88.56 422 THR A C 1
ATOM 3193 O O . THR A 1 422 ? 90.929 3.224 -133.980 1.00 88.56 422 THR A O 1
ATOM 3196 N N . TRP A 1 423 ? 90.763 1.893 -135.781 1.00 92.56 423 TRP A N 1
ATOM 3197 C CA . TRP A 1 423 ? 89.846 0.920 -135.191 1.00 92.56 423 TRP A CA 1
ATOM 3198 C C . TRP A 1 423 ? 90.580 -0.238 -134.507 1.00 92.56 423 TRP A C 1
ATOM 3200 O O . TRP A 1 423 ? 91.549 -0.795 -135.031 1.00 92.56 423 TRP A O 1
ATOM 3210 N N . ARG A 1 424 ? 90.066 -0.665 -133.349 1.00 92.31 424 ARG A N 1
ATOM 3211 C CA . ARG A 1 424 ? 90.578 -1.815 -132.590 1.00 92.31 424 ARG A CA 1
ATOM 3212 C C . ARG A 1 424 ? 89.455 -2.724 -132.094 1.00 92.31 424 ARG A C 1
ATOM 3214 O O . ARG A 1 424 ? 88.283 -2.355 -132.089 1.00 92.31 424 ARG A O 1
ATOM 3221 N N . LEU A 1 425 ? 89.834 -3.927 -131.665 1.00 89.62 425 LEU A N 1
ATOM 3222 C CA . LEU A 1 425 ? 88.947 -4.767 -130.860 1.00 89.62 425 LEU A CA 1
ATOM 3223 C C . LEU A 1 425 ? 88.685 -4.071 -129.504 1.00 89.62 425 LEU A C 1
ATOM 3225 O O . LEU A 1 425 ? 89.629 -3.494 -128.945 1.00 89.62 425 LEU A O 1
ATOM 3229 N N . PRO A 1 426 ? 87.456 -4.126 -128.962 1.00 90.50 426 PRO A N 1
ATOM 3230 C CA . PRO A 1 426 ? 87.163 -3.634 -127.622 1.00 90.50 426 PRO A CA 1
ATOM 3231 C C . PRO A 1 426 ? 87.825 -4.517 -126.567 1.00 90.50 426 PRO A C 1
ATOM 3233 O O . PRO A 1 426 ? 87.949 -5.732 -126.727 1.00 90.50 426 PRO A O 1
ATOM 3236 N N . THR A 1 427 ? 88.273 -3.903 -125.486 1.00 86.62 427 THR A N 1
ATOM 3237 C CA . THR A 1 427 ? 88.876 -4.574 -124.332 1.00 86.62 427 THR A CA 1
ATOM 3238 C C . THR A 1 427 ? 87.798 -5.195 -123.441 1.00 86.62 427 THR A C 1
ATOM 3240 O O . THR A 1 427 ? 86.611 -4.901 -123.586 1.00 86.62 427 THR A O 1
ATOM 3243 N N . LYS A 1 428 ? 88.199 -6.047 -122.488 1.00 83.56 428 LYS A N 1
ATOM 3244 C CA . LYS A 1 428 ? 87.273 -6.645 -121.512 1.00 83.56 428 LYS A CA 1
ATOM 3245 C C . LYS A 1 428 ? 86.431 -5.581 -120.777 1.00 83.56 428 LYS A C 1
ATOM 3247 O O . LYS A 1 428 ? 85.211 -5.696 -120.770 1.00 83.56 428 LYS A O 1
ATOM 3252 N N . ALA A 1 429 ? 87.058 -4.524 -120.256 1.00 83.62 429 ALA A N 1
ATOM 3253 C CA . ALA A 1 429 ? 86.367 -3.473 -119.501 1.00 83.62 429 ALA A CA 1
ATOM 3254 C C . ALA A 1 429 ? 85.406 -2.625 -120.362 1.00 83.62 429 ALA A C 1
ATOM 3256 O O . ALA A 1 429 ? 84.365 -2.175 -119.887 1.00 83.62 429 ALA A O 1
ATOM 3257 N N . GLU A 1 430 ? 85.719 -2.420 -121.644 1.00 89.50 430 GLU A N 1
ATOM 3258 C CA . GLU A 1 430 ? 84.832 -1.708 -122.580 1.00 89.50 430 GLU A CA 1
ATOM 3259 C C . GLU A 1 430 ? 83.605 -2.547 -122.943 1.00 89.50 430 GLU A C 1
ATOM 3261 O O . GLU A 1 430 ? 82.506 -2.016 -123.065 1.00 89.50 430 GLU A O 1
ATOM 3266 N N . TRP A 1 431 ? 83.764 -3.869 -123.040 1.00 89.38 431 TRP A N 1
ATOM 3267 C CA . TRP A 1 431 ? 82.628 -4.780 -123.136 1.00 89.38 431 TRP A CA 1
ATOM 3268 C C . TRP A 1 431 ? 81.796 -4.788 -121.849 1.00 89.38 431 TRP A C 1
ATOM 3270 O O . TRP A 1 431 ? 80.590 -4.587 -121.921 1.00 89.38 431 TRP A O 1
ATOM 3280 N N . GLU A 1 432 ? 82.413 -4.934 -120.674 1.00 87.12 432 GLU A N 1
ATOM 3281 C CA . GLU A 1 432 ? 81.715 -4.911 -119.374 1.00 87.12 432 GLU A CA 1
ATOM 3282 C C . GLU A 1 432 ? 80.960 -3.592 -119.118 1.00 87.12 432 GLU A C 1
ATOM 3284 O O . GLU A 1 432 ? 79.940 -3.591 -118.432 1.00 87.12 432 GLU A O 1
ATOM 3289 N N . THR A 1 433 ? 81.404 -2.477 -119.708 1.00 87.44 433 THR A N 1
ATOM 3290 C CA . THR A 1 433 ? 80.705 -1.180 -119.640 1.00 87.44 433 THR A CA 1
ATOM 3291 C C . THR A 1 433 ? 79.707 -0.940 -120.778 1.00 87.44 433 THR A C 1
ATOM 3293 O O . THR A 1 433 ? 78.778 -0.147 -120.595 1.00 87.44 433 THR A O 1
ATOM 3296 N N . MET A 1 434 ? 79.815 -1.622 -121.921 1.00 89.31 434 MET A N 1
ATOM 3297 C CA . MET A 1 434 ? 78.774 -1.630 -122.960 1.00 89.31 434 MET A CA 1
ATOM 3298 C C . MET A 1 434 ? 77.570 -2.486 -122.541 1.00 89.31 434 MET A C 1
ATOM 3300 O O . MET A 1 434 ? 76.424 -2.056 -122.692 1.00 89.31 434 MET A O 1
ATOM 3304 N N . LEU A 1 435 ? 77.849 -3.671 -121.992 1.00 89.50 435 LEU A N 1
ATOM 3305 C CA . LEU A 1 435 ? 76.873 -4.674 -121.577 1.00 89.50 435 LEU A CA 1
ATOM 3306 C C . LEU A 1 435 ? 75.860 -4.146 -120.551 1.00 89.50 435 LEU A C 1
ATOM 3308 O O . LEU A 1 435 ? 76.124 -3.237 -119.757 1.00 89.50 435 LEU A O 1
ATOM 3312 N N . ASP A 1 436 ? 74.684 -4.767 -120.567 1.00 87.75 436 ASP A N 1
ATOM 3313 C CA . ASP A 1 436 ? 73.585 -4.489 -119.653 1.00 87.75 436 ASP A CA 1
ATOM 3314 C C . ASP A 1 436 ? 72.937 -5.807 -119.212 1.00 87.75 436 ASP A C 1
ATOM 3316 O O . ASP A 1 436 ? 72.036 -6.340 -119.860 1.00 87.75 436 ASP A O 1
ATOM 3320 N N . THR A 1 437 ? 73.433 -6.353 -118.100 1.00 85.06 437 THR A N 1
ATOM 3321 C CA . THR A 1 437 ? 73.048 -7.665 -117.548 1.00 85.06 437 THR A CA 1
ATOM 3322 C C . THR A 1 437 ? 71.620 -7.719 -116.995 1.00 85.06 437 THR A C 1
ATOM 3324 O O . THR A 1 437 ? 71.170 -8.776 -116.561 1.00 85.06 437 THR A O 1
ATOM 3327 N N . ARG A 1 438 ? 70.869 -6.608 -117.056 1.00 85.75 438 ARG A N 1
ATOM 3328 C CA . ARG A 1 438 ? 69.408 -6.595 -116.865 1.00 85.75 438 ARG A CA 1
ATOM 3329 C C . ARG A 1 438 ? 68.663 -7.286 -118.012 1.00 85.75 438 ARG A C 1
ATOM 3331 O O . ARG A 1 438 ? 67.477 -7.576 -117.874 1.00 85.75 438 ARG A O 1
ATOM 3338 N N . TYR A 1 439 ? 69.331 -7.504 -119.145 1.00 88.62 439 TYR A N 1
ATOM 3339 C CA . TYR A 1 439 ? 68.739 -8.033 -120.367 1.00 88.62 439 TYR A CA 1
ATOM 3340 C C . TYR A 1 439 ? 69.499 -9.257 -120.882 1.00 88.62 439 TYR A C 1
ATOM 3342 O O . TYR A 1 439 ? 70.671 -9.463 -120.574 1.00 88.62 439 TYR A O 1
ATOM 3350 N N . THR A 1 440 ? 68.825 -10.053 -121.708 1.00 88.06 440 THR A N 1
ATOM 3351 C CA . THR A 1 440 ? 69.393 -11.225 -122.381 1.00 88.06 440 THR A CA 1
ATOM 3352 C C . THR A 1 440 ? 68.935 -11.294 -123.839 1.00 88.06 440 THR A C 1
ATOM 3354 O O . THR A 1 440 ? 67.857 -10.802 -124.203 1.00 88.06 440 THR A O 1
ATOM 3357 N N . ALA A 1 441 ? 69.785 -11.904 -124.669 1.00 85.19 441 ALA A N 1
ATOM 3358 C CA . ALA A 1 441 ? 69.594 -12.134 -126.103 1.00 85.19 441 ALA A CA 1
ATOM 3359 C C . ALA A 1 441 ? 69.121 -10.896 -126.921 1.00 85.19 441 ALA A C 1
ATOM 3361 O O . ALA A 1 441 ? 68.055 -10.955 -127.539 1.00 85.19 441 ALA A O 1
ATOM 3362 N N . PRO A 1 442 ? 69.903 -9.795 -126.987 1.00 88.81 442 PRO A N 1
ATOM 3363 C CA . PRO A 1 442 ? 71.220 -9.614 -126.382 1.00 88.81 442 PRO A CA 1
ATOM 3364 C C . PRO A 1 442 ? 71.188 -8.846 -125.045 1.00 88.81 442 PRO A C 1
ATOM 3366 O O . PRO A 1 442 ? 70.257 -8.097 -124.748 1.00 88.81 442 PRO A O 1
ATOM 3369 N N . ALA A 1 443 ? 72.256 -8.990 -124.260 1.00 90.69 443 ALA A N 1
ATOM 3370 C CA . ALA A 1 443 ? 72.510 -8.284 -123.001 1.00 90.69 443 ALA A CA 1
ATOM 3371 C C . ALA A 1 443 ? 72.994 -6.836 -123.223 1.00 90.69 443 ALA A C 1
ATOM 3373 O O . ALA A 1 443 ? 74.113 -6.462 -122.864 1.00 90.69 443 ALA A O 1
ATOM 3374 N N . LEU A 1 444 ? 72.157 -6.033 -123.883 1.00 90.44 444 LEU A N 1
ATOM 3375 C CA . LEU A 1 444 ? 72.459 -4.670 -124.322 1.00 90.44 444 LEU A CA 1
ATOM 3376 C C . LEU A 1 444 ? 71.238 -3.761 -124.114 1.00 90.44 444 LEU A C 1
ATOM 3378 O O . LEU A 1 444 ? 70.107 -4.176 -124.371 1.00 90.44 444 LEU A O 1
ATOM 3382 N N . SER A 1 445 ? 71.456 -2.525 -123.658 1.00 90.31 445 SER A N 1
ATOM 3383 C CA . SER A 1 445 ? 70.404 -1.503 -123.543 1.00 90.31 445 SER A CA 1
ATOM 3384 C C . SER A 1 445 ? 70.023 -0.910 -124.902 1.00 90.31 445 SER A C 1
ATOM 3386 O O . SER A 1 445 ? 70.851 -0.840 -125.809 1.00 90.31 445 SER A O 1
ATOM 3388 N N . ASN A 1 446 ? 68.805 -0.384 -125.004 1.00 90.31 446 ASN A N 1
ATOM 3389 C CA . ASN A 1 446 ? 68.382 0.465 -126.112 1.00 90.31 446 ASN A CA 1
ATOM 3390 C C . ASN A 1 446 ? 69.040 1.861 -126.066 1.00 90.31 446 ASN A C 1
ATOM 3392 O O . ASN A 1 446 ? 69.695 2.214 -125.080 1.00 90.31 446 ASN A O 1
ATOM 3396 N N . ALA A 1 447 ? 68.807 2.697 -127.081 1.00 88.62 447 ALA A N 1
ATOM 3397 C CA . ALA A 1 447 ? 69.378 4.040 -127.200 1.00 88.62 447 ALA A CA 1
ATOM 3398 C C . ALA A 1 447 ? 69.114 4.922 -125.967 1.00 88.62 447 ALA A C 1
ATOM 3400 O O . ALA A 1 447 ? 69.990 5.669 -125.535 1.00 88.62 447 ALA A O 1
ATOM 3401 N N . ALA A 1 448 ? 67.946 4.789 -125.332 1.00 86.06 448 ALA A N 1
ATOM 3402 C CA . ALA A 1 448 ? 67.603 5.512 -124.106 1.00 86.06 448 ALA A CA 1
ATOM 3403 C C . ALA A 1 448 ? 68.240 4.933 -122.821 1.00 86.06 448 ALA A C 1
ATOM 3405 O O . ALA A 1 448 ? 68.235 5.603 -121.794 1.00 86.06 448 ALA A O 1
ATOM 3406 N N . GLY A 1 449 ? 68.775 3.707 -122.839 1.00 85.62 449 GLY A N 1
ATOM 3407 C CA . GLY A 1 449 ? 69.312 3.018 -121.654 1.00 85.62 449 GLY A CA 1
ATOM 3408 C C . GLY A 1 449 ? 68.253 2.427 -120.709 1.00 85.62 449 GLY A C 1
ATOM 3409 O O . GLY A 1 449 ? 68.593 1.921 -119.635 1.00 85.62 449 GLY A O 1
ATOM 3410 N N . THR A 1 450 ? 66.973 2.494 -121.081 1.00 85.38 450 THR A N 1
ATOM 3411 C CA . THR A 1 450 ? 65.823 2.177 -120.213 1.00 85.38 450 THR A CA 1
ATOM 3412 C C . THR A 1 450 ? 65.158 0.836 -120.526 1.00 85.38 450 THR A C 1
ATOM 3414 O O . THR A 1 450 ? 64.425 0.311 -119.687 1.00 85.38 450 THR A O 1
ATOM 3417 N N . ARG A 1 451 ? 65.402 0.270 -121.714 1.00 88.69 451 ARG A N 1
ATOM 3418 C CA . ARG A 1 451 ? 64.868 -1.022 -122.181 1.00 88.69 451 ARG A CA 1
ATOM 3419 C C . ARG A 1 451 ? 65.982 -1.855 -122.824 1.00 88.69 451 ARG A C 1
ATOM 3421 O O . ARG A 1 451 ? 67.080 -1.346 -123.041 1.00 88.69 451 ARG A O 1
ATOM 3428 N N . ARG A 1 452 ? 65.704 -3.124 -123.140 1.00 89.62 452 ARG A N 1
ATOM 3429 C CA . ARG A 1 452 ? 66.592 -3.969 -123.960 1.00 89.62 452 ARG A CA 1
ATOM 3430 C C . ARG A 1 452 ? 66.718 -3.387 -125.372 1.00 89.62 452 ARG A C 1
ATOM 3432 O O . ARG A 1 452 ? 65.748 -2.833 -125.881 1.00 89.62 452 ARG A O 1
ATOM 3439 N N . TRP A 1 453 ? 67.884 -3.536 -125.996 1.00 91.50 453 TRP A N 1
ATOM 3440 C CA . TRP A 1 453 ? 68.099 -3.245 -127.415 1.00 91.50 453 TRP A CA 1
ATOM 3441 C C . TRP A 1 453 ? 67.153 -4.057 -128.310 1.00 91.50 453 TRP A C 1
ATOM 3443 O O . TRP A 1 453 ? 66.905 -5.241 -128.069 1.00 91.50 453 TRP A O 1
ATOM 3453 N N . GLU A 1 454 ? 66.680 -3.432 -129.384 1.00 87.44 454 GLU A N 1
ATOM 3454 C CA . GLU A 1 454 ? 65.880 -4.067 -130.431 1.00 87.44 454 GLU A CA 1
ATOM 3455 C C . GLU A 1 454 ? 66.500 -3.792 -131.808 1.00 87.44 454 GLU A C 1
ATOM 3457 O O . GLU A 1 454 ? 67.329 -2.896 -131.978 1.00 87.44 454 GLU A O 1
ATOM 3462 N N . LYS A 1 455 ? 66.140 -4.599 -132.811 1.00 81.69 455 LYS A N 1
ATOM 3463 C CA . LYS A 1 455 ? 66.776 -4.561 -134.135 1.00 81.69 455 LYS A CA 1
ATOM 3464 C C . LYS A 1 455 ? 66.645 -3.172 -134.775 1.00 81.69 455 LYS A C 1
ATOM 3466 O O . LYS A 1 455 ? 65.544 -2.772 -135.135 1.00 81.69 455 LYS A O 1
ATOM 3471 N N . ASN A 1 456 ? 67.787 -2.527 -135.023 1.00 73.75 456 ASN A N 1
ATOM 3472 C CA . ASN A 1 456 ? 67.905 -1.175 -135.588 1.00 73.75 456 ASN A CA 1
ATOM 3473 C C . ASN A 1 456 ? 67.413 -0.044 -134.656 1.00 73.75 456 ASN A C 1
ATOM 3475 O O . ASN A 1 456 ? 66.982 1.000 -135.136 1.00 73.75 456 ASN A O 1
ATOM 3479 N N . ASP A 1 457 ? 67.517 -0.239 -133.337 1.00 83.69 457 ASP A N 1
ATOM 3480 C CA . ASP A 1 457 ? 67.670 0.846 -132.354 1.00 83.69 457 ASP A CA 1
ATOM 3481 C C . ASP A 1 457 ? 69.098 1.455 -132.508 1.00 83.69 457 ASP A C 1
ATOM 3483 O O . ASP A 1 457 ? 69.538 1.686 -133.632 1.00 83.69 457 ASP A O 1
ATOM 3487 N N . ALA A 1 458 ? 69.880 1.689 -131.448 1.00 86.69 458 ALA A N 1
ATOM 3488 C CA . ALA A 1 458 ? 71.203 2.320 -131.534 1.00 86.69 458 ALA A CA 1
ATOM 3489 C C . ALA A 1 458 ? 72.176 1.581 -132.471 1.00 86.69 458 ALA A C 1
ATOM 3491 O O . ALA A 1 458 ? 72.982 2.196 -133.161 1.00 86.69 458 ALA A O 1
ATOM 3492 N N . PHE A 1 459 ? 72.103 0.249 -132.496 1.00 92.50 459 PHE A N 1
ATOM 3493 C CA . PHE A 1 459 ? 73.010 -0.614 -133.252 1.00 92.50 459 PHE A CA 1
ATOM 3494 C C . PHE A 1 459 ? 72.265 -1.501 -134.250 1.00 92.50 459 PHE A C 1
ATOM 3496 O O . PHE A 1 459 ? 71.113 -1.883 -134.039 1.00 92.50 459 PHE A O 1
ATOM 3503 N N . SER A 1 460 ? 72.960 -1.891 -135.317 1.00 91.44 460 SER A N 1
ATOM 3504 C CA . SER A 1 460 ? 72.451 -2.757 -136.383 1.00 91.44 460 SER A CA 1
ATOM 3505 C C . SER A 1 460 ? 73.205 -4.089 -136.436 1.00 91.44 460 SER A C 1
ATOM 3507 O O . SER A 1 460 ? 74.392 -4.178 -136.111 1.00 91.44 460 SER A O 1
ATOM 3509 N N . SER A 1 461 ? 72.501 -5.140 -136.861 1.00 89.62 461 SER A N 1
ATOM 3510 C CA . SER A 1 461 ? 73.043 -6.495 -137.059 1.00 89.62 461 SER A CA 1
ATOM 3511 C C . SER A 1 461 ? 73.717 -7.138 -135.833 1.00 89.62 461 SER A C 1
ATOM 3513 O O . SER A 1 461 ? 74.520 -8.055 -136.002 1.00 89.62 461 SER A O 1
ATOM 3515 N N . VAL A 1 462 ? 73.396 -6.710 -134.607 1.00 91.44 462 VAL A N 1
ATOM 3516 C CA . VAL A 1 462 ? 73.899 -7.338 -133.368 1.00 91.44 462 VAL A CA 1
ATOM 3517 C C . VAL A 1 462 ? 73.527 -8.822 -133.343 1.00 91.44 462 VAL A C 1
ATOM 3519 O O . VAL A 1 462 ? 72.406 -9.187 -133.691 1.00 91.44 462 VAL A O 1
ATOM 3522 N N . GLN A 1 463 ? 74.483 -9.676 -132.976 1.00 91.19 463 GLN A N 1
ATOM 3523 C CA . GLN A 1 463 ? 74.288 -11.121 -132.845 1.00 91.19 463 GLN A CA 1
ATOM 3524 C C . GLN A 1 463 ? 74.278 -11.508 -131.362 1.00 91.19 463 GLN A C 1
ATOM 3526 O O . GLN A 1 463 ? 75.088 -11.007 -130.583 1.00 91.19 463 GLN A O 1
ATOM 3531 N N . SER A 1 464 ? 73.413 -12.440 -130.972 1.00 87.62 464 SER A N 1
ATOM 3532 C CA . SER A 1 464 ? 73.416 -13.029 -129.626 1.00 87.62 464 SER A CA 1
ATOM 3533 C C . SER A 1 464 ? 74.340 -14.261 -129.618 1.00 87.62 464 SER A C 1
ATOM 3535 O O . SER A 1 464 ? 73.894 -15.402 -129.608 1.00 87.62 464 SER A O 1
ATOM 3537 N N . ASP A 1 465 ? 75.648 -14.021 -129.750 1.00 87.00 465 ASP A N 1
ATOM 3538 C CA . ASP A 1 465 ? 76.712 -15.036 -129.894 1.00 87.00 465 ASP A CA 1
ATOM 3539 C C . ASP A 1 465 ? 78.048 -14.456 -129.360 1.00 87.00 465 ASP A C 1
ATOM 3541 O O . ASP A 1 465 ? 78.074 -13.370 -128.768 1.00 87.00 465 ASP A O 1
ATOM 3545 N N . TYR A 1 466 ? 79.161 -15.165 -129.554 1.00 85.44 466 TYR A N 1
ATOM 3546 C CA . TYR A 1 466 ? 80.501 -14.784 -129.114 1.00 85.44 466 TYR A CA 1
ATOM 3547 C C . TYR A 1 466 ? 81.167 -13.733 -130.009 1.00 85.44 466 TYR A C 1
ATOM 3549 O O . TYR A 1 466 ? 81.385 -13.943 -131.206 1.00 85.44 466 TYR A O 1
ATOM 3557 N N . TYR A 1 467 ? 81.602 -12.645 -129.382 1.00 88.31 467 TYR A N 1
ATOM 3558 C CA . TYR A 1 467 ? 82.396 -11.563 -129.956 1.00 88.31 467 TYR A CA 1
ATOM 3559 C C . TYR A 1 467 ? 83.834 -11.577 -129.435 1.00 88.31 467 TYR A C 1
ATOM 3561 O O . TYR A 1 467 ? 84.081 -11.900 -128.275 1.00 88.31 467 TYR A O 1
ATOM 3569 N N . TRP A 1 468 ? 84.802 -11.188 -130.267 1.00 87.12 468 TRP A N 1
ATOM 3570 C CA . TRP A 1 468 ? 86.196 -11.071 -129.833 1.00 87.12 468 TRP A CA 1
ATOM 3571 C C . TRP A 1 468 ? 86.431 -9.857 -128.929 1.00 87.12 468 TRP A C 1
ATOM 3573 O O . TRP A 1 468 ? 86.054 -8.732 -129.265 1.00 87.12 468 TRP A O 1
ATOM 3583 N N . ALA A 1 469 ? 87.180 -10.070 -127.847 1.00 84.06 469 ALA A N 1
ATOM 3584 C CA . ALA A 1 469 ? 87.814 -8.998 -127.090 1.00 84.06 469 ALA A CA 1
ATOM 3585 C C . ALA A 1 469 ? 89.310 -8.869 -127.433 1.00 84.06 469 ALA A C 1
ATOM 3587 O O . ALA A 1 469 ? 89.980 -9.817 -127.858 1.00 84.06 469 ALA A O 1
ATOM 3588 N N . ALA A 1 470 ? 89.866 -7.683 -127.202 1.00 79.38 470 ALA A N 1
ATOM 3589 C CA . ALA A 1 470 ? 91.300 -7.472 -127.121 1.00 79.38 470 ALA A CA 1
ATOM 3590 C C . ALA A 1 470 ? 91.833 -8.074 -125.810 1.00 79.38 470 ALA A C 1
ATOM 3592 O O . ALA A 1 470 ? 91.609 -7.533 -124.728 1.00 79.38 470 ALA A O 1
ATOM 3593 N N . SER A 1 471 ? 92.566 -9.184 -125.912 1.00 63.84 471 SER A N 1
ATOM 3594 C CA . SER A 1 471 ? 93.413 -9.678 -124.824 1.00 63.84 471 SER A CA 1
ATOM 3595 C C . SER A 1 471 ? 94.588 -8.714 -124.614 1.00 63.84 471 SER A C 1
ATOM 3597 O O . SER A 1 471 ? 95.418 -8.565 -125.520 1.00 63.84 471 SER A O 1
ATOM 3599 N N . TYR A 1 472 ? 94.688 -8.098 -123.438 1.00 53.75 472 TYR A N 1
ATOM 3600 C CA . TYR A 1 472 ? 95.953 -7.509 -122.994 1.00 53.75 472 TYR A CA 1
ATOM 3601 C C . TYR A 1 472 ? 96.985 -8.611 -122.711 1.00 53.75 472 TYR A C 1
ATOM 3603 O O . TYR A 1 472 ? 96.639 -9.786 -122.598 1.00 53.75 472 TYR A O 1
ATOM 3611 N N . ALA A 1 473 ? 98.266 -8.246 -122.684 1.00 46.16 473 ALA A N 1
ATOM 3612 C CA . ALA A 1 473 ? 99.360 -9.200 -122.549 1.00 46.16 473 ALA A CA 1
ATOM 3613 C C . ALA A 1 473 ? 99.616 -9.544 -121.070 1.00 46.16 473 ALA A C 1
ATOM 3615 O O . ALA A 1 473 ? 100.400 -8.872 -120.411 1.00 46.16 473 ALA A O 1
ATOM 3616 N N . ASP A 1 474 ? 98.969 -10.603 -120.576 1.00 42.00 474 ASP A N 1
ATOM 3617 C CA . ASP A 1 474 ? 99.158 -11.164 -119.224 1.00 42.00 474 ASP A CA 1
ATOM 3618 C C . ASP A 1 474 ? 99.949 -12.491 -119.217 1.00 42.00 474 ASP A C 1
ATOM 3620 O O . ASP A 1 474 ? 99.904 -13.261 -118.261 1.00 42.00 474 ASP A O 1
ATOM 3624 N N . GLY A 1 475 ? 100.676 -12.780 -120.301 1.00 48.44 475 GLY A N 1
ATOM 3625 C CA . GLY A 1 475 ? 101.509 -13.979 -120.443 1.00 48.44 475 GLY A CA 1
ATOM 3626 C C . GLY A 1 475 ? 100.744 -15.287 -120.684 1.00 48.44 475 GLY A C 1
ATOM 3627 O O . GLY A 1 475 ? 101.370 -16.290 -121.023 1.00 48.44 475 GLY A O 1
ATOM 3628 N N . THR A 1 476 ? 99.411 -15.301 -120.576 1.00 48.88 476 THR A N 1
ATOM 3629 C CA . THR A 1 476 ? 98.614 -16.518 -120.780 1.00 48.88 476 THR A CA 1
ATOM 3630 C C . THR A 1 476 ? 98.161 -16.691 -122.234 1.00 48.88 476 THR A C 1
ATOM 3632 O O . THR A 1 476 ? 97.919 -15.734 -122.968 1.00 48.88 476 THR A O 1
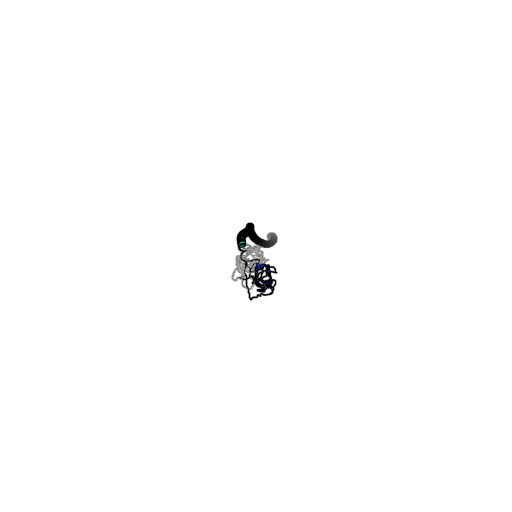ATOM 3635 N N . THR A 1 477 ? 97.992 -17.939 -122.682 1.00 48.25 477 THR A N 1
ATOM 3636 C CA . THR A 1 477 ? 97.511 -18.286 -124.038 1.00 48.25 477 THR A CA 1
ATOM 3637 C C . THR A 1 477 ? 95.993 -18.102 -124.224 1.00 48.25 477 THR A C 1
ATOM 3639 O O . THR A 1 477 ? 95.413 -18.569 -125.211 1.00 48.25 477 THR A O 1
ATOM 3642 N N . ASN A 1 478 ? 95.331 -17.412 -123.291 1.00 54.88 478 ASN A N 1
ATOM 3643 C CA . ASN A 1 478 ? 93.879 -17.322 -123.203 1.00 54.88 478 ASN A CA 1
ATOM 3644 C C . ASN A 1 478 ? 93.285 -16.320 -124.202 1.00 54.88 478 ASN A C 1
ATOM 3646 O O . ASN A 1 478 ? 93.600 -15.130 -124.222 1.00 54.88 478 ASN A O 1
ATOM 3650 N N . LYS A 1 479 ? 92.356 -16.812 -125.026 1.00 61.12 479 LYS A N 1
ATOM 3651 C CA . LYS A 1 479 ? 91.585 -15.994 -125.966 1.00 61.12 479 LYS A CA 1
ATOM 3652 C C . LYS A 1 479 ? 90.296 -15.540 -125.281 1.00 61.12 479 LYS A C 1
ATOM 3654 O O . LYS A 1 479 ? 89.483 -16.370 -124.876 1.00 61.12 479 LYS A O 1
ATOM 3659 N N . TRP A 1 480 ? 90.108 -14.230 -125.169 1.00 65.19 480 TRP A N 1
ATOM 3660 C CA . TRP A 1 480 ? 88.931 -13.642 -124.533 1.00 65.19 480 TRP A CA 1
ATOM 3661 C C . TRP A 1 480 ? 87.789 -13.451 -125.537 1.00 65.19 480 TRP A C 1
ATOM 3663 O O . TRP A 1 480 ? 87.977 -12.845 -126.596 1.00 65.19 480 TRP A O 1
ATOM 3673 N N . ASN A 1 481 ? 86.608 -13.957 -125.181 1.00 66.25 481 ASN A N 1
ATOM 3674 C CA . ASN A 1 481 ? 85.362 -13.775 -125.923 1.00 66.25 481 ASN A CA 1
ATOM 3675 C C . ASN A 1 481 ? 84.289 -13.162 -125.014 1.00 66.25 481 ASN A C 1
ATOM 3677 O O . ASN A 1 481 ? 84.309 -13.360 -123.799 1.00 66.25 481 ASN A O 1
ATOM 3681 N N . VAL A 1 482 ? 83.336 -12.459 -125.618 1.00 77.94 482 VAL A N 1
ATOM 3682 C CA . VAL A 1 482 ? 82.183 -11.851 -124.946 1.00 77.94 482 VAL A CA 1
ATOM 3683 C C . VAL A 1 482 ? 80.909 -12.448 -125.507 1.00 77.94 482 VAL A C 1
ATOM 3685 O O . VAL A 1 482 ? 80.700 -12.419 -126.715 1.00 77.94 482 VAL A O 1
ATOM 3688 N N . GLU A 1 483 ? 80.076 -13.010 -124.640 1.00 82.44 483 GLU A N 1
ATOM 3689 C CA . GLU A 1 483 ? 78.828 -13.654 -125.024 1.00 82.44 483 GLU A CA 1
ATOM 3690 C C . GLU A 1 483 ? 77.649 -12.701 -124.834 1.00 82.44 483 GLU A C 1
ATOM 3692 O O . GLU A 1 483 ? 77.243 -12.404 -123.706 1.00 82.44 483 GLU A O 1
ATOM 3697 N N . LEU A 1 484 ? 77.063 -12.246 -125.945 1.00 84.50 484 LEU A N 1
ATOM 3698 C CA . LEU A 1 484 ? 75.935 -11.317 -125.891 1.00 84.50 484 LEU A CA 1
ATOM 3699 C C . LEU A 1 484 ? 74.605 -11.967 -125.480 1.00 84.50 484 LEU A C 1
ATOM 3701 O O . LEU A 1 484 ? 73.673 -11.228 -125.191 1.00 84.50 484 LEU A O 1
ATOM 3705 N N . ASN A 1 485 ? 74.492 -13.297 -125.373 1.00 82.06 485 ASN A N 1
ATOM 3706 C CA . ASN A 1 485 ? 73.280 -13.934 -124.831 1.00 82.06 485 ASN A CA 1
ATOM 3707 C C . ASN A 1 485 ? 73.007 -13.523 -123.380 1.00 82.06 485 ASN A C 1
ATOM 3709 O O . ASN A 1 485 ? 71.888 -13.122 -123.065 1.00 82.06 485 ASN A O 1
ATOM 3713 N N . PHE A 1 486 ? 74.032 -13.600 -122.526 1.00 78.25 486 PHE A N 1
ATOM 3714 C CA . PHE A 1 486 ? 73.919 -13.432 -121.070 1.00 78.25 486 PHE A CA 1
ATOM 3715 C C . PHE A 1 486 ? 74.773 -12.280 -120.511 1.00 78.25 486 PHE A C 1
ATOM 3717 O O . PHE A 1 486 ? 74.680 -11.956 -119.331 1.00 78.25 486 PHE A O 1
ATOM 3724 N N . GLY A 1 487 ? 75.594 -11.638 -121.350 1.00 75.75 487 GLY A N 1
ATOM 3725 C CA . GLY A 1 487 ? 76.448 -10.523 -120.941 1.00 75.75 487 GLY A CA 1
ATOM 3726 C C . GLY A 1 487 ? 77.632 -10.979 -120.095 1.00 75.75 487 GLY A C 1
ATOM 3727 O O . GLY A 1 487 ? 77.874 -10.456 -119.009 1.00 75.75 487 GLY A O 1
ATOM 3728 N N . HIS A 1 488 ? 78.360 -11.987 -120.577 1.00 78.25 488 HIS A N 1
ATOM 3729 C CA . HIS A 1 488 ? 79.492 -12.585 -119.868 1.00 78.25 488 HIS A CA 1
ATOM 3730 C C . HIS A 1 488 ? 80.782 -12.493 -120.690 1.00 78.25 488 HIS A C 1
ATOM 3732 O O . HIS A 1 488 ? 80.762 -12.635 -121.913 1.00 78.25 488 HIS A O 1
ATOM 3738 N N . VAL A 1 489 ? 81.917 -12.269 -120.019 1.00 68.75 489 VAL A N 1
ATOM 3739 C CA . VAL A 1 489 ? 83.246 -12.173 -120.646 1.00 68.75 489 VAL A CA 1
ATOM 3740 C C . VAL A 1 489 ? 84.124 -13.324 -120.159 1.00 68.75 489 VAL A C 1
ATOM 3742 O O . VAL A 1 489 ? 84.570 -13.329 -119.011 1.00 68.75 489 VAL A O 1
ATOM 3745 N N . TYR A 1 490 ? 84.388 -14.296 -121.035 1.00 67.75 490 TYR A N 1
ATOM 3746 C CA . TYR A 1 490 ? 85.057 -15.551 -120.685 1.00 67.75 490 TYR A CA 1
ATOM 3747 C C . TYR A 1 490 ? 86.434 -15.710 -121.363 1.00 67.75 490 TYR A C 1
ATOM 3749 O O . TYR A 1 490 ? 86.568 -15.446 -122.566 1.00 67.75 490 TYR A O 1
ATOM 3757 N N . PRO A 1 491 ? 87.452 -16.226 -120.645 1.00 60.34 491 PRO A N 1
ATOM 3758 C CA . PRO A 1 491 ? 88.677 -16.735 -121.249 1.00 60.34 491 PRO A CA 1
ATOM 3759 C C . PRO A 1 491 ? 88.407 -18.160 -121.758 1.00 60.34 491 PRO A C 1
ATOM 3761 O O . PRO A 1 491 ? 88.327 -19.097 -120.968 1.00 60.34 491 PRO A O 1
ATOM 3764 N N . TYR A 1 492 ? 88.218 -18.342 -123.070 1.00 60.16 492 TYR A N 1
ATOM 3765 C CA . TYR A 1 492 ? 87.753 -19.624 -123.619 1.00 60.16 492 TYR A CA 1
ATOM 3766 C C . TYR A 1 492 ? 88.651 -20.153 -124.743 1.00 60.16 492 TYR A C 1
ATOM 3768 O O . TYR A 1 492 ? 88.737 -19.590 -125.834 1.00 60.16 492 TYR A O 1
ATOM 3776 N N . GLY A 1 493 ? 89.318 -21.282 -124.485 1.00 55.19 493 GLY A N 1
ATOM 3777 C CA . GLY A 1 493 ? 90.335 -21.847 -125.381 1.00 55.19 493 GLY A CA 1
ATOM 3778 C C . GLY A 1 493 ? 89.810 -22.580 -126.626 1.00 55.19 493 GLY A C 1
ATOM 3779 O O . GLY A 1 493 ? 90.604 -22.869 -127.521 1.00 55.19 493 G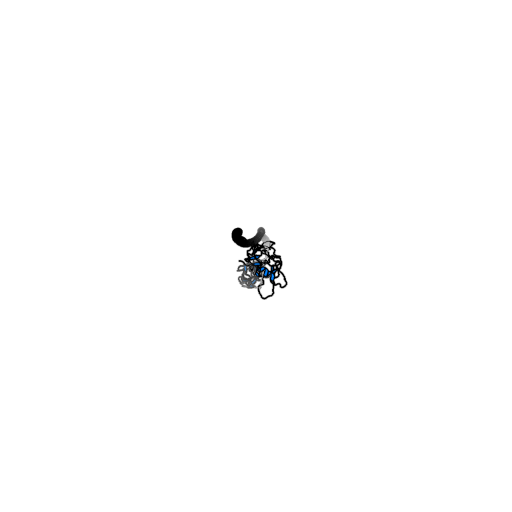LY A O 1
ATOM 3780 N N . LYS A 1 494 ? 88.505 -22.890 -126.700 1.00 54.19 494 LYS A N 1
ATOM 3781 C CA . LYS A 1 494 ? 87.933 -23.828 -127.694 1.00 54.19 494 LYS A CA 1
ATOM 3782 C C . LYS A 1 494 ? 87.185 -23.199 -128.884 1.00 54.19 494 LYS A C 1
ATOM 3784 O O . LYS A 1 494 ? 86.867 -23.922 -129.823 1.00 54.19 494 LYS A O 1
ATOM 3789 N N . THR A 1 495 ? 86.930 -21.889 -128.916 1.00 58.53 495 THR A N 1
ATOM 3790 C CA . THR A 1 495 ? 86.305 -21.237 -130.087 1.00 58.53 495 THR A CA 1
ATOM 3791 C C . THR A 1 495 ? 87.334 -20.923 -131.181 1.00 58.53 495 THR A C 1
ATOM 3793 O O . THR A 1 495 ? 88.326 -20.223 -130.964 1.00 58.53 495 THR A O 1
ATOM 3796 N N . ILE A 1 496 ? 87.096 -21.441 -132.392 1.00 64.06 496 ILE A N 1
ATOM 3797 C CA . ILE A 1 496 ? 87.954 -21.202 -133.570 1.00 64.06 496 ILE A CA 1
ATOM 3798 C C . ILE A 1 496 ? 87.638 -19.835 -134.205 1.00 64.06 496 ILE A C 1
ATOM 3800 O O . ILE A 1 496 ? 88.547 -19.123 -134.641 1.00 64.06 496 ILE A O 1
ATOM 3804 N N . THR A 1 497 ? 86.357 -19.446 -134.227 1.00 81.12 497 THR A N 1
ATOM 3805 C CA . THR A 1 497 ? 85.880 -18.167 -134.773 1.00 81.12 497 THR A CA 1
ATOM 3806 C C . THR A 1 497 ? 84.795 -17.522 -133.906 1.00 81.12 497 THR A C 1
ATOM 3808 O O . THR A 1 497 ? 83.938 -18.211 -133.348 1.00 81.12 497 THR A O 1
ATOM 3811 N N . GLY A 1 498 ? 84.811 -16.190 -133.857 1.00 83.38 498 GLY A N 1
ATOM 3812 C CA . GLY A 1 498 ? 83.842 -15.321 -133.181 1.00 83.38 498 GLY A CA 1
ATOM 3813 C C . GLY A 1 498 ? 83.644 -14.020 -133.966 1.00 83.38 498 GLY A C 1
ATOM 3814 O O . GLY A 1 498 ? 84.431 -13.719 -134.873 1.00 83.38 498 GLY A O 1
ATOM 3815 N N . TYR A 1 499 ? 82.578 -13.278 -133.677 1.00 90.56 499 TYR A N 1
ATOM 3816 C CA . TYR A 1 499 ? 82.232 -12.037 -134.373 1.00 90.56 499 TYR A CA 1
ATOM 3817 C C . TYR A 1 499 ? 83.200 -10.887 -134.055 1.00 90.56 499 TYR A C 1
ATOM 3819 O O . TYR A 1 499 ? 83.888 -10.874 -133.031 1.00 90.56 499 TYR A O 1
ATOM 3827 N N . VAL A 1 500 ? 83.272 -9.913 -134.964 1.00 89.94 500 VAL A N 1
ATOM 3828 C CA . VAL A 1 500 ? 84.196 -8.772 -134.885 1.00 89.94 500 VAL A CA 1
ATOM 3829 C C . VAL A 1 500 ? 83.393 -7.473 -134.828 1.00 89.94 500 VAL A C 1
ATOM 3831 O O . VAL A 1 500 ? 83.088 -6.880 -135.860 1.00 89.94 500 VAL A O 1
ATOM 3834 N N . TRP A 1 501 ? 83.080 -7.024 -133.614 1.00 92.75 501 TRP A N 1
ATOM 3835 C CA . TRP A 1 501 ? 82.689 -5.636 -133.359 1.00 92.75 501 TRP A CA 1
ATOM 3836 C C . TRP A 1 501 ? 83.963 -4.834 -133.103 1.00 92.75 501 TRP A C 1
ATOM 3838 O O . TRP A 1 501 ? 84.888 -5.339 -132.465 1.00 92.75 501 TRP A O 1
ATOM 3848 N N . LEU A 1 502 ? 84.033 -3.609 -133.615 1.00 93.75 502 LEU A N 1
ATOM 3849 C CA . LEU A 1 502 ? 85.172 -2.718 -133.427 1.00 93.75 502 LEU A CA 1
ATOM 3850 C C . LEU A 1 502 ? 84.742 -1.428 -132.734 1.00 93.75 502 LEU A C 1
ATOM 3852 O O . LEU A 1 502 ? 83.629 -0.937 -132.934 1.00 93.75 502 LEU A O 1
ATOM 3856 N N . VAL A 1 503 ? 85.667 -0.893 -131.943 1.00 93.38 503 VAL A N 1
ATOM 3857 C CA . VAL A 1 503 ? 85.543 0.369 -131.214 1.00 93.38 503 VAL A CA 1
ATOM 3858 C C . VAL A 1 503 ? 86.765 1.236 -131.513 1.00 93.38 503 VAL A C 1
ATOM 3860 O O . VAL A 1 503 ? 87.861 0.723 -131.783 1.00 93.38 503 VAL A O 1
ATOM 3863 N N . ARG A 1 504 ? 86.591 2.553 -131.448 1.00 91.06 504 ARG A N 1
ATOM 3864 C CA . ARG A 1 504 ? 87.682 3.522 -131.372 1.00 91.06 504 ARG A CA 1
ATOM 3865 C C . ARG A 1 504 ? 87.491 4.435 -130.165 1.00 91.06 504 ARG A C 1
ATOM 3867 O O . ARG A 1 504 ? 86.371 4.694 -129.724 1.00 91.06 504 ARG A O 1
ATOM 3874 N N . GLY A 1 505 ? 88.614 4.877 -129.602 1.00 80.62 505 GLY A N 1
ATOM 3875 C CA . GLY A 1 505 ? 88.600 5.952 -128.614 1.00 80.62 505 GLY A CA 1
ATOM 3876 C C . GLY A 1 505 ? 88.182 7.268 -129.270 1.00 80.62 505 GLY A C 1
ATOM 3877 O O . GLY A 1 505 ? 88.221 7.394 -130.498 1.00 80.62 505 GLY A O 1
ATOM 3878 N N . LYS A 1 506 ? 87.802 8.242 -128.444 1.00 68.38 506 LYS A N 1
ATOM 3879 C CA . LYS A 1 506 ? 87.508 9.602 -128.894 1.00 68.38 506 LYS A CA 1
ATOM 3880 C C . LYS A 1 506 ? 88.712 10.216 -129.645 1.00 68.38 506 LYS A C 1
ATOM 3882 O O . LYS A 1 506 ? 89.857 9.992 -129.250 1.00 68.38 506 LYS A O 1
ATOM 3887 N N . GLN A 1 507 ? 88.420 11.005 -130.685 1.00 46.78 507 GLN A N 1
ATOM 3888 C CA . GLN A 1 507 ? 89.310 12.034 -131.247 1.00 46.78 507 GLN A CA 1
ATOM 3889 C C . GLN A 1 507 ? 89.030 13.387 -130.578 1.00 46.78 507 GLN A C 1
ATOM 3891 O O . GLN A 1 507 ? 87.832 13.700 -130.379 1.00 46.78 507 GLN A O 1
#

Radius of gyration: 111.72 Å; chains: 1; bounding box: 191×47×313 Å